Protein AF-A0A3P7G024-F1 (afdb_monomer)

Sequence (417 aa):
MLGVPDSLRPLCWRLLLGYLPVERQQWSVYLQKQREIYNSLVEDVIVHPGQSSMEQDHETTVDHPLNLNPDSQWNNYFKDNEVLAQIDKDVRRLCPEIDFFQRITAYPHRYAFRKGEVKSFLTFASLQSFKWMQVLVLYNFFTNGIVVCLFHFSFIVRTFRHVSPVYDRAGDTNKKIVVPSQNIRSAAKINLSCRIRQENLYSEVPPNSHFSAGNFIALPAKTASNEYSNDVDENVEYHWQVVERVLFMYSKLNPGVRYVQGMNEIMGPLYYVFASDADSEWAEAAEADTYYCFQLLMSEIKDNFIKTLDSSSCGIESLLAEFNERLRNCDPELYNHLIDVGVKPQFYAFRWLSLLLSQEFSLPDVINIWDSLFSSPDRLRFLHWICLAMMEKVRIVLLEGDFTSCLEMLQDNKLLL

InterPro domains:
  IPR000195 Rab-GAP-TBC domain [PF00566] (238-395)
  IPR000195 Rab-GAP-TBC domain [PS50086] (3-377)
  IPR000195 Rab-GAP-TBC domain [SM00164] (3-402)
  IPR035969 Rab-GAP-TBC domain superfamily [SSF47923] (2-159)
  IPR035969 Rab-GAP-TBC domain superfamily [SSF47923] (236-337)
  IPR035969 Rab-GAP-TBC domain superfamily [SSF47923] (315-412)

Secondary structure (DSSP, 8-state):
--SS-TTTHHHHHHHHTT-S-SSGGGHHHHHHHHHHHHHHHHHHHS--TTSS--S----S----TT---TT-HHHHHHHHHHHHHHHHHHHHTSSTT-SGGGSBPSS--TTTS--S--------------SSSTTSSSS-S---TTTHHHHHHHHHHHHHHTT----S-----------------------THHHHHTTTTS-PPP------HHHHH-------SSPPPS---TT--BHHHHHHHHHHHHHHH-TTT---TTHHHHHHHHHHHHHT-SSHHHHHTHHHHHHHHHHHHHHHHGGGG-GGGTTSTTSHHHHHHHHHHHHHHH-HHHHHHHHHHT--GGGTHHHHHHTTTTTTS-HHHHHHHHHHHHH-SSHHHHHHHHHHHHHHHHHHHHHH--HHHHHHHHH-TTS--

Mean predicted aligned error: 15.4 Å

Structure (mmCIF, N/CA/C/O backbone):
data_AF-A0A3P7G024-F1
#
_entry.id   AF-A0A3P7G024-F1
#
loop_
_atom_site.group_PDB
_atom_site.id
_atom_site.type_symbol
_atom_site.label_atom_id
_atom_site.label_alt_id
_atom_site.label_comp_id
_atom_site.label_asym_id
_atom_site.label_entity_id
_atom_site.label_seq_id
_atom_site.pdbx_PDB_ins_code
_atom_site.Cartn_x
_atom_site.Cartn_y
_atom_site.Cartn_z
_atom_site.occupancy
_atom_site.B_iso_or_equiv
_atom_site.auth_seq_id
_atom_site.auth_comp_id
_atom_site.auth_asym_id
_atom_site.auth_atom_id
_atom_site.pdbx_PDB_model_num
ATOM 1 N N . MET A 1 1 ? -13.278 19.323 -1.534 1.00 43.44 1 MET A N 1
ATOM 2 C CA . MET A 1 1 ? -12.087 18.460 -1.642 1.00 43.44 1 MET A CA 1
ATOM 3 C C . MET A 1 1 ? -11.524 18.293 -0.244 1.00 43.44 1 MET A C 1
ATOM 5 O O . MET A 1 1 ? -10.871 19.202 0.251 1.00 43.44 1 MET A O 1
ATOM 9 N N . LEU A 1 2 ? -11.901 17.211 0.435 1.00 61.25 2 LEU A N 1
ATOM 10 C CA . LEU A 1 2 ? -11.216 16.754 1.643 1.00 61.25 2 LEU A CA 1
ATOM 11 C C . LEU A 1 2 ? -10.010 15.959 1.127 1.00 61.25 2 LEU A C 1
ATOM 13 O O . LEU A 1 2 ? -10.226 14.955 0.465 1.00 61.25 2 LEU A O 1
ATOM 17 N N . GLY A 1 3 ? -8.785 16.453 1.295 1.00 73.81 3 GLY A N 1
ATOM 18 C CA . GLY A 1 3 ? -7.581 15.758 0.813 1.00 73.81 3 GLY A CA 1
ATOM 19 C C . GLY A 1 3 ? -6.469 16.693 0.342 1.00 73.81 3 GLY A C 1
ATOM 20 O O . GLY A 1 3 ? -6.651 17.914 0.254 1.00 73.81 3 GLY A O 1
ATOM 21 N N . VAL A 1 4 ? -5.311 16.109 0.041 1.00 85.50 4 VAL A N 1
ATOM 22 C CA . VAL A 1 4 ? -4.217 16.802 -0.645 1.00 85.50 4 VAL A CA 1
ATOM 23 C C . VAL A 1 4 ? -4.645 17.029 -2.101 1.00 85.50 4 VAL A C 1
ATOM 25 O O . VAL A 1 4 ? -5.218 16.126 -2.702 1.00 85.50 4 VAL A O 1
ATOM 28 N N . PRO A 1 5 ? -4.409 18.208 -2.709 1.00 89.75 5 PRO A N 1
ATOM 29 C CA . PRO A 1 5 ? -4.687 18.407 -4.131 1.00 89.75 5 PRO A CA 1
ATOM 30 C C . PRO A 1 5 ? -3.931 17.402 -5.009 1.00 89.75 5 PRO A C 1
ATOM 32 O O . PRO A 1 5 ? -2.753 17.148 -4.757 1.00 89.75 5 PRO A O 1
ATOM 35 N N . ASP A 1 6 ? -4.562 16.903 -6.077 1.00 89.19 6 ASP A N 1
ATOM 36 C CA . ASP A 1 6 ? -3.985 15.854 -6.936 1.00 89.19 6 ASP A CA 1
ATOM 37 C C . ASP A 1 6 ? -2.582 16.195 -7.449 1.00 89.19 6 ASP A C 1
ATOM 39 O O . ASP A 1 6 ? -1.681 15.366 -7.388 1.00 89.19 6 ASP A O 1
ATOM 43 N N . SER A 1 7 ? -2.358 17.452 -7.846 1.00 90.38 7 SER A N 1
ATOM 44 C CA . SER A 1 7 ? -1.065 17.932 -8.352 1.00 90.38 7 SER A CA 1
ATOM 45 C C . SER A 1 7 ? 0.059 17.960 -7.310 1.00 90.38 7 SER A C 1
ATOM 47 O O . SER A 1 7 ? 1.213 18.175 -7.659 1.00 90.38 7 SER A O 1
ATOM 49 N N . LEU A 1 8 ? -0.266 17.852 -6.021 1.00 92.50 8 LEU A N 1
ATOM 50 C CA . LEU A 1 8 ? 0.695 17.909 -4.914 1.00 92.50 8 LEU A CA 1
ATOM 51 C C . LEU A 1 8 ? 0.809 16.584 -4.170 1.00 92.50 8 LEU A C 1
ATOM 53 O O . LEU A 1 8 ? 1.780 16.380 -3.441 1.00 92.50 8 LEU A O 1
ATOM 57 N N . ARG A 1 9 ? -0.168 15.691 -4.342 1.00 94.62 9 ARG A N 1
ATOM 58 C CA . ARG A 1 9 ? -0.246 14.428 -3.616 1.00 94.62 9 ARG A CA 1
ATOM 59 C C . ARG A 1 9 ? 1.017 13.575 -3.737 1.00 94.62 9 ARG A C 1
ATOM 61 O O . ARG A 1 9 ? 1.517 13.173 -2.685 1.00 94.62 9 ARG A O 1
ATOM 68 N N . PRO A 1 10 ? 1.602 13.372 -4.933 1.00 96.75 10 PRO A N 1
ATOM 69 C CA . PRO A 1 10 ? 2.828 12.590 -5.060 1.00 96.75 10 PRO A CA 1
ATOM 70 C C . PRO A 1 10 ? 3.973 13.166 -4.221 1.00 96.75 10 PRO A C 1
ATOM 72 O O . PRO A 1 10 ? 4.681 12.441 -3.527 1.00 96.75 10 PRO A O 1
ATOM 75 N N . LEU A 1 11 ? 4.144 14.490 -4.223 1.00 95.50 11 LEU A N 1
ATOM 76 C CA . LEU A 1 11 ? 5.167 15.149 -3.416 1.00 95.50 11 LEU A CA 1
ATOM 77 C C . LEU A 1 11 ? 4.878 15.029 -1.912 1.00 95.50 11 LEU A C 1
ATOM 79 O O . LEU A 1 11 ? 5.785 14.742 -1.129 1.00 95.50 11 LEU A O 1
ATOM 83 N N . CYS A 1 12 ? 3.621 15.228 -1.503 1.00 95.00 12 CYS A N 1
ATOM 84 C CA . CYS A 1 12 ? 3.207 15.095 -0.110 1.00 95.00 12 CYS A CA 1
ATOM 85 C C . CYS A 1 12 ? 3.445 13.677 0.417 1.00 95.00 12 CYS A C 1
ATOM 87 O O . CYS A 1 12 ? 4.009 13.539 1.496 1.00 95.00 12 CYS A O 1
ATOM 89 N N . TRP A 1 13 ? 3.094 12.634 -0.336 1.00 97.00 13 TRP A N 1
ATOM 90 C CA . TRP A 1 13 ? 3.306 11.245 0.082 1.00 97.00 13 TRP A CA 1
ATOM 91 C C . TRP A 1 13 ? 4.790 10.918 0.254 1.00 97.00 13 TRP A C 1
ATOM 93 O O . TRP A 1 13 ? 5.168 10.344 1.272 1.00 97.00 13 TRP A O 1
ATOM 103 N N . ARG A 1 14 ? 5.655 11.364 -0.669 1.00 96.88 14 ARG A N 1
ATOM 104 C CA . ARG A 1 14 ? 7.112 11.190 -0.539 1.00 96.88 14 ARG A CA 1
ATOM 105 C C . ARG A 1 14 ? 7.671 11.848 0.731 1.00 96.88 14 ARG A C 1
ATOM 107 O O . ARG A 1 14 ? 8.561 11.291 1.367 1.00 96.88 14 ARG A O 1
ATOM 114 N N . LEU A 1 15 ? 7.159 13.016 1.124 1.00 95.50 15 LEU A N 1
ATOM 115 C CA . LEU A 1 15 ? 7.570 13.693 2.362 1.00 95.50 15 LEU A CA 1
ATOM 116 C C . LEU A 1 15 ? 6.996 13.024 3.617 1.00 95.50 15 LEU A C 1
ATOM 118 O O . LEU A 1 15 ? 7.727 12.781 4.572 1.00 95.50 15 LEU A O 1
ATOM 122 N N . LEU A 1 16 ? 5.699 12.714 3.617 1.00 94.56 16 LEU A N 1
ATOM 123 C CA . LEU A 1 16 ? 4.978 12.168 4.771 1.00 94.56 16 LEU A CA 1
ATOM 124 C C . LEU A 1 16 ? 5.382 10.724 5.105 1.00 94.56 16 LEU A C 1
ATOM 126 O O . LEU A 1 16 ? 5.366 10.330 6.269 1.00 94.56 16 LEU A O 1
ATOM 130 N N . LEU A 1 17 ? 5.799 9.948 4.103 1.00 95.81 17 LEU A N 1
ATOM 131 C CA . LEU A 1 17 ? 6.401 8.626 4.301 1.00 95.81 17 LEU A CA 1
ATOM 132 C C . LEU A 1 17 ? 7.885 8.696 4.695 1.00 95.81 17 LEU A C 1
ATOM 134 O O . LEU A 1 17 ? 8.491 7.662 4.949 1.00 95.81 17 LEU A O 1
ATOM 138 N N . GLY A 1 18 ? 8.484 9.892 4.743 1.00 94.44 18 GLY A N 1
ATOM 139 C CA . GLY A 1 18 ? 9.888 10.080 5.112 1.00 94.44 18 GLY A CA 1
ATOM 140 C C . GLY A 1 18 ? 10.888 9.694 4.020 1.00 94.44 18 GLY A C 1
ATOM 141 O O . GLY A 1 18 ? 12.063 9.491 4.320 1.00 94.44 18 GLY A O 1
ATOM 142 N N . TYR A 1 19 ? 10.451 9.586 2.762 1.00 97.31 19 TYR A N 1
ATOM 143 C CA . TYR A 1 19 ? 11.348 9.308 1.640 1.00 97.31 19 TYR A CA 1
ATOM 144 C C . TYR A 1 19 ? 12.172 10.541 1.260 1.00 97.31 19 TYR A C 1
ATOM 146 O O . TYR A 1 19 ? 13.384 10.452 1.091 1.00 97.31 19 TYR A O 1
ATOM 154 N N . LEU A 1 20 ? 11.537 11.709 1.153 1.00 96.06 20 LEU A N 1
ATOM 155 C CA . LEU A 1 20 ? 12.250 12.955 0.875 1.00 96.06 20 LEU A CA 1
ATOM 156 C C . LEU A 1 20 ? 12.789 13.589 2.167 1.00 96.06 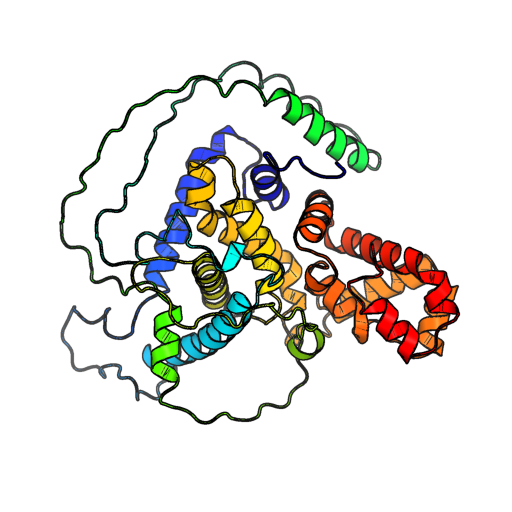20 LEU A C 1
ATOM 158 O O . LEU A 1 20 ? 12.035 13.723 3.133 1.00 96.06 20 LEU A O 1
ATOM 162 N N . PRO A 1 21 ? 14.051 14.067 2.177 1.00 93.50 21 PRO A N 1
ATOM 163 C CA . PRO A 1 21 ? 14.566 14.904 3.258 1.00 93.50 21 PRO A CA 1
ATOM 164 C C . PRO A 1 21 ? 13.685 16.138 3.493 1.00 93.50 21 PRO A C 1
ATOM 166 O O . PRO A 1 21 ? 13.073 16.658 2.560 1.00 93.50 21 PRO A O 1
ATOM 169 N N . VAL A 1 22 ? 13.662 16.673 4.714 1.00 90.81 22 VAL A N 1
ATOM 170 C CA . VAL A 1 22 ? 12.890 17.896 5.011 1.00 90.81 22 VAL A CA 1
ATOM 171 C C . VAL A 1 22 ? 13.504 19.106 4.295 1.00 90.81 22 VAL A C 1
ATOM 173 O O . VAL A 1 22 ? 12.789 19.963 3.767 1.00 90.81 22 VAL A O 1
ATOM 176 N N . GLU A 1 23 ? 14.836 19.173 4.206 1.00 92.69 23 GLU A N 1
ATOM 177 C CA . GLU A 1 23 ? 15.530 20.242 3.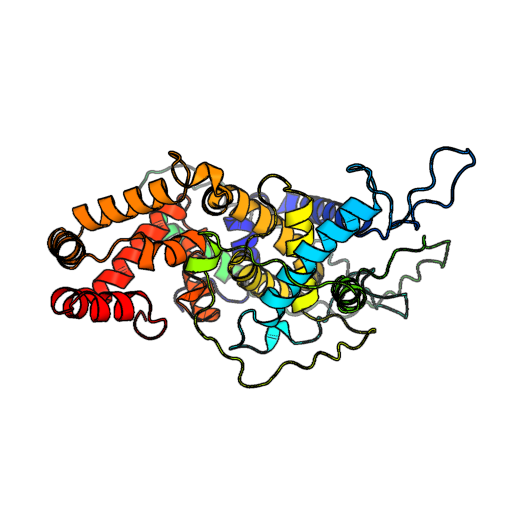497 1.00 92.69 23 GLU A CA 1
ATOM 178 C C . GLU A 1 23 ? 15.469 20.049 1.976 1.00 92.69 23 GLU A C 1
ATOM 180 O O . GLU A 1 23 ? 16.247 19.302 1.380 1.00 92.69 23 GLU A O 1
ATOM 185 N N . ARG A 1 24 ? 14.616 20.838 1.314 1.00 93.38 24 ARG A N 1
ATOM 186 C CA . ARG A 1 24 ? 14.447 20.841 -0.153 1.00 93.38 24 ARG A CA 1
ATOM 187 C C . ARG A 1 24 ? 15.741 20.958 -0.966 1.00 93.38 24 ARG A C 1
ATOM 189 O O . ARG A 1 24 ? 15.818 20.451 -2.079 1.00 93.38 24 ARG A O 1
ATOM 196 N N . GLN A 1 25 ? 16.767 21.612 -0.424 1.00 94.88 25 GLN A N 1
ATOM 197 C CA . GLN A 1 25 ? 18.065 21.776 -1.093 1.00 94.88 25 GLN A CA 1
ATOM 198 C C . GLN A 1 25 ? 18.808 20.444 -1.285 1.00 94.88 25 GLN A C 1
ATOM 200 O O . GLN A 1 25 ? 19.659 20.345 -2.163 1.00 94.88 25 GLN A O 1
ATOM 205 N N . GLN A 1 26 ? 18.484 19.425 -0.486 1.00 93.69 26 GLN A N 1
ATOM 206 C CA . GLN A 1 26 ? 19.110 18.107 -0.555 1.00 93.69 26 GLN A CA 1
ATOM 207 C C . GLN A 1 26 ? 18.417 17.173 -1.557 1.00 93.69 26 GLN A C 1
ATOM 209 O O . GLN A 1 26 ? 18.988 16.144 -1.913 1.00 93.69 26 GLN A O 1
ATOM 214 N N . TRP A 1 27 ? 17.210 17.517 -2.030 1.00 96.62 27 TRP A N 1
ATOM 215 C CA . TRP A 1 27 ? 16.371 16.607 -2.815 1.00 96.62 27 TRP A CA 1
ATOM 216 C C . TRP A 1 27 ? 17.047 16.124 -4.091 1.00 96.62 27 TRP A C 1
ATOM 218 O O . TRP A 1 27 ? 17.073 14.923 -4.319 1.00 96.62 27 TRP A O 1
ATOM 228 N N . SER A 1 28 ? 17.637 17.015 -4.895 1.00 94.81 28 SER A N 1
ATOM 229 C CA . SER A 1 28 ? 18.235 16.628 -6.181 1.00 94.81 28 SER A CA 1
ATOM 230 C C . SER A 1 28 ? 19.342 15.583 -6.015 1.00 94.81 28 SER A C 1
ATOM 232 O O . SER A 1 28 ? 19.326 14.555 -6.683 1.00 94.81 28 SER A O 1
ATOM 234 N N . VAL A 1 29 ? 20.266 15.810 -5.074 1.00 95.88 29 VAL A N 1
ATOM 235 C CA . VAL A 1 29 ? 21.380 14.884 -4.802 1.00 95.88 29 VAL A CA 1
ATOM 236 C C . VAL A 1 29 ? 20.870 13.582 -4.183 1.00 95.88 29 VAL A C 1
ATOM 238 O O . VAL A 1 29 ? 21.322 12.498 -4.550 1.00 95.88 29 VAL A O 1
ATOM 241 N N . TYR A 1 30 ? 19.919 13.678 -3.251 1.00 96.94 30 TYR A N 1
ATOM 242 C CA . TYR A 1 30 ? 19.334 12.517 -2.589 1.00 96.94 30 TYR A CA 1
ATOM 243 C C . TYR A 1 30 ? 18.590 11.615 -3.582 1.00 96.94 30 TYR A C 1
ATOM 245 O O . TYR A 1 30 ? 18.870 10.420 -3.647 1.00 96.94 30 TYR A O 1
ATOM 253 N N . LEU A 1 31 ? 17.686 12.184 -4.382 1.00 97.50 31 LEU A N 1
ATOM 254 C CA . LEU A 1 31 ? 16.882 11.454 -5.361 1.00 97.50 31 LEU A CA 1
ATOM 255 C C . LEU A 1 31 ? 17.751 10.805 -6.425 1.00 97.50 31 LEU A C 1
ATOM 257 O O . LEU A 1 31 ? 17.554 9.630 -6.715 1.00 97.50 31 LEU A O 1
ATOM 261 N N . GLN A 1 32 ? 18.735 11.534 -6.963 1.00 95.88 32 GLN A N 1
ATOM 262 C CA . GLN A 1 32 ? 19.671 10.970 -7.931 1.00 95.88 32 GLN A CA 1
ATOM 263 C C . GLN A 1 32 ? 20.336 9.710 -7.365 1.00 95.88 32 GLN A C 1
ATOM 265 O O . GLN A 1 32 ? 20.283 8.651 -7.986 1.00 95.88 32 GLN A O 1
ATOM 270 N N . LYS A 1 33 ? 20.878 9.798 -6.145 1.00 97.25 33 LYS A N 1
ATOM 271 C CA . LYS A 1 33 ? 21.522 8.666 -5.478 1.00 97.25 33 LYS A CA 1
ATOM 272 C C . LYS A 1 33 ? 20.562 7.492 -5.262 1.00 97.25 33 LYS A C 1
ATOM 274 O O . LYS A 1 33 ? 20.927 6.360 -5.557 1.00 97.25 33 LYS A O 1
ATOM 279 N N . GLN A 1 34 ? 19.360 7.734 -4.736 1.00 97.44 34 GLN A N 1
ATOM 280 C CA . GLN A 1 34 ? 18.395 6.658 -4.475 1.00 97.44 34 GLN A CA 1
ATOM 281 C C . GLN A 1 34 ? 17.948 5.976 -5.772 1.00 97.44 34 GLN A C 1
ATOM 283 O O . GLN A 1 34 ? 17.954 4.754 -5.864 1.00 97.44 34 GLN A O 1
ATOM 288 N N . ARG A 1 35 ? 17.626 6.750 -6.812 1.00 96.50 35 ARG A N 1
ATOM 289 C CA . ARG A 1 35 ? 17.201 6.215 -8.114 1.00 96.50 35 ARG A CA 1
ATOM 290 C C . ARG A 1 35 ? 18.319 5.413 -8.786 1.00 96.50 35 ARG A C 1
ATOM 292 O O . ARG A 1 35 ? 18.057 4.351 -9.342 1.00 96.50 35 ARG A O 1
ATOM 299 N N . GLU A 1 36 ? 19.570 5.864 -8.697 1.00 94.75 36 GLU A N 1
ATOM 300 C CA . GLU A 1 36 ? 20.736 5.108 -9.179 1.00 94.75 36 GLU A CA 1
ATOM 301 C C . GLU A 1 36 ? 20.934 3.790 -8.413 1.00 94.75 36 GLU A C 1
ATOM 303 O O . GLU A 1 36 ? 21.139 2.753 -9.045 1.00 94.75 36 GLU A O 1
ATOM 308 N N . ILE A 1 37 ? 20.816 3.809 -7.079 1.00 95.19 37 ILE A N 1
ATOM 309 C CA . ILE A 1 37 ? 20.909 2.602 -6.242 1.00 95.19 37 ILE A CA 1
ATOM 310 C C . ILE A 1 37 ? 19.818 1.603 -6.621 1.00 95.19 37 ILE A C 1
ATOM 312 O O . ILE A 1 37 ? 20.128 0.439 -6.858 1.00 95.19 37 ILE A O 1
ATOM 316 N N . TYR A 1 38 ? 18.562 2.042 -6.706 1.00 95.12 38 TYR A N 1
ATOM 317 C CA . TYR A 1 38 ? 17.454 1.169 -7.084 1.00 95.12 38 TYR A CA 1
ATOM 318 C C . TYR A 1 38 ? 17.690 0.510 -8.445 1.00 95.12 38 TYR A C 1
ATOM 320 O O . TYR A 1 38 ? 17.604 -0.710 -8.560 1.00 95.12 38 TYR A O 1
ATOM 328 N N . ASN A 1 39 ? 18.071 1.295 -9.456 1.00 91.62 39 ASN A N 1
ATOM 329 C CA . ASN A 1 39 ? 18.332 0.754 -10.786 1.00 91.62 39 ASN A CA 1
ATOM 330 C C . ASN A 1 39 ? 19.502 -0.250 -10.791 1.00 91.62 39 ASN A C 1
ATOM 332 O O . ASN A 1 39 ? 19.434 -1.254 -11.496 1.00 91.62 39 ASN A O 1
ATOM 336 N N . SER A 1 40 ? 20.552 -0.014 -9.993 1.00 90.06 40 SER A N 1
ATOM 337 C CA . SER A 1 40 ? 21.649 -0.980 -9.813 1.00 90.06 40 SER A CA 1
ATOM 338 C C . SER A 1 40 ? 21.158 -2.272 -9.160 1.00 90.06 40 SER A C 1
ATOM 340 O O . SER A 1 40 ? 21.488 -3.356 -9.624 1.00 90.06 40 SER A O 1
ATOM 342 N N . LEU A 1 41 ? 20.326 -2.176 -8.117 1.00 91.06 41 LEU A N 1
ATOM 343 C CA . LEU A 1 41 ? 19.756 -3.349 -7.450 1.00 91.06 41 LEU A CA 1
ATOM 344 C 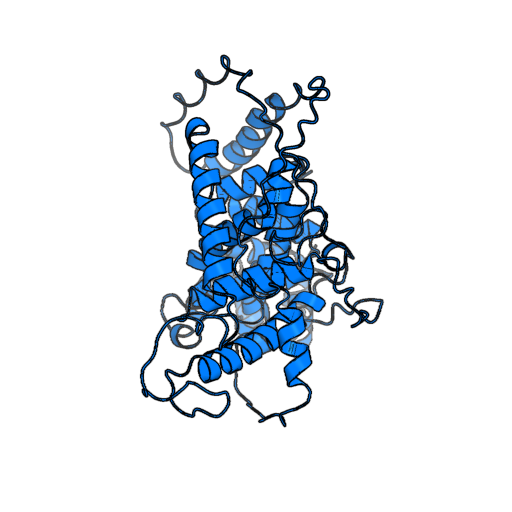C . LEU A 1 41 ? 18.894 -4.173 -8.407 1.00 91.06 41 LEU A C 1
ATOM 346 O O . LEU A 1 41 ? 18.977 -5.396 -8.403 1.00 91.06 41 LEU A O 1
ATOM 350 N N . VAL A 1 42 ? 18.081 -3.516 -9.234 1.00 89.75 42 VAL A N 1
ATOM 351 C CA . VAL A 1 42 ? 17.258 -4.177 -10.254 1.00 89.75 42 VAL A CA 1
ATOM 352 C C . VAL A 1 42 ? 18.126 -4.981 -11.229 1.00 89.75 42 VAL A C 1
ATOM 354 O O . VAL A 1 42 ? 17.781 -6.117 -11.555 1.00 89.75 42 VAL A O 1
ATOM 357 N N . GLU A 1 43 ? 19.268 -4.435 -11.652 1.00 83.69 43 GLU A N 1
ATOM 358 C CA . GLU A 1 43 ? 20.230 -5.138 -12.514 1.00 83.69 43 GLU A CA 1
ATOM 359 C C . GLU A 1 43 ? 20.887 -6.336 -11.822 1.00 83.69 43 GLU A C 1
ATOM 361 O O . GLU A 1 43 ? 21.014 -7.399 -12.429 1.00 83.69 43 GLU A O 1
ATOM 366 N N . ASP A 1 44 ? 21.277 -6.173 -10.560 1.00 83.00 44 ASP A N 1
ATOM 367 C CA . ASP A 1 44 ? 22.003 -7.198 -9.811 1.00 83.00 44 ASP A CA 1
ATOM 368 C C . ASP A 1 44 ? 21.092 -8.353 -9.361 1.00 83.00 44 ASP A C 1
ATOM 370 O O . ASP A 1 44 ? 21.525 -9.503 -9.276 1.00 83.00 44 ASP A O 1
ATOM 374 N N . VAL A 1 45 ? 19.819 -8.068 -9.065 1.00 82.00 45 VAL A N 1
ATOM 375 C CA . VAL A 1 45 ? 18.858 -9.056 -8.548 1.00 82.00 45 VAL A CA 1
ATOM 376 C C . VAL A 1 45 ? 18.160 -9.819 -9.676 1.00 82.00 45 VAL A C 1
ATOM 378 O O . VAL A 1 45 ? 17.908 -11.019 -9.540 1.00 82.00 45 VAL A O 1
ATOM 381 N N . ILE A 1 46 ? 17.847 -9.168 -10.801 1.00 79.44 46 ILE A N 1
ATOM 382 C CA . ILE A 1 46 ? 17.102 -9.785 -11.910 1.00 79.44 46 ILE A CA 1
ATOM 383 C C . ILE A 1 46 ? 18.080 -10.391 -12.925 1.00 79.44 46 ILE A C 1
ATOM 385 O O . ILE A 1 46 ? 18.213 -9.947 -14.063 1.00 79.44 46 ILE A O 1
ATOM 389 N N . VAL A 1 47 ? 18.756 -11.467 -12.520 1.00 70.44 47 VAL A N 1
ATOM 390 C CA . VAL A 1 47 ? 19.730 -12.192 -13.359 1.00 70.44 47 VAL A CA 1
ATOM 391 C C . VAL A 1 47 ? 19.169 -13.559 -13.762 1.00 70.44 47 VAL A C 1
ATOM 393 O O . VAL A 1 47 ? 18.433 -14.178 -12.992 1.00 70.44 47 VAL A O 1
ATOM 396 N N . HIS A 1 48 ? 19.446 -14.022 -14.988 1.00 67.06 48 HIS A N 1
ATOM 397 C CA . HIS A 1 48 ? 19.196 -15.418 -15.370 1.00 67.06 48 HIS A CA 1
ATOM 398 C C . HIS A 1 48 ? 20.424 -16.278 -15.029 1.00 67.06 48 HIS A C 1
ATOM 400 O O . HIS A 1 48 ? 21.540 -15.896 -15.403 1.00 67.06 48 HIS A O 1
ATOM 406 N N . PRO A 1 49 ? 20.241 -17.449 -14.391 1.00 60.66 49 PRO A N 1
ATOM 407 C CA . PRO A 1 49 ? 21.320 -18.407 -14.187 1.00 60.66 49 PRO A CA 1
ATOM 408 C C . PRO A 1 49 ? 22.037 -18.725 -15.508 1.00 60.66 49 PRO A C 1
ATOM 410 O O . PRO A 1 49 ? 21.396 -18.923 -16.542 1.00 60.66 49 PRO A O 1
ATOM 413 N N . GLY A 1 50 ? 23.372 -18.730 -15.484 1.00 58.62 50 GLY A N 1
ATOM 414 C CA . GLY A 1 50 ? 24.226 -18.985 -16.653 1.00 58.62 50 GLY A CA 1
ATOM 415 C C . GLY A 1 50 ? 24.648 -17.750 -17.464 1.00 58.62 50 GLY A C 1
ATOM 416 O O . GLY A 1 50 ? 25.545 -17.865 -18.292 1.00 58.62 50 GLY A O 1
ATOM 417 N N . GLN A 1 51 ? 24.082 -16.559 -17.221 1.00 58.28 51 GLN A N 1
ATOM 418 C CA . GLN A 1 51 ? 24.553 -15.314 -17.862 1.00 58.28 51 GLN A CA 1
ATOM 419 C C . GLN A 1 51 ? 25.768 -14.687 -17.164 1.00 58.28 51 GLN A C 1
ATOM 421 O O . GLN A 1 51 ? 26.527 -13.955 -17.792 1.00 58.28 51 GLN A O 1
ATOM 426 N N . SER A 1 52 ? 25.969 -14.987 -15.881 1.00 51.69 52 SER A N 1
ATOM 427 C CA . SER A 1 52 ? 27.162 -14.610 -15.114 1.00 51.69 52 SER A CA 1
ATOM 428 C C . SER A 1 52 ? 28.388 -15.468 -15.464 1.00 51.69 52 SER A C 1
ATOM 430 O O . SER A 1 52 ? 29.515 -15.065 -15.194 1.00 51.69 52 SER A O 1
ATOM 432 N N . SER A 1 53 ? 28.197 -16.622 -16.113 1.00 43.50 53 SER A N 1
ATOM 433 C CA . SER A 1 53 ? 29.260 -17.571 -16.468 1.00 43.50 53 SER A CA 1
ATOM 434 C C . SER A 1 53 ? 29.835 -17.306 -17.862 1.00 43.50 53 SER A C 1
ATOM 436 O O . SER A 1 53 ? 29.717 -18.128 -18.764 1.00 43.50 53 SER A O 1
ATOM 438 N N . MET A 1 54 ? 30.479 -16.158 -18.048 1.00 43.78 54 MET A N 1
ATOM 439 C CA . MET A 1 54 ? 31.411 -15.940 -19.161 1.00 43.78 54 MET A CA 1
ATOM 440 C C . MET A 1 54 ? 32.715 -15.354 -18.628 1.00 43.78 54 MET A C 1
ATOM 442 O O . MET A 1 54 ? 33.215 -14.387 -19.171 1.00 43.78 54 MET A O 1
ATOM 446 N N . GLU A 1 55 ? 33.267 -15.915 -17.554 1.00 40.53 55 GLU A N 1
ATOM 447 C CA . GLU A 1 55 ? 34.643 -15.633 -17.148 1.00 40.53 55 GLU A CA 1
ATOM 448 C C . GLU A 1 55 ? 35.169 -16.777 -16.264 1.00 40.53 55 GLU A C 1
ATOM 450 O O . GLU A 1 55 ? 34.717 -16.973 -15.142 1.00 40.53 55 GLU A O 1
ATOM 455 N N . GLN A 1 56 ? 36.157 -17.488 -16.819 1.00 39.34 56 GLN A N 1
ATOM 456 C CA . GLN A 1 56 ? 37.182 -18.301 -16.151 1.00 39.34 56 GLN A CA 1
ATOM 457 C C . GLN A 1 56 ? 36.829 -19.747 -15.761 1.00 39.34 56 GLN A C 1
ATOM 459 O O . GLN A 1 56 ? 36.149 -20.032 -14.781 1.00 39.34 56 GLN A O 1
ATOM 464 N N . ASP A 1 57 ? 37.367 -20.657 -16.583 1.00 44.75 57 ASP A N 1
ATOM 465 C CA . ASP A 1 57 ? 38.220 -21.785 -16.194 1.00 44.75 57 ASP A CA 1
ATOM 466 C C . ASP A 1 57 ? 38.143 -22.213 -14.723 1.00 44.75 57 ASP A C 1
ATOM 468 O O . ASP A 1 57 ? 38.635 -21.513 -13.846 1.00 44.75 57 ASP A O 1
ATOM 472 N N . HIS A 1 58 ? 37.576 -23.395 -14.479 1.00 46.06 58 HIS A N 1
ATOM 473 C CA . HIS A 1 58 ? 38.089 -24.479 -13.627 1.00 46.06 58 HIS A CA 1
ATOM 474 C C . HIS A 1 58 ? 36.932 -25.434 -13.278 1.00 46.06 58 HIS A C 1
ATOM 476 O O . HIS A 1 58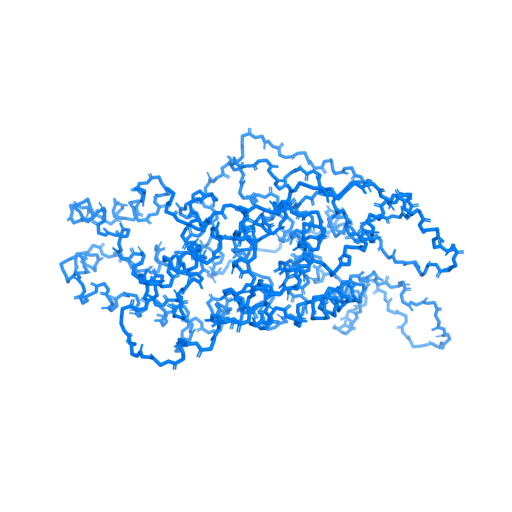 ? 35.800 -25.016 -13.067 1.00 46.06 58 HIS A O 1
ATOM 482 N N . GLU A 1 59 ? 37.227 -26.736 -13.254 1.00 49.25 59 GLU A N 1
ATOM 483 C CA . GLU A 1 59 ? 36.340 -27.906 -13.082 1.00 49.25 59 GLU A CA 1
ATOM 484 C C . GLU A 1 59 ? 35.512 -27.977 -11.771 1.00 49.25 59 GLU A C 1
ATOM 486 O O . GLU A 1 59 ? 35.178 -29.058 -11.288 1.00 49.25 59 GLU A O 1
ATOM 491 N N . THR A 1 60 ? 35.121 -26.859 -11.166 1.00 49.50 60 THR A N 1
ATOM 492 C CA . THR A 1 60 ? 34.167 -26.842 -10.051 1.00 49.50 60 THR A CA 1
ATOM 493 C C . THR A 1 60 ? 32.736 -26.829 -10.573 1.00 49.50 60 THR A C 1
ATOM 495 O O . THR A 1 60 ? 32.244 -25.794 -11.008 1.00 49.50 60 THR A O 1
ATOM 498 N N . THR A 1 61 ? 32.102 -28.008 -10.538 1.00 54.62 61 THR A N 1
ATOM 499 C CA . THR A 1 61 ? 30.647 -28.265 -10.614 1.00 54.62 61 THR A CA 1
ATOM 500 C C . THR A 1 61 ? 29.842 -27.153 -11.295 1.00 54.62 61 THR A C 1
ATOM 502 O O . THR A 1 61 ? 29.313 -26.268 -10.623 1.00 54.62 61 THR A O 1
ATOM 505 N N . VAL A 1 62 ? 29.750 -27.207 -12.626 1.00 64.50 62 VAL A N 1
ATOM 506 C CA . VAL A 1 62 ? 28.922 -26.288 -13.420 1.00 64.50 62 VAL A CA 1
ATOM 507 C C . VAL A 1 62 ? 27.493 -26.323 -12.880 1.00 64.50 62 VAL A C 1
ATOM 509 O O . VAL A 1 62 ? 26.830 -27.360 -12.926 1.00 64.50 62 VAL A O 1
ATOM 512 N N . ASP A 1 63 ? 27.035 -25.203 -12.330 1.00 70.44 63 ASP A N 1
ATOM 513 C CA . ASP A 1 63 ? 25.686 -25.089 -11.795 1.00 70.44 63 ASP A CA 1
ATOM 514 C C . ASP A 1 63 ? 24.660 -25.236 -12.934 1.00 70.44 63 ASP A C 1
ATOM 516 O O . ASP A 1 63 ? 24.683 -24.494 -13.916 1.00 70.44 63 ASP A O 1
ATOM 520 N N . HIS A 1 64 ? 23.776 -26.228 -12.832 1.00 77.81 64 HIS A N 1
ATOM 521 C CA . HIS A 1 64 ? 22.830 -26.630 -13.881 1.00 77.81 64 HIS A CA 1
ATOM 522 C C . HIS A 1 64 ? 21.403 -26.670 -13.306 1.00 77.81 64 HIS A C 1
ATOM 524 O O . HIS A 1 64 ? 21.266 -26.925 -12.111 1.00 77.81 64 HIS A O 1
ATOM 530 N N . PRO A 1 65 ? 20.330 -26.522 -14.114 1.00 73.44 65 PRO A N 1
ATOM 531 C CA . PRO A 1 65 ? 18.934 -26.576 -13.652 1.00 73.44 65 PRO A CA 1
ATOM 532 C C . PRO A 1 65 ? 18.544 -27.735 -12.724 1.00 73.44 65 PRO A C 1
ATOM 534 O O . PRO A 1 65 ? 17.590 -27.632 -11.968 1.00 73.44 65 PRO A O 1
ATOM 537 N N . LEU A 1 66 ? 19.262 -28.857 -12.783 1.00 76.00 66 LEU A N 1
ATOM 538 C CA . LEU A 1 66 ? 18.975 -30.059 -11.993 1.00 76.00 66 LEU A CA 1
ATOM 539 C C . LEU A 1 66 ? 19.866 -30.181 -10.748 1.00 76.00 66 LEU A C 1
ATOM 541 O O . LEU A 1 66 ? 19.879 -31.222 -10.093 1.00 76.00 66 LEU A O 1
ATOM 545 N N . ASN A 1 67 ? 20.654 -29.151 -10.440 1.00 72.56 67 ASN A N 1
ATOM 546 C CA . ASN A 1 67 ? 21.529 -29.140 -9.283 1.00 72.56 67 ASN A CA 1
ATOM 547 C C . ASN A 1 67 ? 20.692 -29.036 -7.999 1.00 72.56 67 ASN A C 1
ATOM 549 O O . ASN A 1 67 ? 20.086 -28.008 -7.708 1.00 72.56 67 ASN A O 1
ATOM 553 N N . LEU A 1 68 ? 20.672 -30.119 -7.221 1.00 75.94 68 LEU A N 1
ATOM 554 C CA . LEU A 1 68 ? 19.919 -30.210 -5.967 1.00 75.94 68 LEU A CA 1
ATOM 555 C C . LEU A 1 68 ? 20.574 -29.441 -4.812 1.00 75.94 68 LEU A C 1
ATOM 557 O O . LEU A 1 68 ? 19.982 -29.358 -3.736 1.00 75.94 68 LEU A O 1
ATOM 561 N N . ASN A 1 69 ? 21.780 -28.892 -5.005 1.00 77.38 69 ASN A N 1
ATOM 562 C CA . ASN A 1 69 ? 22.436 -28.083 -3.986 1.00 77.38 69 ASN A CA 1
ATOM 563 C C . ASN A 1 69 ? 21.531 -26.887 -3.603 1.00 77.38 69 ASN A C 1
ATOM 565 O O . ASN A 1 69 ? 21.136 -26.125 -4.490 1.00 77.38 69 ASN A O 1
ATOM 569 N N . PRO A 1 70 ? 21.196 -26.688 -2.311 1.00 73.75 70 PRO A N 1
ATOM 570 C CA . PRO A 1 70 ? 20.461 -25.511 -1.847 1.00 73.75 70 PRO A CA 1
ATOM 571 C C . PRO A 1 70 ? 21.094 -24.172 -2.248 1.00 73.75 70 PRO A C 1
ATOM 573 O O . PRO A 1 70 ? 20.361 -23.201 -2.427 1.00 73.75 70 PRO A O 1
ATOM 576 N N . ASP A 1 71 ? 22.417 -24.139 -2.436 1.00 75.94 71 ASP A N 1
ATOM 577 C CA . ASP A 1 71 ? 23.176 -22.948 -2.840 1.00 75.94 71 ASP A CA 1
ATOM 578 C C . ASP A 1 71 ? 23.223 -22.736 -4.368 1.00 75.94 71 ASP A C 1
ATOM 580 O O . ASP A 1 71 ? 23.836 -21.784 -4.849 1.00 75.94 71 ASP A O 1
ATOM 584 N N . SER A 1 72 ? 22.582 -23.612 -5.152 1.00 79.50 72 SER A N 1
ATOM 585 C CA . SER A 1 72 ? 22.489 -23.475 -6.609 1.00 79.50 72 SER A CA 1
ATOM 586 C C . SER A 1 72 ? 21.747 -22.191 -7.005 1.00 79.50 72 SER A C 1
ATOM 588 O O . SER A 1 72 ? 20.660 -21.891 -6.496 1.00 79.50 72 SER A O 1
ATOM 590 N N . GLN A 1 73 ? 22.291 -21.454 -7.977 1.00 77.62 73 GLN A N 1
ATOM 591 C CA . GLN A 1 73 ? 21.616 -20.317 -8.606 1.00 77.62 73 GLN A CA 1
ATOM 592 C C . GLN A 1 73 ? 20.323 -20.765 -9.286 1.00 77.62 73 GLN A C 1
ATOM 594 O O . GLN A 1 73 ? 19.342 -20.028 -9.260 1.00 77.62 73 GLN A O 1
ATOM 599 N N . TRP A 1 74 ? 20.291 -21.982 -9.835 1.00 80.50 74 TRP A N 1
ATOM 600 C CA . TRP A 1 74 ? 19.081 -22.562 -10.413 1.00 80.50 74 TRP A CA 1
ATOM 601 C C . TRP A 1 74 ? 18.017 -22.870 -9.362 1.00 80.50 74 TRP A C 1
ATOM 603 O O . TRP A 1 74 ? 16.860 -22.518 -9.563 1.00 80.50 74 TRP A O 1
ATOM 613 N N . ASN A 1 75 ? 18.386 -23.449 -8.217 1.00 77.44 75 ASN A N 1
ATOM 614 C CA . ASN A 1 75 ? 17.436 -23.697 -7.124 1.00 77.44 75 ASN A CA 1
ATOM 615 C C . ASN A 1 75 ? 16.813 -22.382 -6.616 1.00 77.44 75 ASN A C 1
ATOM 617 O O . ASN A 1 75 ? 15.598 -22.281 -6.448 1.00 77.44 75 ASN A O 1
ATOM 621 N N . ASN A 1 76 ? 17.634 -21.340 -6.451 1.00 81.06 76 ASN A N 1
ATOM 622 C CA . ASN A 1 76 ? 17.146 -20.003 -6.110 1.00 81.06 76 ASN A CA 1
ATOM 623 C C . ASN A 1 76 ? 16.268 -19.397 -7.215 1.00 81.06 76 ASN A C 1
ATOM 625 O O . ASN A 1 76 ? 15.242 -18.803 -6.905 1.00 81.06 76 ASN A O 1
ATOM 629 N N . TYR A 1 77 ? 16.622 -19.591 -8.486 1.00 81.50 77 TYR A N 1
ATOM 630 C CA . TYR A 1 77 ? 15.831 -19.129 -9.626 1.00 81.50 77 TYR A CA 1
ATOM 631 C C . TYR A 1 77 ? 14.439 -19.769 -9.683 1.00 81.50 77 TYR A C 1
ATOM 633 O O . TYR A 1 77 ? 13.463 -19.061 -9.903 1.00 81.50 77 TYR A O 1
ATOM 641 N N . PHE A 1 78 ? 14.315 -21.076 -9.434 1.00 83.56 78 PHE A N 1
ATOM 642 C CA . PHE A 1 78 ? 13.003 -21.735 -9.388 1.00 83.56 78 PHE A CA 1
ATOM 643 C C . PHE A 1 78 ? 12.154 -21.245 -8.210 1.00 83.56 78 PHE A C 1
ATOM 645 O O . PHE A 1 78 ? 10.982 -20.928 -8.387 1.00 83.56 78 PHE A O 1
ATOM 652 N N . LYS A 1 79 ? 12.749 -21.074 -7.021 1.00 83.62 79 LYS A N 1
ATOM 653 C CA . LYS A 1 79 ? 12.049 -20.467 -5.873 1.00 83.62 79 LYS A CA 1
ATOM 654 C C . LYS A 1 79 ? 11.591 -19.037 -6.162 1.00 83.62 79 LYS A C 1
ATOM 656 O O . LYS A 1 79 ? 10.515 -18.632 -5.729 1.00 83.62 79 LYS A O 1
ATOM 661 N N . ASP A 1 80 ? 12.406 -18.262 -6.873 1.00 87.50 80 ASP A N 1
ATOM 662 C CA . ASP A 1 80 ? 12.046 -16.909 -7.292 1.00 87.50 80 ASP A CA 1
ATOM 663 C C . ASP A 1 80 ? 10.861 -16.921 -8.259 1.00 87.50 80 ASP A C 1
ATOM 665 O O . ASP A 1 80 ? 9.981 -16.070 -8.146 1.00 87.50 80 ASP A O 1
ATOM 669 N N . ASN A 1 81 ? 10.810 -17.886 -9.177 1.00 85.62 81 ASN A N 1
ATOM 670 C CA . ASN A 1 81 ? 9.709 -18.003 -10.124 1.00 85.62 81 ASN A CA 1
ATOM 671 C C . ASN A 1 81 ? 8.391 -18.416 -9.456 1.00 85.62 81 ASN A C 1
ATOM 673 O O . ASN A 1 81 ? 7.352 -17.885 -9.835 1.00 85.62 81 ASN A O 1
ATOM 677 N N . GLU A 1 82 ? 8.414 -19.265 -8.422 1.00 86.75 82 GLU A N 1
ATOM 678 C CA . GLU A 1 82 ? 7.214 -19.561 -7.619 1.00 86.75 82 GLU A CA 1
ATOM 679 C C . GLU A 1 82 ? 6.629 -18.279 -7.001 1.00 86.75 82 GLU A C 1
ATOM 681 O O . GLU A 1 82 ? 5.422 -18.030 -7.070 1.00 86.75 82 GLU A O 1
ATOM 686 N N . VAL A 1 83 ? 7.496 -17.427 -6.440 1.00 88.69 83 VAL A N 1
ATOM 687 C CA . VAL A 1 83 ? 7.103 -16.124 -5.884 1.00 88.69 83 VAL A CA 1
ATOM 688 C C . VAL A 1 83 ? 6.602 -15.186 -6.984 1.00 88.69 83 VAL A C 1
ATOM 690 O O . VAL A 1 83 ? 5.566 -14.544 -6.814 1.00 88.69 83 VAL A O 1
ATOM 693 N N . LEU A 1 84 ? 7.297 -15.119 -8.123 1.00 89.50 84 LEU A N 1
ATOM 694 C CA . LEU A 1 84 ? 6.882 -14.316 -9.277 1.00 89.50 84 LEU A CA 1
ATOM 695 C C . LEU A 1 84 ? 5.519 -14.748 -9.813 1.00 89.50 84 LEU A C 1
ATOM 697 O O . LEU A 1 84 ? 4.684 -13.894 -10.081 1.00 89.50 84 LEU A O 1
ATOM 701 N N . ALA A 1 85 ? 5.256 -16.050 -9.919 1.00 87.25 85 ALA A N 1
ATOM 702 C CA . ALA A 1 85 ? 3.984 -16.579 -10.393 1.00 87.25 85 ALA A CA 1
ATOM 703 C C . ALA A 1 85 ? 2.812 -16.179 -9.487 1.00 87.25 85 ALA A C 1
ATOM 705 O O . ALA A 1 85 ? 1.687 -16.024 -9.968 1.00 87.25 85 ALA A O 1
ATOM 706 N N . GLN A 1 86 ? 3.052 -16.015 -8.184 1.00 87.81 86 GLN A N 1
ATOM 707 C CA . GLN A 1 86 ? 2.060 -15.461 -7.269 1.00 87.81 86 GLN A CA 1
ATOM 708 C C . GLN A 1 86 ? 1.875 -13.954 -7.496 1.00 87.81 86 GLN A C 1
ATOM 710 O O . GLN A 1 86 ? 0.743 -13.506 -7.664 1.00 87.81 86 GLN A O 1
ATOM 715 N N . ILE A 1 87 ? 2.974 -13.195 -7.561 1.00 92.38 87 ILE A N 1
ATOM 716 C CA . ILE A 1 87 ? 2.938 -11.746 -7.796 1.00 92.38 87 ILE A CA 1
ATOM 717 C C . ILE A 1 87 ? 2.212 -11.424 -9.109 1.00 92.38 87 ILE A C 1
ATOM 719 O O . ILE A 1 87 ? 1.302 -10.605 -9.082 1.00 92.38 87 ILE A O 1
ATOM 723 N N . ASP A 1 88 ? 2.549 -12.078 -10.227 1.00 89.06 88 ASP A N 1
ATOM 724 C CA . ASP A 1 88 ? 1.918 -11.873 -11.544 1.00 89.06 88 ASP A CA 1
ATOM 725 C C . ASP A 1 88 ? 0.395 -12.056 -11.476 1.00 89.06 88 ASP A C 1
ATOM 727 O O . ASP A 1 88 ? -0.360 -11.198 -11.939 1.00 89.06 88 ASP A O 1
ATOM 731 N N . LYS A 1 89 ? -0.079 -13.123 -10.817 1.00 87.62 89 LYS A N 1
ATOM 732 C CA . LYS A 1 89 ? -1.519 -13.366 -10.623 1.00 87.62 89 LYS A CA 1
ATOM 733 C C . LYS A 1 89 ? -2.193 -12.239 -9.843 1.00 87.62 89 LYS A C 1
ATOM 735 O O . LYS A 1 89 ? -3.307 -11.848 -10.199 1.00 87.62 89 LYS A O 1
ATOM 740 N N . ASP A 1 90 ? -1.538 -11.740 -8.800 1.00 90.50 90 ASP A N 1
ATOM 741 C CA . ASP A 1 90 ? -2.090 -10.720 -7.911 1.00 90.50 90 ASP A CA 1
ATOM 742 C C . ASP A 1 90 ? -2.062 -9.324 -8.564 1.00 90.50 90 ASP A C 1
ATOM 744 O O . ASP A 1 90 ? -3.062 -8.606 -8.522 1.00 90.50 90 ASP A O 1
ATOM 748 N N . VAL A 1 91 ? -0.983 -8.946 -9.262 1.00 91.62 91 VAL A N 1
ATOM 749 C CA . VAL A 1 91 ? -0.890 -7.635 -9.939 1.00 91.62 91 VAL A CA 1
ATOM 750 C C . VAL A 1 91 ? -1.771 -7.540 -11.182 1.00 91.62 91 VAL A C 1
ATOM 752 O O . VAL A 1 91 ? -2.263 -6.457 -11.492 1.00 91.62 91 VAL A O 1
ATOM 755 N N . ARG A 1 92 ? -2.044 -8.655 -11.876 1.00 87.56 92 ARG A N 1
ATOM 756 C CA . ARG A 1 92 ? -3.005 -8.678 -12.994 1.00 87.56 92 ARG A CA 1
ATOM 757 C C . ARG A 1 92 ? -4.428 -8.349 -12.553 1.00 87.56 92 ARG A C 1
ATOM 759 O O . ARG A 1 92 ? -5.218 -7.881 -13.366 1.00 87.56 92 ARG A O 1
ATOM 766 N N . ARG A 1 93 ? -4.754 -8.611 -11.286 1.00 87.12 93 ARG A N 1
ATOM 767 C CA . ARG A 1 93 ? -6.077 -8.392 -10.683 1.00 87.12 93 ARG A CA 1
ATOM 768 C C . ARG A 1 93 ? -6.137 -7.131 -9.825 1.00 87.12 93 ARG A C 1
ATOM 770 O O . ARG A 1 93 ? -7.142 -6.920 -9.159 1.00 87.12 93 ARG A O 1
ATOM 777 N N . LEU A 1 94 ? -5.080 -6.324 -9.812 1.00 88.38 94 LEU A N 1
ATOM 778 C CA . LEU A 1 94 ? -4.982 -5.132 -8.979 1.00 88.38 94 LEU A CA 1
ATOM 779 C C . LEU A 1 94 ? -5.934 -4.033 -9.466 1.00 88.38 94 LEU A C 1
ATOM 781 O O . LEU A 1 94 ? -5.905 -3.673 -10.642 1.00 88.38 94 LEU A O 1
ATOM 785 N N . CYS A 1 95 ? -6.737 -3.489 -8.545 1.00 86.62 95 CYS A N 1
ATOM 786 C CA . CYS A 1 95 ? -7.717 -2.421 -8.794 1.00 86.62 95 CYS A CA 1
ATOM 787 C C . CYS A 1 95 ? -8.487 -2.597 -10.125 1.00 86.62 95 CYS A C 1
ATOM 789 O O . CYS A 1 95 ? -8.413 -1.726 -10.995 1.00 86.62 95 CYS A O 1
ATOM 791 N N . PRO A 1 96 ? -9.212 -3.712 -10.323 1.00 85.69 96 PRO A N 1
ATOM 792 C CA . PRO A 1 96 ? -9.820 -4.063 -11.609 1.00 85.69 96 PRO A CA 1
ATOM 793 C C . PRO A 1 96 ? -10.943 -3.102 -12.037 1.00 85.69 96 PRO A C 1
ATOM 795 O O . PRO A 1 96 ? -11.383 -3.139 -13.184 1.00 85.69 96 PRO A O 1
ATOM 798 N N . GLU A 1 97 ? -11.403 -2.234 -11.131 1.00 84.69 97 GLU A N 1
ATOM 799 C CA . GLU A 1 97 ? -12.310 -1.119 -11.402 1.00 84.69 97 GLU A CA 1
ATOM 800 C C . GLU A 1 97 ? -11.699 -0.019 -12.287 1.00 84.69 97 GLU A C 1
ATOM 802 O O . GLU A 1 97 ? -12.444 0.774 -12.867 1.00 84.69 97 GLU A O 1
ATOM 807 N N . ILE A 1 98 ? -10.368 0.038 -12.404 1.00 89.25 98 ILE A N 1
ATOM 808 C CA . ILE A 1 98 ? -9.659 0.970 -13.281 1.00 89.25 98 ILE A CA 1
ATOM 809 C C . ILE A 1 98 ? -8.790 0.219 -14.288 1.00 89.25 98 ILE A C 1
ATOM 811 O O . ILE A 1 98 ? -8.190 -0.814 -14.010 1.00 89.25 98 ILE A O 1
ATOM 815 N N . ASP A 1 99 ? -8.667 0.780 -15.482 1.00 90.31 99 ASP A N 1
ATOM 816 C CA . ASP A 1 99 ? -7.835 0.235 -16.554 1.00 90.31 99 ASP A CA 1
ATOM 817 C C . ASP A 1 99 ? -6.356 0.638 -16.428 1.00 90.31 99 ASP A C 1
ATOM 819 O O . ASP A 1 99 ? -5.527 0.095 -17.151 1.00 90.31 99 ASP A O 1
ATOM 823 N N . PHE A 1 100 ? -6.014 1.559 -15.514 1.00 94.44 100 PHE A N 1
ATOM 824 C CA . PHE A 1 100 ? -4.672 2.140 -15.358 1.00 94.44 100 PHE A CA 1
ATOM 825 C C . PHE A 1 100 ? -3.554 1.092 -15.379 1.00 94.44 100 PHE A C 1
ATOM 827 O O . PHE A 1 100 ? -2.629 1.203 -16.181 1.00 94.44 100 PHE A O 1
ATOM 834 N N . PHE A 1 101 ? -3.657 0.052 -14.545 1.00 93.56 101 PHE A N 1
ATOM 835 C CA . PHE A 1 101 ? -2.608 -0.965 -14.427 1.00 93.56 101 PHE A CA 1
ATOM 836 C C . PHE A 1 101 ? -2.427 -1.786 -15.709 1.00 93.56 101 PHE A C 1
ATOM 838 O O . PHE A 1 101 ? -1.335 -2.289 -15.953 1.00 93.56 101 PHE A O 1
ATOM 845 N N . GLN A 1 102 ? -3.457 -1.862 -16.555 1.00 90.19 102 GLN A N 1
ATOM 846 C CA . GLN A 1 102 ? -3.449 -2.548 -17.851 1.00 90.19 102 GLN A CA 1
ATOM 847 C C . GLN A 1 102 ? -3.027 -1.647 -19.016 1.00 90.19 102 GLN A C 1
ATOM 849 O O . GLN A 1 102 ? -2.951 -2.110 -20.155 1.00 90.19 102 GLN A O 1
ATOM 854 N N . ARG A 1 103 ? -2.750 -0.362 -18.769 1.00 90.81 103 ARG A N 1
ATOM 855 C CA . ARG A 1 103 ? -2.199 0.534 -19.788 1.00 90.81 103 ARG A CA 1
ATOM 856 C C . ARG A 1 103 ? -0.685 0.366 -19.892 1.00 90.81 103 ARG A C 1
ATOM 858 O O . ARG A 1 103 ? -0.005 -0.007 -18.934 1.00 90.81 103 ARG A O 1
ATOM 865 N N . ILE A 1 104 ? -0.174 0.681 -21.078 1.00 90.88 104 ILE A N 1
ATOM 866 C CA . ILE A 1 104 ? 1.261 0.767 -21.354 1.00 90.88 104 ILE A CA 1
ATOM 867 C C . ILE A 1 104 ? 1.830 1.958 -20.576 1.00 90.88 104 ILE A C 1
ATOM 869 O O . ILE A 1 104 ? 1.294 3.064 -20.673 1.00 90.88 104 ILE A O 1
ATOM 873 N N . THR A 1 105 ? 2.915 1.741 -19.831 1.00 91.81 105 THR A N 1
ATOM 874 C CA . THR A 1 105 ? 3.646 2.835 -19.187 1.00 91.81 105 THR A CA 1
ATOM 875 C C . THR A 1 105 ? 4.381 3.663 -20.241 1.00 91.81 105 THR A C 1
ATOM 877 O O . THR A 1 105 ? 5.013 3.130 -21.154 1.00 91.81 105 THR A O 1
ATOM 880 N N . ALA A 1 106 ? 4.332 4.989 -20.106 1.00 90.12 106 ALA A N 1
ATOM 881 C CA . ALA A 1 106 ? 5.133 5.895 -20.931 1.00 90.12 106 ALA A CA 1
ATOM 882 C C . ALA A 1 106 ? 6.638 5.819 -20.605 1.00 90.12 106 ALA A C 1
ATOM 884 O O . ALA A 1 106 ? 7.465 6.254 -21.407 1.00 90.12 106 ALA A O 1
ATOM 885 N N . TYR A 1 107 ? 6.983 5.249 -19.447 1.00 90.81 107 TYR A N 1
ATOM 886 C CA . TYR A 1 107 ? 8.335 5.183 -18.904 1.00 90.81 107 TYR A CA 1
ATOM 887 C C . TYR A 1 107 ? 8.704 3.724 -18.613 1.00 90.81 107 TYR A C 1
ATOM 889 O O . TYR A 1 107 ? 8.659 3.295 -17.459 1.00 90.81 107 TYR A O 1
ATOM 897 N N . PRO A 1 108 ? 8.999 2.919 -19.651 1.00 87.75 108 PRO A N 1
ATOM 898 C CA . PRO A 1 108 ? 9.467 1.560 -19.447 1.00 87.75 108 PRO A CA 1
ATOM 899 C C . PRO A 1 108 ? 10.852 1.563 -18.794 1.00 87.75 108 PRO A C 1
ATOM 901 O O . PRO A 1 108 ? 11.697 2.407 -19.114 1.00 87.75 108 PRO A O 1
ATOM 904 N N . HIS A 1 109 ? 11.136 0.585 -17.936 1.00 84.88 109 HIS A N 1
ATOM 905 C CA . HIS A 1 109 ? 12.465 0.462 -17.343 1.00 84.88 109 HIS A CA 1
ATOM 906 C C . HIS A 1 109 ? 13.535 0.271 -18.429 1.00 84.88 109 HIS A C 1
ATOM 908 O O . HIS A 1 109 ? 13.339 -0.436 -19.422 1.00 84.88 109 HIS A O 1
ATOM 914 N N . ARG A 1 110 ? 14.720 0.860 -18.229 1.00 75.94 110 ARG A N 1
ATOM 915 C CA . ARG A 1 110 ? 15.804 0.922 -19.234 1.00 75.94 110 ARG A CA 1
ATOM 916 C C . ARG A 1 110 ? 16.272 -0.431 -19.795 1.00 75.94 110 ARG A C 1
ATOM 918 O O . ARG A 1 110 ? 16.852 -0.467 -20.878 1.00 75.94 110 ARG A O 1
ATOM 925 N N . TYR A 1 111 ? 16.017 -1.525 -19.076 1.00 68.19 111 TYR A N 1
ATOM 926 C CA . TYR A 1 111 ? 16.305 -2.907 -19.494 1.00 68.19 111 TYR A CA 1
ATOM 927 C C . TYR A 1 111 ? 15.057 -3.795 -19.617 1.00 68.19 111 TYR A C 1
ATOM 929 O O . TYR A 1 111 ? 15.186 -5.006 -19.806 1.00 68.19 111 TYR A O 1
ATOM 937 N N . ALA A 1 112 ? 13.849 -3.228 -19.536 1.00 58.62 112 ALA A N 1
ATOM 938 C CA . ALA A 1 112 ? 12.632 -3.970 -19.863 1.00 58.62 112 ALA A CA 1
ATOM 939 C C . ALA A 1 112 ? 12.711 -4.531 -21.300 1.00 58.62 112 ALA A C 1
ATOM 941 O O . ALA A 1 112 ? 12.272 -5.655 -21.553 1.00 58.62 112 ALA A O 1
ATOM 942 N N . PHE A 1 113 ? 13.396 -3.815 -22.212 1.00 55.25 113 PHE A N 1
ATOM 943 C CA . PHE A 1 113 ? 13.546 -4.188 -23.623 1.00 55.25 113 PHE A CA 1
ATOM 944 C C . PHE A 1 113 ? 14.980 -4.088 -24.156 1.00 55.25 113 PHE A C 1
ATOM 946 O O . PHE A 1 113 ? 15.804 -3.290 -23.709 1.00 55.25 113 PHE A O 1
ATOM 953 N N . ARG A 1 114 ? 15.265 -4.898 -25.185 1.00 37.88 114 ARG A N 1
ATOM 954 C CA . ARG A 1 114 ? 16.493 -4.810 -25.989 1.00 37.88 114 ARG A CA 1
ATOM 955 C C . ARG A 1 114 ? 16.407 -3.531 -26.837 1.00 37.88 114 ARG A C 1
ATOM 957 O O . ARG A 1 114 ? 15.425 -3.354 -27.546 1.00 37.88 114 ARG A O 1
ATOM 964 N N . LYS A 1 115 ? 17.415 -2.651 -26.753 1.00 33.03 115 LYS A N 1
ATOM 965 C CA . LYS A 1 115 ? 17.448 -1.316 -27.386 1.00 33.03 115 LYS A CA 1
ATOM 966 C C . LYS A 1 115 ? 16.889 -1.282 -28.820 1.00 33.03 115 LYS A C 1
ATOM 968 O O . LYS A 1 115 ? 17.557 -1.715 -29.755 1.00 33.03 115 LYS A O 1
ATOM 973 N N . GLY A 1 116 ? 15.752 -0.612 -28.974 1.00 29.73 116 GLY A N 1
ATOM 974 C CA . GLY A 1 116 ? 15.419 0.229 -30.119 1.00 29.73 116 GLY A CA 1
ATOM 975 C C . GLY A 1 116 ? 15.006 1.594 -29.567 1.00 29.73 116 GLY A C 1
ATOM 976 O O . GLY A 1 116 ? 13.959 1.703 -28.953 1.00 29.73 116 GLY A O 1
ATOM 977 N N . GLU A 1 117 ? 15.883 2.591 -29.679 1.00 27.47 117 GLU A N 1
ATOM 978 C CA . GLU A 1 117 ? 15.588 4.030 -29.528 1.00 27.47 117 GLU A CA 1
ATOM 979 C C . GLU A 1 117 ? 14.568 4.464 -28.440 1.00 27.47 117 GLU A C 1
ATOM 981 O O . GLU A 1 117 ? 13.505 4.996 -28.750 1.00 27.47 117 GLU A O 1
ATOM 986 N N . VAL A 1 118 ? 14.913 4.361 -27.150 1.00 36.66 118 VAL A N 1
ATOM 987 C CA . VAL A 1 118 ? 14.180 5.109 -26.106 1.00 36.66 118 VAL A CA 1
ATOM 988 C C . VAL A 1 118 ? 14.664 6.563 -26.108 1.00 36.66 118 VAL A C 1
ATOM 990 O O . VAL A 1 118 ? 15.845 6.843 -25.885 1.00 36.66 118 VAL A O 1
ATOM 993 N N . LYS A 1 119 ? 13.752 7.504 -26.378 1.00 29.19 119 LYS A N 1
ATOM 994 C CA . LYS A 1 119 ? 13.990 8.949 -26.248 1.00 29.19 119 LYS A CA 1
ATOM 995 C C . LYS A 1 119 ? 14.026 9.320 -24.762 1.00 29.19 119 LYS A C 1
ATOM 997 O O . LYS A 1 119 ? 12.995 9.630 -24.185 1.00 29.19 119 LYS A O 1
ATOM 1002 N N . SER A 1 120 ? 15.206 9.302 -24.151 1.00 34.97 120 SER A N 1
ATOM 1003 C CA . SER A 1 120 ? 15.412 9.917 -22.833 1.00 34.97 120 SER A CA 1
ATOM 1004 C C . SER A 1 120 ? 15.299 11.442 -22.980 1.00 34.97 120 SER A C 1
ATOM 1006 O O . SER A 1 120 ? 16.163 12.066 -23.608 1.00 34.97 120 SER A O 1
ATOM 1008 N N . PHE A 1 121 ? 14.257 12.045 -22.411 1.00 32.19 121 PHE A N 1
ATOM 1009 C CA . PHE A 1 121 ? 14.103 13.496 -22.310 1.00 32.19 121 PHE A CA 1
ATOM 1010 C C . PHE A 1 121 ? 14.828 14.001 -21.055 1.00 32.19 121 PHE A C 1
ATOM 1012 O O . PHE A 1 121 ? 14.210 14.293 -20.042 1.00 32.19 121 PHE A O 1
ATOM 1019 N N . LEU A 1 122 ? 16.156 14.131 -21.104 1.00 27.77 122 LEU A N 1
ATOM 1020 C CA . LEU A 1 122 ? 16.876 14.856 -20.052 1.00 27.77 122 LEU A CA 1
ATOM 1021 C C . LEU A 1 122 ? 16.761 16.364 -20.312 1.00 27.77 122 LEU A C 1
ATOM 1023 O O . LEU A 1 122 ? 17.548 16.930 -21.072 1.00 27.77 122 LEU A O 1
ATOM 1027 N N . THR A 1 123 ? 15.797 17.031 -19.678 1.00 32.50 123 THR A N 1
ATOM 1028 C CA . THR A 1 123 ? 15.790 18.496 -19.557 1.00 32.50 123 THR A CA 1
ATOM 1029 C C . THR A 1 123 ? 16.445 18.912 -18.246 1.00 32.50 123 THR A C 1
ATOM 1031 O O . THR A 1 123 ? 15.862 18.791 -17.177 1.00 32.50 123 THR A O 1
ATOM 1034 N N . PHE A 1 124 ? 17.660 19.460 -18.331 1.00 29.17 124 PHE A N 1
ATOM 1035 C CA . PHE A 1 124 ? 18.273 20.221 -17.240 1.00 29.17 124 PHE A CA 1
ATOM 1036 C C . PHE A 1 124 ? 17.470 21.515 -17.015 1.00 29.17 124 PHE A C 1
ATOM 1038 O O . PHE A 1 124 ? 17.755 22.543 -17.630 1.00 29.17 124 PHE A O 1
ATOM 1045 N N . ALA A 1 125 ? 16.469 21.496 -16.133 1.00 32.97 125 ALA A N 1
ATOM 1046 C CA . ALA A 1 125 ? 15.857 22.722 -15.629 1.00 32.97 125 ALA A CA 1
ATOM 1047 C C . ALA A 1 125 ? 16.725 23.288 -14.494 1.00 32.97 125 ALA A C 1
ATOM 1049 O O . ALA A 1 125 ? 16.590 22.960 -13.316 1.00 32.97 125 ALA A O 1
ATOM 1050 N N . SER A 1 126 ? 17.674 24.142 -14.870 1.00 32.16 126 SER A N 1
ATOM 1051 C CA . SER A 1 126 ? 18.513 24.903 -13.951 1.00 32.16 126 SER A CA 1
ATOM 1052 C C . SER A 1 126 ? 17.695 25.890 -13.107 1.00 32.16 126 SER A C 1
ATOM 1054 O O . SER A 1 126 ? 17.070 26.803 -13.640 1.00 32.16 126 SER A O 1
ATOM 1056 N N . LEU A 1 127 ? 17.776 25.732 -11.784 1.00 33.81 127 LEU A N 1
ATOM 1057 C CA . LEU A 1 127 ? 17.891 26.772 -10.748 1.00 33.81 127 LEU A CA 1
ATOM 1058 C C . LEU A 1 127 ? 17.509 28.211 -11.165 1.00 33.81 127 LEU A C 1
ATOM 1060 O O . LEU A 1 127 ? 18.382 29.055 -11.363 1.00 33.81 127 LEU A O 1
ATOM 1064 N N . GLN A 1 128 ? 16.214 28.542 -11.189 1.00 35.84 128 GLN A N 1
ATOM 1065 C CA . GLN A 1 128 ? 15.787 29.948 -11.215 1.00 35.84 128 GLN A CA 1
ATOM 1066 C C . GLN A 1 128 ? 14.456 30.205 -10.490 1.00 35.84 128 GLN A C 1
ATOM 1068 O O . GLN A 1 128 ? 13.528 30.807 -11.011 1.00 35.84 128 GLN A O 1
ATOM 1073 N N . SER A 1 129 ? 14.387 29.812 -9.217 1.00 35.34 129 SER A N 1
ATOM 1074 C CA . SER A 1 129 ? 13.436 30.401 -8.260 1.00 35.34 129 SER A CA 1
ATOM 1075 C C . SER A 1 129 ? 14.055 30.505 -6.860 1.00 35.34 129 SER A C 1
ATOM 1077 O O . SER A 1 129 ? 13.483 30.092 -5.852 1.00 35.34 129 SER A O 1
ATOM 1079 N N . PHE A 1 130 ? 15.273 31.049 -6.792 1.00 34.03 130 PHE A N 1
ATOM 1080 C CA . PHE A 1 130 ? 15.894 31.502 -5.549 1.00 34.03 130 PHE A CA 1
ATOM 1081 C C . PHE A 1 130 ? 15.399 32.917 -5.238 1.00 34.03 130 PHE A C 1
ATOM 1083 O O . PHE A 1 130 ? 15.764 33.834 -5.969 1.00 34.03 130 PHE A O 1
ATOM 1090 N N . LY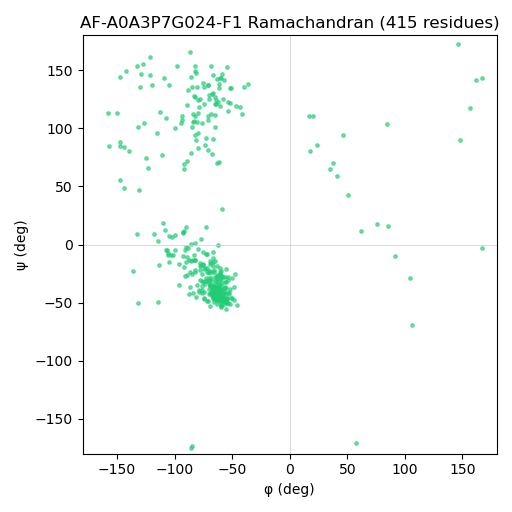S A 1 131 ? 14.608 33.097 -4.165 1.00 37.69 131 LYS A N 1
ATOM 1091 C CA . LYS A 1 131 ? 14.828 34.144 -3.129 1.00 37.69 131 LYS A CA 1
ATOM 1092 C C . LYS A 1 131 ? 13.681 34.418 -2.144 1.00 37.69 131 LYS A C 1
ATOM 1094 O O . LYS A 1 131 ? 13.924 35.171 -1.212 1.00 37.69 131 LYS A O 1
ATOM 1099 N N . TRP A 1 132 ? 12.500 33.797 -2.227 1.00 29.61 132 TRP A N 1
ATOM 1100 C CA . TRP A 1 132 ? 11.406 34.154 -1.290 1.00 29.61 132 TRP A CA 1
ATOM 1101 C C . TRP A 1 132 ? 11.052 33.148 -0.180 1.00 29.61 132 TRP A C 1
ATOM 1103 O O . TRP A 1 132 ? 10.289 33.499 0.712 1.00 29.61 132 TRP A O 1
ATOM 1113 N N . MET A 1 133 ? 11.641 31.947 -0.124 1.00 32.56 133 MET A N 1
ATOM 1114 C CA . MET A 1 133 ? 11.258 30.948 0.901 1.00 32.56 133 MET A CA 1
ATOM 1115 C C . MET A 1 133 ? 12.049 30.985 2.222 1.00 32.56 133 MET A C 1
ATOM 1117 O O . MET A 1 133 ? 11.700 30.259 3.148 1.00 32.56 133 MET A O 1
ATOM 1121 N N . GLN A 1 134 ? 13.082 31.821 2.369 1.00 34.56 134 GLN A N 1
ATOM 1122 C CA . GLN A 1 134 ? 13.964 31.765 3.550 1.00 34.56 134 GLN A CA 1
ATOM 1123 C C . GLN A 1 134 ? 13.357 32.285 4.868 1.00 34.56 134 GLN A C 1
ATOM 1125 O O . GLN A 1 134 ? 13.966 32.087 5.913 1.00 34.56 134 GLN A O 1
ATOM 1130 N N . VAL A 1 135 ? 12.173 32.906 4.871 1.00 34.69 135 VAL A N 1
ATOM 1131 C CA . VAL A 1 135 ? 11.664 33.586 6.081 1.00 34.69 135 VAL A CA 1
ATOM 1132 C C . VAL A 1 135 ? 10.697 32.736 6.926 1.00 34.69 135 VAL A C 1
ATOM 1134 O O . VAL A 1 135 ? 10.516 33.031 8.101 1.00 34.69 135 VAL A O 1
ATOM 1137 N N . LEU A 1 136 ? 10.112 31.646 6.412 1.00 34.53 136 LEU A N 1
ATOM 1138 C CA . LEU A 1 136 ? 8.995 30.975 7.112 1.00 34.53 136 LEU A CA 1
ATOM 1139 C C . LEU A 1 136 ? 9.322 29.655 7.825 1.00 34.53 136 LEU A C 1
ATOM 1141 O O . LEU A 1 136 ? 8.546 29.234 8.678 1.00 34.53 136 LEU A O 1
ATOM 1145 N N . VAL A 1 137 ? 10.466 29.022 7.553 1.00 42.03 137 VAL A N 1
ATOM 1146 C CA . VAL A 1 137 ? 10.812 27.732 8.190 1.00 42.03 137 VAL A CA 1
ATOM 1147 C C . VAL A 1 137 ? 11.272 27.905 9.646 1.00 42.03 137 VAL A C 1
ATOM 1149 O O . VAL A 1 137 ? 11.097 27.004 10.457 1.00 42.03 137 VAL A O 1
ATOM 1152 N N . LEU A 1 138 ? 11.795 29.077 10.024 1.00 34.50 138 LEU A N 1
ATOM 1153 C CA . LEU A 1 138 ? 12.413 29.264 11.343 1.00 34.50 138 LEU A CA 1
ATOM 1154 C C . LEU A 1 138 ? 11.437 29.584 12.488 1.00 34.50 138 LEU A C 1
ATOM 1156 O O . LEU A 1 138 ? 11.840 29.491 13.642 1.00 34.50 138 LEU A O 1
ATOM 1160 N N . TYR A 1 139 ? 10.173 29.940 12.226 1.00 38.69 139 TYR A N 1
ATOM 1161 C CA . TYR A 1 139 ? 9.310 30.458 13.301 1.00 38.69 139 TYR A CA 1
ATOM 1162 C C . TYR A 1 139 ? 8.494 29.403 14.072 1.00 38.69 139 TYR A C 1
ATOM 1164 O O . TYR A 1 139 ? 8.013 29.703 15.157 1.00 38.69 139 TYR A O 1
ATOM 1172 N N . ASN A 1 140 ? 8.348 28.162 13.594 1.00 38.84 140 ASN A N 1
ATOM 1173 C CA . ASN A 1 140 ? 7.365 27.226 14.178 1.00 38.84 140 ASN A CA 1
ATOM 1174 C C . ASN A 1 140 ? 7.939 26.040 14.975 1.00 38.84 140 ASN A C 1
ATOM 1176 O O . ASN A 1 140 ? 7.217 25.091 15.259 1.00 38.84 140 ASN A O 1
ATOM 1180 N N . PHE A 1 141 ? 9.197 26.104 15.425 1.00 39.94 141 PHE A N 1
ATOM 1181 C CA . PHE A 1 141 ? 9.780 25.062 16.293 1.00 39.94 141 PHE A CA 1
ATOM 1182 C C . PHE A 1 141 ? 9.329 25.140 17.772 1.00 39.94 141 PHE A C 1
ATOM 1184 O O . PHE A 1 141 ? 9.800 24.378 18.609 1.00 39.94 141 PHE A O 1
ATOM 1191 N N . PHE A 1 142 ? 8.409 26.043 18.124 1.00 38.59 142 PHE A N 1
ATOM 1192 C CA . PHE A 1 142 ? 7.930 26.238 19.494 1.00 38.59 142 PHE A CA 1
ATOM 1193 C C . PHE A 1 142 ? 6.395 26.292 19.512 1.00 38.59 142 PHE A C 1
ATOM 1195 O O . PHE A 1 142 ? 5.841 27.328 19.167 1.00 38.59 142 PHE A O 1
ATOM 1202 N N . THR A 1 143 ? 5.709 25.202 19.901 1.00 38.44 143 THR A N 1
ATOM 1203 C CA . THR A 1 143 ? 4.566 25.154 20.861 1.00 38.44 143 THR A CA 1
ATOM 1204 C C . THR A 1 143 ? 3.624 23.932 20.694 1.00 38.44 143 THR A C 1
ATOM 1206 O O . THR A 1 143 ? 2.964 23.741 19.683 1.00 38.44 143 THR A O 1
ATOM 1209 N N . ASN A 1 144 ? 3.573 23.119 21.760 1.00 37.34 144 ASN A N 1
ATOM 1210 C CA . ASN A 1 144 ? 2.557 22.170 22.264 1.00 37.34 144 ASN A CA 1
ATOM 1211 C C . ASN A 1 144 ? 1.389 21.657 21.370 1.00 37.34 144 ASN A C 1
ATOM 1213 O O . ASN A 1 144 ? 0.340 22.286 21.244 1.00 37.34 144 ASN A O 1
ATOM 1217 N N . GLY A 1 145 ? 1.453 20.363 21.028 1.00 44.47 145 GLY A N 1
ATOM 1218 C CA . GLY A 1 145 ? 0.665 19.343 21.744 1.00 44.47 145 GLY A CA 1
ATOM 1219 C C . GLY A 1 145 ? -0.565 18.740 21.060 1.00 44.47 145 GLY A C 1
ATOM 1220 O O . GLY A 1 145 ? -0.561 17.551 20.778 1.00 44.47 145 GLY A O 1
ATOM 1221 N N . ILE A 1 146 ? -1.654 19.489 20.863 1.00 45.69 146 ILE A N 1
ATOM 1222 C CA . ILE A 1 146 ? -2.954 18.873 20.480 1.00 45.69 146 ILE A CA 1
ATOM 1223 C C . ILE A 1 146 ? -3.685 19.637 19.363 1.00 45.69 146 ILE A C 1
ATOM 1225 O O . ILE A 1 146 ? -4.425 19.041 18.586 1.00 45.69 146 ILE A O 1
ATOM 1229 N N . VAL A 1 147 ? -3.409 20.930 19.167 1.00 35.97 147 VAL A N 1
ATOM 1230 C CA . VAL A 1 147 ? -4.029 21.740 18.092 1.00 35.97 147 VAL A CA 1
ATOM 1231 C C . VAL A 1 147 ? -3.325 21.550 16.726 1.00 35.97 147 VAL A C 1
ATOM 1233 O O . VAL A 1 147 ? -3.733 22.107 15.706 1.00 35.97 147 VAL A O 1
ATOM 1236 N N . VAL A 1 148 ? -2.301 20.691 16.668 1.00 39.53 148 VAL A N 1
ATOM 1237 C CA . VAL A 1 148 ? -1.440 20.494 15.490 1.00 39.53 148 VAL A CA 1
ATOM 1238 C C . VAL A 1 148 ? -2.153 19.793 14.328 1.00 39.53 148 VAL A C 1
ATOM 1240 O O . VAL A 1 148 ? -1.883 20.145 13.186 1.00 39.53 148 VAL A O 1
ATOM 1243 N N . CYS A 1 149 ? -3.113 18.889 14.551 1.00 39.78 149 CYS A N 1
ATOM 1244 C CA . CYS A 1 149 ? -3.687 18.116 13.435 1.00 39.78 149 CYS A CA 1
ATOM 1245 C C . CYS A 1 149 ? -4.512 18.981 12.460 1.00 39.78 149 CYS A C 1
ATOM 1247 O O . CYS A 1 149 ? -4.388 18.841 11.244 1.00 39.78 149 CYS A O 1
ATOM 1249 N N . LEU A 1 150 ? -5.288 19.946 12.968 1.00 36.53 150 LEU A N 1
ATOM 1250 C CA . LEU A 1 150 ? -6.074 20.848 12.112 1.00 36.53 150 LEU A CA 1
ATOM 1251 C C . LEU A 1 150 ? -5.219 21.961 11.487 1.00 36.53 150 LEU A C 1
ATOM 1253 O O . LEU A 1 150 ? -5.484 22.392 10.361 1.00 36.53 150 LEU A O 1
ATOM 1257 N N . PHE A 1 151 ? -4.159 22.400 12.175 1.00 34.25 151 PHE A N 1
ATOM 1258 C CA . PHE A 1 151 ? -3.232 23.381 11.616 1.00 34.25 151 PHE A CA 1
ATOM 1259 C C . PHE A 1 151 ? -2.287 22.775 10.580 1.00 34.25 151 PHE A C 1
ATOM 1261 O O . PHE A 1 151 ? -2.045 23.445 9.586 1.00 34.25 151 PHE A O 1
ATOM 1268 N N . HIS A 1 152 ? -1.821 21.528 10.720 1.00 38.50 152 HIS A N 1
ATOM 1269 C CA . HIS A 1 152 ? -0.984 20.886 9.700 1.00 38.50 152 HIS A CA 1
ATOM 1270 C C . HIS A 1 152 ? -1.725 20.754 8.370 1.00 38.50 152 HIS A C 1
ATOM 1272 O O . HIS A 1 152 ? -1.173 21.116 7.336 1.00 38.50 152 HIS A O 1
ATOM 1278 N N . PHE A 1 153 ? -2.996 20.345 8.381 1.00 40.03 153 PHE A N 1
ATOM 1279 C CA . PHE A 1 153 ? -3.758 20.198 7.141 1.00 40.03 153 PHE A CA 1
ATOM 1280 C C . PHE A 1 153 ? -4.001 21.550 6.448 1.00 40.03 153 PHE A C 1
ATOM 1282 O O . PHE A 1 153 ? -3.728 21.711 5.260 1.00 40.03 153 PHE A O 1
ATOM 1289 N N . SER A 1 154 ? -4.419 22.573 7.203 1.00 42.50 154 SER A N 1
ATOM 1290 C CA . SER A 1 154 ? -4.624 23.922 6.656 1.00 42.50 154 SER A CA 1
ATOM 1291 C C . SER A 1 154 ? -3.306 24.605 6.261 1.00 42.50 154 SER A C 1
ATOM 1293 O O . SER A 1 154 ? -3.257 25.307 5.255 1.00 42.50 154 SER A O 1
ATOM 1295 N N . PHE A 1 155 ? -2.213 24.378 6.996 1.00 43.91 155 PHE A N 1
ATOM 1296 C CA . PHE A 1 155 ? -0.896 24.961 6.724 1.00 43.91 155 PHE A CA 1
ATOM 1297 C C . PHE A 1 155 ? -0.188 24.288 5.548 1.00 43.91 155 PHE A C 1
ATOM 1299 O O . PHE A 1 155 ? 0.385 25.001 4.726 1.00 43.91 155 PHE A O 1
ATOM 1306 N N . ILE A 1 156 ? -0.278 22.961 5.401 1.00 43.38 156 ILE A N 1
ATOM 1307 C CA . ILE A 1 156 ? 0.159 22.255 4.188 1.00 43.38 156 ILE A CA 1
ATOM 1308 C C . ILE A 1 156 ? -0.652 22.800 3.006 1.00 43.38 156 ILE A C 1
ATOM 1310 O O . ILE A 1 156 ? -0.090 23.343 2.063 1.00 43.38 156 ILE A O 1
ATOM 1314 N N . VAL A 1 157 ? -1.982 22.840 3.076 1.00 42.66 157 VAL A N 1
ATOM 1315 C CA . VAL A 1 157 ? -2.773 23.365 1.950 1.00 42.66 157 VAL A CA 1
ATOM 1316 C C . VAL A 1 157 ? -2.451 24.841 1.644 1.00 42.66 157 VAL A C 1
ATOM 1318 O O . VAL A 1 157 ? -2.348 25.214 0.477 1.00 42.66 157 VAL A O 1
ATOM 1321 N N . ARG A 1 158 ? -2.226 25.699 2.648 1.00 36.53 158 ARG A N 1
ATOM 1322 C CA . ARG A 1 158 ? -2.005 27.148 2.459 1.00 36.53 158 ARG A CA 1
ATOM 1323 C C . ARG A 1 158 ? -0.578 27.510 2.044 1.00 36.53 158 ARG A C 1
ATOM 1325 O O . ARG A 1 158 ? -0.410 28.418 1.232 1.00 36.53 158 ARG A O 1
ATOM 1332 N N . THR A 1 159 ? 0.428 26.789 2.536 1.00 42.16 159 THR A N 1
ATOM 1333 C CA . THR A 1 159 ? 1.829 26.943 2.105 1.00 42.16 159 THR A CA 1
ATOM 1334 C C . THR A 1 159 ? 1.982 26.509 0.653 1.00 42.16 159 THR A C 1
ATOM 1336 O O . THR A 1 159 ? 2.667 27.171 -0.123 1.00 42.16 159 THR A O 1
ATOM 1339 N N . PHE A 1 160 ? 1.275 25.455 0.248 1.00 45.12 160 PHE A N 1
ATOM 1340 C CA . PHE A 1 160 ? 1.369 24.937 -1.108 1.00 45.12 160 PHE A CA 1
ATOM 1341 C C . PHE A 1 160 ? 0.450 25.653 -2.116 1.00 45.12 160 PHE A C 1
ATOM 1343 O O . PHE A 1 160 ? 0.814 25.760 -3.286 1.00 45.12 160 PHE A O 1
ATOM 1350 N N . ARG A 1 161 ? -0.672 26.260 -1.690 1.00 35.94 161 ARG A N 1
ATOM 1351 C CA . ARG A 1 161 ? -1.510 27.113 -2.567 1.00 35.94 161 ARG A CA 1
ATOM 1352 C C . ARG A 1 161 ? -0.756 28.326 -3.124 1.00 35.94 161 ARG A C 1
ATOM 1354 O O . ARG A 1 161 ? -1.132 28.836 -4.170 1.00 35.94 161 ARG A O 1
ATOM 1361 N N . HIS A 1 162 ? 0.314 28.766 -2.460 1.00 35.94 162 HIS A N 1
ATOM 1362 C CA . HIS A 1 162 ? 1.195 29.833 -2.947 1.00 35.94 162 HIS A CA 1
ATOM 1363 C C . HIS A 1 162 ? 2.348 29.343 -3.846 1.00 35.94 162 HIS A C 1
ATOM 1365 O O . HIS A 1 162 ? 3.082 30.171 -4.378 1.00 35.94 162 HIS A O 1
ATOM 1371 N N . VAL A 1 163 ? 2.502 28.027 -4.054 1.00 38.44 163 VAL A N 1
ATOM 1372 C CA . VAL A 1 163 ? 3.517 27.429 -4.950 1.00 38.44 163 VAL A CA 1
ATOM 1373 C C . VAL A 1 163 ? 2.998 27.265 -6.391 1.00 38.44 163 VAL A C 1
ATOM 1375 O O . VAL A 1 163 ? 3.783 27.056 -7.310 1.00 38.44 163 VAL A O 1
ATOM 1378 N N . SER A 1 164 ? 1.696 27.448 -6.623 1.00 32.12 164 SER A N 1
ATOM 1379 C CA . SER A 1 164 ? 1.080 27.465 -7.956 1.00 32.12 164 SER A CA 1
ATOM 1380 C C . SER A 1 164 ? 0.519 28.874 -8.200 1.00 32.12 164 SER A C 1
ATOM 1382 O O . SER A 1 164 ? -0.530 29.187 -7.634 1.00 32.12 164 SER A O 1
ATOM 1384 N N . PRO A 1 165 ? 1.249 29.793 -8.881 1.00 32.62 165 PRO A N 1
ATOM 1385 C CA . PRO A 1 165 ? 1.521 29.681 -10.320 1.00 32.62 165 PRO A CA 1
ATOM 1386 C C . PRO A 1 165 ? 2.867 30.309 -10.780 1.00 32.62 165 PRO A C 1
ATOM 1388 O O . PRO A 1 165 ? 3.019 31.529 -10.799 1.00 32.62 165 PRO A O 1
ATOM 1391 N N . VAL A 1 166 ? 3.835 29.503 -11.231 1.00 29.23 166 VAL A N 1
ATOM 1392 C CA . VAL A 1 166 ? 4.971 29.989 -12.068 1.00 29.23 166 VAL A CA 1
ATOM 1393 C C . VAL A 1 166 ? 5.202 29.086 -13.299 1.00 29.23 166 VAL A C 1
ATOM 1395 O O . VAL A 1 166 ? 6.143 29.271 -14.063 1.00 29.23 166 VAL A O 1
ATOM 1398 N N . TYR A 1 167 ? 4.296 28.143 -13.564 1.00 31.94 167 TYR A N 1
ATOM 1399 C CA . TYR A 1 167 ? 4.365 27.240 -14.713 1.00 31.94 167 TYR A CA 1
ATOM 1400 C C . TYR A 1 167 ? 3.658 27.841 -15.928 1.00 31.94 167 TYR A C 1
ATOM 1402 O O . TYR A 1 167 ? 2.573 27.423 -16.295 1.00 31.94 167 TYR A O 1
ATOM 1410 N N . ASP A 1 168 ? 4.276 28.859 -16.517 1.00 26.58 168 ASP A N 1
ATOM 1411 C CA . ASP A 1 168 ? 4.026 29.256 -17.904 1.00 26.58 168 ASP A CA 1
ATOM 1412 C C . ASP A 1 168 ? 5.252 30.030 -18.398 1.00 26.58 168 ASP A C 1
ATOM 1414 O O . ASP A 1 168 ? 5.330 31.260 -18.282 1.00 26.58 168 ASP A O 1
ATOM 1418 N N . ARG A 1 169 ? 6.252 29.265 -18.865 1.00 27.36 169 ARG A N 1
ATOM 1419 C CA . ARG A 1 169 ? 7.321 29.605 -19.833 1.00 27.36 169 ARG A CA 1
ATOM 1420 C C . ARG A 1 169 ? 8.614 28.851 -19.515 1.00 27.36 169 ARG A C 1
ATOM 1422 O O . ARG A 1 169 ? 9.502 29.373 -18.854 1.00 27.36 169 ARG A O 1
ATOM 1429 N N . ALA A 1 170 ? 8.758 27.663 -20.086 1.00 29.09 170 ALA A N 1
ATOM 1430 C CA . ALA A 1 170 ? 10.068 27.111 -20.417 1.00 29.09 170 ALA A CA 1
ATOM 1431 C C . ALA A 1 170 ? 9.909 26.261 -21.680 1.00 29.09 170 ALA A C 1
ATOM 1433 O O . ALA A 1 170 ? 9.575 25.083 -21.631 1.00 29.09 170 ALA A O 1
ATOM 1434 N N . GLY A 1 171 ? 10.045 26.930 -22.825 1.00 28.19 171 GLY A N 1
ATOM 1435 C CA . GLY A 1 171 ? 10.067 26.296 -24.132 1.00 28.19 171 GLY A CA 1
ATOM 1436 C C . GLY A 1 171 ? 11.401 25.599 -24.397 1.00 28.19 171 GLY A C 1
ATOM 1437 O O . GLY A 1 171 ? 12.465 26.124 -24.081 1.00 28.19 171 GLY A O 1
ATOM 1438 N N . ASP A 1 172 ? 11.275 24.420 -24.994 1.00 27.89 172 ASP A N 1
ATOM 1439 C CA . ASP A 1 172 ? 12.050 23.901 -26.122 1.00 27.89 172 ASP A CA 1
ATOM 1440 C C . ASP A 1 172 ? 13.584 24.050 -26.083 1.00 27.89 172 ASP A C 1
ATOM 1442 O O . ASP A 1 172 ? 14.153 25.025 -26.567 1.00 27.89 172 ASP A O 1
ATOM 1446 N N . THR A 1 173 ? 14.275 23.012 -25.597 1.00 27.34 173 THR A N 1
ATOM 1447 C CA . THR A 1 173 ? 15.631 22.669 -26.067 1.00 27.34 173 THR A CA 1
ATOM 1448 C C . THR A 1 173 ? 15.836 21.147 -26.099 1.00 27.34 173 THR A C 1
ATOM 1450 O O . THR A 1 173 ? 16.401 20.539 -25.195 1.00 27.34 173 THR A O 1
ATOM 1453 N N . ASN A 1 174 ? 15.405 20.513 -27.193 1.00 25.19 174 ASN A N 1
ATOM 1454 C CA . ASN A 1 174 ? 15.756 19.131 -27.539 1.00 25.19 174 ASN A CA 1
ATOM 1455 C C . ASN A 1 174 ? 17.267 18.996 -27.833 1.00 25.19 174 ASN A C 1
ATOM 1457 O O . ASN A 1 174 ? 17.713 19.298 -28.943 1.00 25.19 174 ASN A O 1
ATOM 1461 N N . LYS A 1 175 ? 18.073 18.484 -26.893 1.00 24.77 175 LYS A N 1
ATOM 1462 C CA . LYS A 1 175 ? 19.422 17.968 -27.198 1.00 24.77 175 LYS A CA 1
ATOM 1463 C C . LYS A 1 175 ? 19.450 16.442 -27.120 1.00 24.77 175 LYS A C 1
ATOM 1465 O O . LYS A 1 175 ? 19.423 15.858 -26.045 1.00 24.77 175 LYS A O 1
ATOM 1470 N N . LYS A 1 176 ? 19.562 15.809 -28.293 1.00 23.09 176 LYS A N 1
ATOM 1471 C CA . LYS A 1 176 ? 19.860 14.379 -28.463 1.00 23.09 176 LYS A CA 1
ATOM 1472 C C . LYS A 1 176 ? 21.272 14.085 -27.943 1.00 23.09 176 LYS A C 1
ATOM 1474 O O . LYS A 1 176 ? 22.241 14.502 -28.574 1.00 23.09 176 LYS A O 1
ATOM 1479 N N . ILE A 1 177 ? 21.401 13.347 -26.844 1.00 22.95 177 ILE A N 1
ATOM 1480 C CA . ILE A 1 177 ? 22.671 12.710 -26.476 1.00 22.95 177 ILE A CA 1
ATOM 1481 C C . ILE A 1 177 ? 22.654 11.289 -27.044 1.00 22.95 177 ILE A C 1
ATOM 1483 O O . ILE A 1 177 ? 21.889 10.434 -26.608 1.00 22.95 177 ILE A O 1
ATOM 1487 N N . VAL A 1 178 ? 23.497 11.054 -28.048 1.00 24.06 178 VAL A N 1
ATOM 1488 C CA . VAL A 1 178 ? 23.804 9.720 -28.573 1.00 24.06 178 VAL A CA 1
ATOM 1489 C C . VAL A 1 178 ? 24.893 9.131 -27.680 1.00 24.06 178 VAL A C 1
ATOM 1491 O O . VAL A 1 178 ? 26.045 9.555 -27.750 1.00 24.06 178 VAL A O 1
ATOM 1494 N N . VAL A 1 179 ? 24.535 8.182 -26.815 1.00 27.05 179 VAL A N 1
ATOM 1495 C CA . VAL A 1 179 ? 25.522 7.420 -26.035 1.00 27.05 179 VAL A CA 1
ATOM 1496 C C . VAL A 1 179 ? 26.064 6.288 -26.926 1.00 27.05 179 VAL A C 1
ATOM 1498 O O . VAL A 1 179 ? 25.252 5.546 -27.489 1.00 27.05 179 VAL A O 1
ATOM 1501 N N . PRO A 1 180 ? 27.394 6.139 -27.098 1.00 23.06 180 PRO A N 1
ATOM 1502 C CA . PRO A 1 180 ? 27.972 5.190 -28.048 1.00 23.06 180 PRO A CA 1
ATOM 1503 C C . PRO A 1 180 ? 27.632 3.737 -27.711 1.00 23.06 180 PRO A C 1
ATOM 1505 O O . PRO A 1 180 ? 27.630 3.330 -26.550 1.00 23.06 180 PRO A O 1
ATOM 1508 N N . SER A 1 181 ? 27.396 2.936 -28.750 1.00 28.02 181 SER A N 1
ATOM 1509 C CA . SER A 1 181 ? 27.262 1.481 -28.689 1.00 28.02 181 SER A CA 1
ATOM 1510 C C . SER A 1 181 ? 28.602 0.835 -28.315 1.00 28.02 181 SER A C 1
ATOM 1512 O O . SER A 1 181 ? 29.322 0.336 -29.177 1.00 28.02 181 SER A O 1
ATOM 1514 N N . GLN A 1 182 ? 28.974 0.877 -27.040 1.00 24.67 182 GLN A N 1
ATOM 1515 C CA . GLN A 1 182 ? 30.088 0.101 -26.504 1.00 24.67 182 GLN A CA 1
ATOM 1516 C C . GLN A 1 182 ? 29.534 -0.952 -25.546 1.00 24.67 182 GLN A C 1
ATOM 1518 O O . GLN A 1 182 ? 28.929 -0.615 -24.534 1.00 24.67 182 GLN A O 1
ATOM 1523 N N . ASN A 1 183 ? 29.699 -2.220 -25.939 1.00 24.91 183 ASN A N 1
ATOM 1524 C CA . ASN A 1 183 ? 29.637 -3.434 -25.120 1.00 24.91 183 ASN A CA 1
ATOM 1525 C C . ASN A 1 183 ? 28.620 -3.403 -23.972 1.00 24.91 183 ASN A C 1
ATOM 1527 O O . ASN A 1 183 ? 28.972 -3.459 -22.795 1.00 24.91 183 ASN A O 1
ATOM 1531 N N . ILE A 1 184 ? 27.337 -3.333 -24.325 1.00 31.50 184 ILE A N 1
ATOM 1532 C CA . ILE A 1 184 ? 26.255 -3.535 -23.365 1.00 31.50 184 ILE A CA 1
ATOM 1533 C C . ILE A 1 184 ? 26.284 -5.022 -23.024 1.00 31.50 184 ILE A C 1
ATOM 1535 O O . ILE A 1 184 ? 25.943 -5.853 -23.869 1.00 31.50 184 ILE A O 1
ATOM 1539 N N . ARG A 1 185 ? 26.755 -5.336 -21.808 1.00 32.53 185 ARG A N 1
ATOM 1540 C CA . ARG A 1 185 ? 26.605 -6.641 -21.149 1.00 32.53 185 ARG A CA 1
ATOM 1541 C C . ARG A 1 185 ? 25.234 -7.206 -21.505 1.00 32.53 185 ARG A C 1
ATOM 1543 O O . ARG A 1 185 ? 24.266 -6.449 -21.540 1.00 32.53 185 ARG A O 1
ATOM 1550 N N . SER A 1 186 ? 25.150 -8.497 -21.799 1.00 35.16 186 SER A N 1
ATOM 1551 C CA . SER A 1 186 ? 23.901 -9.197 -22.098 1.00 35.16 186 SER A CA 1
ATOM 1552 C C . SER A 1 186 ? 22.967 -9.183 -20.882 1.00 35.16 186 SER A C 1
ATOM 1554 O O . SER A 1 186 ? 22.785 -10.204 -20.228 1.00 35.16 186 SER A O 1
ATOM 1556 N N . ALA A 1 187 ? 22.409 -8.024 -20.538 1.00 36.09 187 ALA A N 1
ATOM 1557 C CA . ALA A 1 187 ? 21.381 -7.896 -19.532 1.00 36.09 187 ALA A CA 1
ATOM 1558 C C . ALA A 1 187 ? 20.199 -8.731 -20.023 1.00 36.09 187 ALA A C 1
ATOM 1560 O O . ALA A 1 187 ? 19.678 -8.505 -21.124 1.00 36.09 187 ALA A O 1
ATOM 1561 N N . ALA A 1 188 ? 19.829 -9.746 -19.243 1.00 47.00 188 ALA A N 1
ATOM 1562 C CA . ALA A 1 188 ? 18.539 -10.404 -19.349 1.00 47.00 188 ALA A CA 1
ATOM 1563 C C . ALA A 1 188 ? 17.453 -9.354 -19.619 1.00 47.00 188 ALA A C 1
ATOM 1565 O O . ALA A 1 188 ? 17.435 -8.312 -18.964 1.00 47.00 188 ALA A O 1
ATOM 1566 N N . LYS A 1 189 ? 16.536 -9.616 -20.561 1.00 54.19 189 LYS A N 1
ATOM 1567 C CA . LYS A 1 189 ? 15.297 -8.828 -20.635 1.00 54.19 189 LYS A CA 1
ATOM 1568 C C . LYS A 1 189 ? 14.683 -8.850 -19.224 1.00 54.19 189 LYS A C 1
ATOM 1570 O O . LYS A 1 189 ? 14.394 -9.936 -18.729 1.00 54.19 189 LYS A O 1
ATOM 1575 N N . ILE A 1 190 ? 14.458 -7.693 -18.598 1.00 61.56 190 ILE A N 1
ATOM 1576 C CA . ILE A 1 190 ? 13.851 -7.573 -17.250 1.00 61.56 190 ILE A CA 1
ATOM 1577 C C . ILE A 1 190 ? 12.337 -7.887 -17.273 1.00 61.56 190 ILE A C 1
ATOM 1579 O O . ILE A 1 190 ? 11.595 -7.620 -16.335 1.00 61.56 190 ILE A O 1
ATOM 1583 N N . ASN A 1 191 ? 11.846 -8.508 -18.345 1.00 69.50 191 ASN A N 1
ATOM 1584 C CA . ASN A 1 191 ? 10.469 -8.959 -18.438 1.00 69.50 191 ASN A CA 1
ATOM 1585 C C . ASN A 1 191 ? 10.268 -10.201 -17.543 1.00 69.50 191 ASN A C 1
ATOM 1587 O O . ASN A 1 191 ? 10.404 -11.340 -17.995 1.00 69.50 191 ASN A O 1
ATOM 1591 N N . LEU A 1 192 ? 9.990 -9.960 -16.257 1.00 77.50 192 LEU A N 1
ATOM 1592 C CA . LEU A 1 192 ? 9.754 -10.979 -15.232 1.00 77.50 192 LEU A CA 1
ATOM 1593 C C . LEU A 1 192 ? 8.555 -11.865 -15.586 1.00 77.50 192 LEU A C 1
ATOM 1595 O O . LEU A 1 192 ? 8.668 -13.086 -15.493 1.00 77.50 192 LEU A O 1
ATOM 1599 N N . SER A 1 193 ? 7.479 -11.284 -16.123 1.00 69.94 193 SER A N 1
ATOM 1600 C CA . SER A 1 193 ? 6.318 -12.042 -16.605 1.00 69.94 193 SER A CA 1
ATOM 1601 C C . SER A 1 193 ? 6.652 -13.112 -17.666 1.00 69.94 193 SER A C 1
ATOM 1603 O O . SER A 1 193 ? 6.010 -14.164 -17.730 1.00 69.94 193 SER A O 1
ATOM 1605 N N . CYS A 1 194 ? 7.716 -12.925 -18.463 1.00 68.31 194 CYS A N 1
ATOM 1606 C CA . CYS A 1 194 ? 8.197 -13.957 -19.389 1.00 68.31 194 CYS A CA 1
ATOM 1607 C C . CYS A 1 194 ? 8.846 -15.161 -18.683 1.00 68.31 194 CYS A C 1
ATOM 1609 O O . CYS A 1 194 ? 8.849 -16.247 -19.266 1.00 68.31 194 CYS A O 1
ATOM 1611 N N . ARG A 1 195 ? 9.372 -15.011 -17.455 1.00 70.56 195 ARG A N 1
ATOM 1612 C CA . ARG A 1 195 ? 9.946 -16.129 -16.677 1.00 70.56 195 ARG A CA 1
ATOM 1613 C C . ARG A 1 195 ? 8.877 -17.156 -16.305 1.00 70.56 195 ARG A C 1
ATOM 1615 O O . ARG A 1 195 ? 9.117 -18.350 -16.426 1.00 70.56 195 ARG A O 1
ATOM 1622 N N . ILE A 1 196 ? 7.673 -16.695 -15.966 1.00 60.72 196 ILE A N 1
ATOM 1623 C CA . ILE A 1 196 ? 6.550 -17.547 -15.542 1.00 60.72 196 ILE A CA 1
ATOM 1624 C C . ILE A 1 196 ? 6.002 -18.381 -16.710 1.00 60.72 196 ILE A C 1
ATOM 1626 O O . ILE A 1 196 ? 5.684 -19.559 -16.549 1.00 60.72 196 ILE A O 1
ATOM 1630 N N . ARG A 1 197 ? 5.931 -17.812 -17.925 1.00 56.94 197 ARG A N 1
ATOM 1631 C CA . ARG A 1 197 ? 5.458 -18.544 -19.120 1.00 56.94 197 ARG A CA 1
ATOM 1632 C C . ARG A 1 197 ? 6.300 -19.785 -19.437 1.00 56.94 197 ARG A C 1
ATOM 1634 O O . ARG A 1 197 ? 5.776 -20.721 -20.034 1.00 56.94 197 ARG A O 1
ATOM 1641 N N . GLN A 1 198 ? 7.577 -19.799 -19.053 1.00 49.38 198 GLN A N 1
ATOM 1642 C CA . GLN A 1 198 ? 8.465 -20.943 -19.274 1.00 49.38 198 GLN A CA 1
ATOM 1643 C C . GLN A 1 198 ? 8.163 -22.119 -18.325 1.00 49.38 198 GLN A C 1
ATOM 1645 O O . GLN A 1 198 ? 8.492 -23.255 -18.663 1.00 49.38 198 GLN A O 1
ATOM 1650 N N . GLU A 1 199 ? 7.498 -21.880 -17.188 1.00 46.72 199 GLU A N 1
ATOM 1651 C CA . GLU A 1 199 ? 7.229 -22.898 -16.159 1.00 46.72 199 GLU A CA 1
ATOM 1652 C C . GLU A 1 199 ? 5.911 -23.648 -16.321 1.00 46.72 199 GLU A C 1
ATOM 1654 O O . GLU A 1 199 ? 5.842 -24.812 -15.937 1.00 46.72 199 GLU A O 1
ATOM 1659 N N . ASN A 1 200 ? 4.885 -23.060 -16.950 1.00 41.31 200 ASN A N 1
ATOM 1660 C CA . ASN A 1 200 ? 3.585 -23.732 -17.146 1.00 41.31 200 ASN A CA 1
ATOM 1661 C C . ASN A 1 200 ? 3.658 -25.020 -18.004 1.00 41.31 200 ASN A C 1
ATOM 1663 O O . ASN A 1 200 ? 2.640 -25.673 -18.219 1.00 41.31 200 ASN A O 1
ATOM 1667 N N . LEU A 1 201 ? 4.843 -25.411 -18.483 1.00 36.31 201 LEU A N 1
ATOM 1668 C CA . LEU A 1 201 ? 5.093 -26.705 -19.118 1.00 36.31 201 LEU A CA 1
ATOM 1669 C C . LEU A 1 201 ? 5.595 -27.796 -18.149 1.00 36.31 201 LEU A C 1
ATOM 1671 O O . LEU A 1 201 ? 5.618 -28.959 -18.543 1.00 36.31 201 LEU A O 1
ATOM 1675 N N . TYR A 1 202 ? 5.960 -27.474 -16.902 1.00 34.53 202 TYR A N 1
ATOM 1676 C CA . TYR A 1 202 ? 6.521 -28.436 -15.946 1.00 34.53 202 TYR A CA 1
ATOM 1677 C C . TYR A 1 202 ? 6.136 -28.120 -14.490 1.00 34.53 202 TYR A C 1
ATOM 1679 O O . TYR A 1 202 ? 6.912 -27.497 -13.776 1.00 34.53 202 TYR A O 1
ATOM 1687 N N . SER A 1 203 ? 4.966 -28.573 -14.022 1.00 30.06 203 SER A N 1
ATOM 1688 C CA . SER A 1 203 ? 4.766 -29.170 -12.677 1.00 30.06 203 SER A CA 1
ATOM 1689 C C . SER A 1 203 ? 3.285 -29.311 -12.294 1.00 30.06 203 SER A C 1
ATOM 1691 O O . SER A 1 203 ? 2.445 -28.469 -12.608 1.00 30.06 203 SER A O 1
ATOM 1693 N N . GLU A 1 204 ? 2.978 -30.411 -11.600 1.00 27.72 204 GLU A N 1
ATOM 1694 C CA . GLU A 1 204 ? 1.718 -30.665 -10.895 1.00 27.72 204 GLU A CA 1
ATOM 1695 C C . GLU A 1 204 ? 1.715 -29.982 -9.515 1.00 27.72 204 GLU A C 1
ATOM 1697 O O . GLU A 1 204 ? 2.748 -29.869 -8.855 1.00 27.72 204 GLU A O 1
ATOM 1702 N N . VAL A 1 205 ? 0.534 -29.543 -9.073 1.00 31.77 205 VAL A N 1
ATOM 1703 C CA . VAL A 1 205 ? 0.317 -28.746 -7.855 1.00 31.77 205 VAL A CA 1
ATOM 1704 C C . VAL A 1 205 ? 0.322 -29.630 -6.596 1.00 31.77 205 VAL A C 1
ATOM 1706 O O . VAL A 1 205 ? -0.528 -30.518 -6.491 1.00 31.77 205 VAL A O 1
ATOM 1709 N N . PRO A 1 206 ? 1.164 -29.363 -5.578 1.00 30.77 206 PRO A N 1
ATOM 1710 C CA . PRO A 1 206 ? 0.980 -29.937 -4.252 1.00 30.77 206 PRO A CA 1
ATOM 1711 C C . PRO A 1 206 ? -0.078 -29.139 -3.463 1.00 30.77 206 PRO A C 1
ATOM 1713 O O . PRO A 1 206 ? -0.032 -27.905 -3.438 1.00 30.77 206 PRO A O 1
ATOM 1716 N N . PRO A 1 207 ? -1.023 -29.803 -2.773 1.00 29.34 207 PRO A N 1
ATOM 1717 C CA . PRO A 1 207 ? -2.053 -29.128 -1.996 1.00 29.34 207 PRO A CA 1
ATOM 1718 C C . PRO A 1 207 ? -1.508 -28.755 -0.613 1.00 29.34 207 PRO A C 1
ATOM 1720 O O . PRO A 1 207 ? -1.384 -29.613 0.256 1.00 29.34 207 PRO A O 1
ATOM 1723 N N . ASN A 1 208 ? -1.224 -27.474 -0.374 1.00 31.33 208 ASN A N 1
ATOM 1724 C CA . ASN A 1 208 ? -0.960 -26.988 0.981 1.00 31.33 208 ASN A CA 1
ATOM 1725 C C . ASN A 1 208 ? -2.204 -26.317 1.568 1.00 31.33 208 ASN A C 1
ATOM 1727 O O . ASN A 1 208 ? -2.521 -25.160 1.304 1.00 31.33 208 ASN A O 1
ATOM 1731 N N . SER A 1 209 ? -2.889 -27.085 2.410 1.00 28.69 209 SER A N 1
ATOM 1732 C CA . SER A 1 209 ? -3.967 -26.677 3.303 1.00 28.69 209 SER A CA 1
ATOM 1733 C C . SER A 1 209 ? -3.395 -26.069 4.590 1.00 28.69 209 SER A C 1
ATOM 1735 O O . SER A 1 209 ? -3.110 -26.814 5.521 1.00 28.69 209 SER A O 1
ATOM 1737 N N . HIS A 1 210 ? -3.225 -24.748 4.695 1.00 33.47 210 HIS A N 1
ATOM 1738 C CA . HIS A 1 210 ? -2.881 -24.120 5.982 1.00 33.47 210 HIS A CA 1
ATOM 1739 C C . HIS A 1 210 ? -3.466 -22.711 6.144 1.00 33.47 210 HIS A C 1
ATOM 1741 O O . HIS A 1 210 ? -3.549 -21.931 5.198 1.00 33.47 210 HIS A O 1
ATOM 1747 N N . PHE A 1 211 ? -3.852 -22.399 7.384 1.00 36.75 211 PHE A N 1
ATOM 1748 C CA . PHE A 1 211 ? -4.279 -21.081 7.857 1.00 36.75 211 PHE A CA 1
ATOM 1749 C C . PHE A 1 211 ? -3.189 -20.040 7.516 1.00 36.75 211 PHE A C 1
ATOM 1751 O O . PHE A 1 211 ? -2.011 -20.223 7.833 1.00 36.75 211 PHE A O 1
ATOM 1758 N N . SER A 1 212 ? -3.545 -18.993 6.774 1.00 47.06 212 SER A N 1
ATOM 1759 C CA . SER A 1 212 ? -2.622 -17.999 6.214 1.00 47.06 212 SER A CA 1
ATOM 1760 C C . SER A 1 212 ? -3.272 -16.622 6.285 1.00 47.06 212 SER A C 1
ATOM 1762 O O . SER A 1 212 ? -4.486 -16.541 6.107 1.00 47.06 212 SER A O 1
ATOM 1764 N N . ALA A 1 213 ? -2.491 -15.547 6.439 1.00 47.56 213 ALA A N 1
ATOM 1765 C CA . ALA A 1 213 ? -2.965 -14.180 6.187 1.00 47.56 213 ALA A CA 1
ATOM 1766 C C . ALA A 1 213 ? -3.698 -14.092 4.832 1.00 47.56 213 ALA A C 1
ATOM 1768 O O . ALA A 1 213 ? -4.753 -13.477 4.733 1.00 47.56 213 ALA A O 1
ATOM 1769 N N . GLY A 1 214 ? -3.216 -14.836 3.827 1.00 47.00 214 GLY A N 1
ATOM 1770 C CA . GLY A 1 214 ? -3.862 -14.971 2.518 1.00 47.00 214 GLY A CA 1
ATOM 1771 C C . GLY A 1 214 ? -5.303 -15.502 2.550 1.00 47.00 214 GLY A C 1
ATOM 1772 O O . GLY A 1 214 ? -6.083 -15.128 1.686 1.00 47.00 214 GLY A O 1
ATOM 1773 N N . ASN A 1 215 ? -5.706 -16.301 3.548 1.00 52.09 215 ASN A N 1
ATOM 1774 C CA . ASN A 1 215 ? -7.087 -16.800 3.637 1.00 52.09 215 ASN A CA 1
ATOM 1775 C C . ASN A 1 215 ? -8.068 -15.704 4.082 1.00 52.09 215 ASN A C 1
ATOM 1777 O O . ASN A 1 215 ? -9.220 -15.732 3.666 1.00 52.09 215 ASN A O 1
ATOM 1781 N N . PHE A 1 216 ? -7.620 -14.749 4.907 1.00 54.50 216 PHE A N 1
ATOM 1782 C CA . PHE A 1 216 ? -8.427 -13.596 5.338 1.00 54.50 216 PHE A CA 1
ATOM 1783 C C . PHE A 1 216 ? -8.295 -12.394 4.394 1.00 54.50 216 PHE A C 1
ATOM 1785 O O . PHE A 1 216 ? -9.208 -11.581 4.299 1.00 54.50 216 PHE A O 1
ATOM 1792 N N . ILE A 1 217 ? -7.164 -12.288 3.691 1.00 56.94 217 ILE A N 1
ATOM 1793 C CA . ILE A 1 217 ? -6.895 -11.269 2.663 1.00 56.94 217 ILE A CA 1
ATOM 1794 C C . ILE A 1 217 ? -7.498 -11.654 1.306 1.00 56.94 217 ILE A C 1
ATOM 1796 O O . ILE A 1 217 ? -7.559 -10.803 0.417 1.00 56.94 217 ILE A O 1
ATOM 1800 N N . ALA A 1 218 ? -7.928 -12.913 1.140 1.00 50.62 218 ALA A N 1
ATOM 1801 C CA . ALA A 1 218 ? -8.491 -13.434 -0.098 1.00 50.62 218 ALA A CA 1
ATOM 1802 C C . ALA A 1 218 ? -9.469 -12.419 -0.701 1.00 50.62 218 ALA A C 1
ATOM 1804 O O . ALA A 1 218 ? -10.451 -12.038 -0.062 1.00 50.62 218 ALA A O 1
ATOM 1805 N N . LEU A 1 219 ? -9.131 -11.955 -1.911 1.00 49.78 219 LEU A N 1
ATOM 1806 C CA . LEU A 1 219 ? -9.839 -10.897 -2.624 1.00 49.78 219 LEU A CA 1
ATOM 1807 C C . LEU A 1 219 ? -11.354 -11.158 -2.575 1.00 49.78 219 LEU A C 1
ATOM 1809 O O . LEU A 1 219 ? -11.795 -12.176 -3.122 1.00 49.78 219 LEU A O 1
ATOM 1813 N N . PRO A 1 220 ? -12.177 -10.262 -1.998 1.00 47.69 220 PRO A N 1
ATOM 1814 C CA . PRO A 1 220 ? -13.576 -10.232 -2.379 1.00 47.69 220 PRO A CA 1
ATOM 1815 C C . PRO A 1 220 ? -13.631 -9.965 -3.884 1.00 47.69 220 PRO A C 1
ATOM 1817 O O . PRO A 1 220 ? -12.763 -9.286 -4.434 1.00 47.69 220 PRO A O 1
ATOM 1820 N N . ALA A 1 221 ? -14.631 -10.544 -4.549 1.00 44.12 221 ALA A N 1
ATOM 1821 C CA . ALA A 1 221 ? -14.816 -10.540 -5.994 1.00 44.12 221 ALA A CA 1
ATOM 1822 C C . ALA A 1 221 ? -14.983 -9.118 -6.577 1.00 44.12 221 ALA A C 1
ATOM 1824 O O . ALA A 1 221 ? -16.055 -8.740 -7.042 1.00 44.12 221 ALA A O 1
ATOM 1825 N N . LYS A 1 222 ? -13.911 -8.320 -6.605 1.00 49.03 222 LYS A N 1
ATOM 1826 C CA . LYS A 1 222 ? -13.739 -7.248 -7.578 1.00 49.03 222 LYS A CA 1
ATOM 1827 C C . LYS A 1 222 ? -13.465 -7.960 -8.907 1.00 49.03 222 LYS A C 1
ATOM 1829 O O . LYS A 1 222 ? -12.328 -8.236 -9.272 1.00 49.03 222 LYS A O 1
ATOM 1834 N N . THR A 1 223 ? -14.519 -8.420 -9.575 1.00 43.38 223 THR A N 1
ATOM 1835 C CA . THR A 1 223 ? -14.387 -9.068 -10.882 1.00 43.38 223 THR A CA 1
ATOM 1836 C C . THR A 1 223 ? -14.198 -7.982 -11.933 1.00 43.38 223 THR A C 1
ATOM 1838 O O . THR A 1 223 ? -15.009 -7.061 -12.028 1.00 43.38 223 THR A O 1
ATOM 1841 N N . ALA A 1 224 ? -13.130 -8.080 -12.720 1.00 46.09 224 ALA A N 1
ATOM 1842 C CA . ALA A 1 224 ? -12.973 -7.262 -13.914 1.00 46.09 224 ALA A CA 1
ATOM 1843 C C . ALA A 1 224 ? -14.121 -7.547 -14.895 1.00 46.09 224 ALA A C 1
ATOM 1845 O O . ALA A 1 224 ? -14.546 -8.692 -15.040 1.00 46.09 224 ALA A O 1
ATOM 1846 N N . SER A 1 225 ? -14.613 -6.525 -15.594 1.00 48.25 225 SER A N 1
ATOM 1847 C CA . SER A 1 225 ? -15.637 -6.699 -16.635 1.00 48.25 225 SER A CA 1
ATOM 1848 C C . SER A 1 225 ? -15.126 -7.470 -17.858 1.00 48.25 225 SER A C 1
ATOM 1850 O O . SER A 1 225 ? -15.924 -8.077 -18.567 1.00 48.25 225 SER A O 1
ATOM 1852 N N . ASN A 1 226 ? -13.808 -7.472 -18.082 1.00 48.47 226 ASN A N 1
ATOM 1853 C CA . ASN A 1 226 ? -13.142 -8.146 -19.192 1.00 48.47 226 ASN A CA 1
ATOM 1854 C C . ASN A 1 226 ? -12.144 -9.188 -18.666 1.00 48.47 226 ASN A C 1
ATOM 1856 O O . ASN A 1 226 ? -11.373 -8.902 -17.750 1.00 48.47 226 ASN A O 1
ATOM 1860 N N . GLU A 1 227 ? -12.107 -10.370 -19.290 1.00 49.16 227 GLU A N 1
ATOM 1861 C CA . GLU A 1 227 ? -10.966 -11.282 -19.167 1.00 49.16 227 GLU A CA 1
ATOM 1862 C C . GLU A 1 227 ? -9.721 -10.590 -19.739 1.00 49.16 227 GLU A C 1
ATOM 1864 O O . GLU A 1 227 ? -9.712 -10.137 -20.886 1.00 49.16 227 GLU A O 1
ATOM 1869 N N . TYR A 1 228 ? -8.672 -10.458 -18.925 1.00 56.12 228 TYR A N 1
ATOM 1870 C CA . TYR A 1 228 ? -7.420 -9.847 -19.360 1.00 56.12 228 TYR A CA 1
ATOM 1871 C C . TYR A 1 228 ? -6.744 -10.728 -20.414 1.00 56.12 228 TYR A C 1
ATOM 1873 O O . TYR A 1 228 ? -6.571 -11.931 -20.206 1.00 56.12 228 TYR A O 1
ATOM 1881 N N . SER A 1 229 ? -6.331 -10.131 -21.536 1.00 52.25 229 SER A N 1
ATOM 1882 C CA . SER A 1 229 ? -5.549 -10.855 -22.537 1.00 52.25 229 SER A CA 1
ATOM 1883 C C . SER A 1 229 ? -4.200 -11.254 -21.944 1.00 52.25 229 SER A C 1
ATOM 1885 O O . SER A 1 229 ? -3.451 -10.414 -21.443 1.00 52.25 229 SER A O 1
ATOM 1887 N N . ASN A 1 230 ? -3.869 -12.541 -22.032 1.00 56.06 230 ASN A N 1
ATOM 1888 C CA . ASN A 1 230 ? -2.533 -13.023 -21.705 1.00 56.06 230 ASN A CA 1
ATOM 1889 C C . ASN A 1 230 ? -1.499 -12.615 -22.764 1.00 56.06 230 ASN A C 1
ATOM 1891 O O . ASN A 1 230 ? -0.312 -12.811 -22.515 1.00 56.06 230 ASN A O 1
ATOM 1895 N N . ASP A 1 231 ? -1.904 -12.048 -23.907 1.00 58.09 231 ASP A N 1
ATOM 1896 C CA . A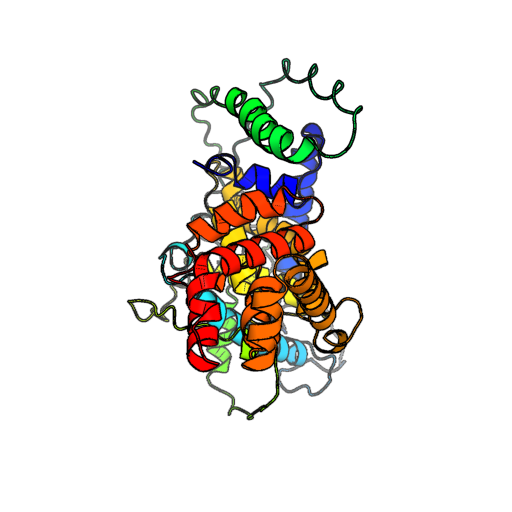SP A 1 231 ? -1.003 -11.597 -24.972 1.00 58.09 231 ASP A CA 1
ATOM 1897 C C . ASP A 1 231 ? -0.378 -10.240 -24.631 1.00 58.09 231 ASP A C 1
ATOM 1899 O O . ASP A 1 231 ? -0.829 -9.176 -25.047 1.00 58.09 231 ASP A O 1
ATOM 1903 N N . VAL A 1 232 ? 0.690 -10.293 -23.839 1.00 66.06 232 VAL A N 1
ATOM 1904 C CA . VAL A 1 232 ? 1.598 -9.164 -23.601 1.00 66.06 232 VAL A CA 1
ATOM 1905 C C . VAL A 1 232 ? 2.476 -8.957 -24.840 1.00 66.06 232 VAL A C 1
ATOM 1907 O O . VAL A 1 232 ? 3.213 -9.877 -25.211 1.00 66.06 232 VAL A O 1
ATOM 1910 N N . ASP A 1 233 ? 2.426 -7.772 -25.457 1.00 71.12 233 ASP A N 1
ATOM 1911 C CA . ASP A 1 233 ? 3.377 -7.375 -26.506 1.00 71.12 233 ASP A CA 1
ATOM 1912 C C . ASP A 1 233 ? 4.792 -7.280 -25.908 1.00 71.12 233 ASP A C 1
ATOM 1914 O O . ASP A 1 233 ? 5.036 -6.574 -24.932 1.00 71.12 233 ASP A O 1
ATOM 1918 N N . GLU A 1 234 ? 5.740 -8.015 -26.493 1.00 70.00 234 GLU A N 1
ATOM 1919 C CA . GLU A 1 234 ? 7.127 -8.084 -26.026 1.00 70.00 234 GLU A CA 1
ATOM 1920 C C . GLU A 1 234 ? 7.914 -6.773 -26.165 1.00 70.00 234 GLU A C 1
ATOM 1922 O O . GLU A 1 234 ? 9.066 -6.733 -25.726 1.00 70.00 234 GLU A O 1
ATOM 1927 N N . ASN A 1 235 ? 7.349 -5.738 -26.793 1.00 75.44 235 ASN A N 1
ATOM 1928 C CA . ASN A 1 235 ? 8.017 -4.461 -27.051 1.00 75.44 235 ASN A CA 1
ATOM 1929 C C . ASN A 1 235 ? 7.529 -3.307 -26.163 1.00 75.44 235 ASN A C 1
ATOM 1931 O O . ASN A 1 235 ? 8.073 -2.206 -26.262 1.00 75.44 235 ASN A O 1
ATOM 1935 N N . VAL A 1 236 ? 6.513 -3.530 -25.327 1.00 84.12 236 VAL A N 1
ATOM 1936 C CA . VAL A 1 236 ? 5.915 -2.502 -24.461 1.00 84.12 236 VAL A CA 1
ATOM 1937 C C . VAL A 1 236 ? 5.834 -2.997 -23.024 1.00 84.12 236 VAL A C 1
ATOM 1939 O O . VAL A 1 236 ? 5.666 -4.190 -22.779 1.00 84.12 236 VAL A O 1
ATOM 1942 N N . GLU A 1 237 ? 5.985 -2.084 -22.063 1.00 89.31 237 GLU A N 1
ATOM 1943 C CA . GLU A 1 237 ? 5.836 -2.398 -20.640 1.00 89.31 237 GLU A CA 1
ATOM 1944 C C . GLU A 1 237 ? 4.504 -1.853 -20.139 1.00 89.31 237 GLU A C 1
ATOM 1946 O O . GLU A 1 237 ? 4.120 -0.730 -20.463 1.00 89.31 237 GLU A O 1
ATOM 1951 N N . TYR A 1 238 ? 3.805 -2.644 -19.341 1.00 91.38 238 TYR A N 1
ATOM 1952 C CA . TYR A 1 238 ? 2.553 -2.265 -18.703 1.00 91.38 238 TYR A CA 1
ATOM 1953 C C . TYR A 1 238 ? 2.789 -1.818 -17.263 1.00 91.38 238 TYR A C 1
ATOM 1955 O O . TYR A 1 238 ? 3.714 -2.279 -16.595 1.00 91.38 238 TYR A O 1
ATOM 1963 N N . HIS A 1 239 ? 1.910 -0.966 -16.742 1.00 94.31 239 HIS A N 1
ATOM 1964 C CA . HIS A 1 239 ? 1.987 -0.513 -15.352 1.00 94.31 239 HIS A CA 1
ATOM 1965 C C . HIS A 1 239 ? 1.981 -1.677 -14.340 1.00 94.31 239 HIS A C 1
ATOM 1967 O O . HIS A 1 239 ? 2.726 -1.635 -13.362 1.00 94.31 239 HIS A O 1
ATOM 1973 N N . TRP A 1 240 ? 1.222 -2.753 -14.585 1.00 93.88 240 TRP A N 1
ATOM 1974 C CA . TRP A 1 240 ? 1.246 -3.945 -13.728 1.00 93.88 240 TRP A CA 1
ATOM 1975 C C . TRP A 1 240 ? 2.611 -4.661 -13.717 1.00 93.88 240 TRP A C 1
ATOM 1977 O O . TRP A 1 240 ? 2.975 -5.217 -12.685 1.00 93.88 240 TRP A O 1
ATOM 1987 N N . GLN A 1 241 ? 3.399 -4.607 -14.802 1.00 92.56 241 GLN A N 1
ATOM 1988 C CA . GLN A 1 241 ? 4.757 -5.183 -14.851 1.00 92.56 241 GLN A CA 1
ATOM 1989 C C . GLN A 1 241 ? 5.753 -4.367 -14.024 1.00 92.56 241 GLN A C 1
ATOM 1991 O O . GLN A 1 241 ? 6.686 -4.915 -13.437 1.00 92.56 241 GLN A O 1
ATOM 1996 N N . VAL A 1 242 ? 5.542 -3.052 -13.934 1.00 95.06 242 VAL A N 1
ATOM 1997 C CA . VAL A 1 242 ? 6.324 -2.199 -13.033 1.00 95.06 242 VAL A CA 1
ATOM 1998 C C . VAL A 1 242 ? 6.028 -2.582 -11.581 1.00 95.06 242 VAL A C 1
ATOM 2000 O O . VAL A 1 242 ? 6.950 -2.826 -10.807 1.00 95.06 242 VAL A O 1
ATOM 2003 N N . VAL A 1 243 ? 4.748 -2.733 -11.222 1.00 96.88 243 VAL A N 1
ATOM 2004 C CA . VAL A 1 243 ? 4.331 -3.188 -9.883 1.00 96.88 243 VAL A CA 1
ATOM 2005 C C . VAL A 1 243 ? 4.867 -4.593 -9.568 1.00 96.88 243 VAL A C 1
ATOM 2007 O O . VAL A 1 243 ? 5.380 -4.807 -8.468 1.00 96.88 243 VAL A O 1
ATOM 2010 N N . GLU A 1 244 ? 4.807 -5.526 -10.528 1.00 95.00 244 GLU A N 1
ATOM 2011 C CA . GLU A 1 244 ? 5.390 -6.876 -10.431 1.00 95.00 244 GLU A CA 1
ATOM 2012 C C . GLU A 1 244 ? 6.862 -6.803 -10.021 1.00 95.00 244 GLU A C 1
ATOM 2014 O O . GLU A 1 244 ? 7.282 -7.428 -9.044 1.00 95.00 244 GLU A O 1
ATOM 2019 N N . ARG A 1 245 ? 7.640 -5.984 -10.736 1.00 94.56 245 ARG A N 1
ATOM 2020 C CA . ARG A 1 245 ? 9.064 -5.809 -10.474 1.00 94.56 245 ARG A CA 1
ATOM 2021 C C . ARG A 1 245 ? 9.329 -5.203 -9.108 1.00 94.56 245 ARG A C 1
ATOM 2023 O O . ARG A 1 245 ? 10.171 -5.727 -8.385 1.00 94.56 245 ARG A O 1
ATOM 2030 N N . VAL A 1 246 ? 8.616 -4.150 -8.711 1.00 96.94 246 VAL A N 1
ATOM 2031 C CA . VAL A 1 246 ? 8.825 -3.524 -7.395 1.00 96.94 246 VAL A CA 1
ATOM 2032 C C . VAL A 1 246 ? 8.531 -4.515 -6.259 1.00 96.94 246 VAL A C 1
ATOM 2034 O O . VAL A 1 246 ? 9.329 -4.626 -5.325 1.00 96.94 246 VAL A O 1
ATOM 2037 N N . LEU A 1 247 ? 7.437 -5.280 -6.348 1.00 96.94 247 LEU A N 1
ATOM 2038 C CA . LEU A 1 247 ? 7.094 -6.312 -5.360 1.00 96.94 247 LEU A CA 1
ATOM 2039 C C . LEU A 1 247 ? 8.124 -7.443 -5.327 1.00 96.94 247 LEU A C 1
ATOM 2041 O O . LEU A 1 247 ? 8.519 -7.888 -4.245 1.00 96.94 247 LEU A O 1
ATOM 2045 N N . PHE A 1 248 ? 8.598 -7.885 -6.493 1.00 94.75 248 PHE A N 1
ATOM 2046 C CA . PHE A 1 248 ? 9.639 -8.902 -6.582 1.00 94.75 248 PHE A CA 1
ATOM 2047 C C . PHE A 1 248 ? 10.946 -8.422 -5.943 1.00 94.75 248 PHE A C 1
ATOM 2049 O O . PHE A 1 248 ? 11.522 -9.124 -5.111 1.00 94.75 248 PHE A O 1
ATOM 2056 N N . MET A 1 249 ? 11.370 -7.195 -6.254 1.00 94.81 249 MET A N 1
ATOM 2057 C CA . MET A 1 249 ? 12.552 -6.572 -5.659 1.00 94.81 249 MET A CA 1
ATOM 2058 C C . MET A 1 249 ? 12.442 -6.493 -4.136 1.00 94.81 249 MET A C 1
ATOM 2060 O O . MET A 1 249 ? 13.372 -6.890 -3.434 1.00 94.81 249 MET A O 1
ATOM 2064 N N . TYR A 1 250 ? 11.294 -6.052 -3.612 1.00 95.88 250 TYR A N 1
ATOM 2065 C CA . TYR A 1 250 ? 11.056 -6.031 -2.170 1.00 95.88 250 TYR A CA 1
ATOM 2066 C C . TYR A 1 250 ? 11.174 -7.433 -1.559 1.00 95.88 250 TYR A C 1
ATOM 2068 O O . TYR A 1 250 ? 11.868 -7.606 -0.555 1.00 95.88 250 TYR A O 1
ATOM 2076 N N . SER A 1 251 ? 10.554 -8.438 -2.185 1.00 94.00 251 SER A N 1
ATOM 2077 C CA . SER A 1 251 ? 10.589 -9.830 -1.726 1.00 94.00 251 SER A CA 1
ATOM 2078 C C . SER A 1 251 ? 12.015 -10.384 -1.650 1.00 94.00 251 SER A C 1
ATOM 2080 O O . SER A 1 251 ? 12.401 -10.984 -0.644 1.00 94.00 251 SER A O 1
ATOM 2082 N N . LYS A 1 252 ? 12.822 -10.131 -2.689 1.00 90.69 252 LYS A N 1
ATOM 2083 C CA . LYS A 1 252 ? 14.222 -10.569 -2.782 1.00 90.69 252 LYS A CA 1
ATOM 2084 C C . LYS A 1 252 ? 15.118 -9.896 -1.750 1.00 90.69 252 LYS A C 1
ATOM 2086 O O . LYS A 1 252 ? 15.965 -10.559 -1.156 1.00 90.69 252 LYS A O 1
ATOM 2091 N N . LEU A 1 253 ? 14.934 -8.595 -1.536 1.00 92.69 253 LEU A N 1
ATOM 2092 C CA . LEU A 1 253 ? 15.770 -7.800 -0.635 1.00 92.69 253 LEU A CA 1
ATOM 2093 C C . LEU A 1 253 ? 15.353 -7.922 0.838 1.00 92.69 253 LEU A C 1
ATOM 2095 O O . LEU A 1 253 ? 16.132 -7.576 1.724 1.00 92.69 253 LEU A O 1
ATOM 2099 N N . ASN A 1 254 ? 14.166 -8.469 1.119 1.00 91.81 254 ASN A N 1
ATOM 2100 C CA . ASN A 1 254 ? 13.648 -8.675 2.472 1.00 91.81 254 ASN A CA 1
ATOM 2101 C C . ASN A 1 254 ? 13.312 -10.159 2.721 1.00 91.81 254 ASN A C 1
ATOM 2103 O O . ASN A 1 254 ? 12.146 -10.493 2.943 1.00 91.81 254 ASN A O 1
ATOM 2107 N N . PRO A 1 255 ? 1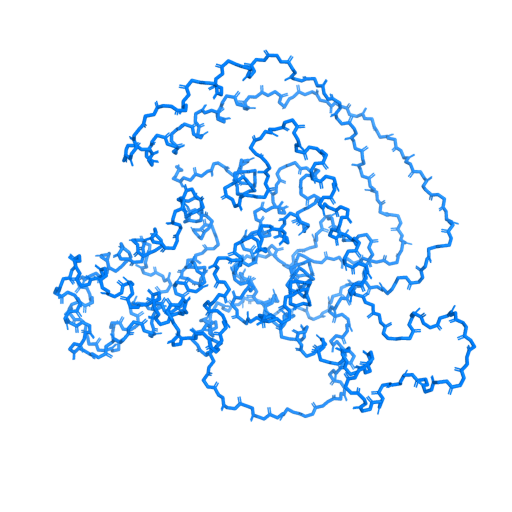4.304 -11.076 2.748 1.00 87.69 255 PRO A N 1
ATOM 2108 C CA . PRO A 1 255 ? 14.070 -12.524 2.816 1.00 87.69 255 PRO A CA 1
ATOM 2109 C C . PRO A 1 255 ? 13.363 -13.003 4.093 1.00 87.69 255 PRO A C 1
ATOM 2111 O O . PRO A 1 255 ? 12.831 -14.113 4.097 1.00 87.69 255 PRO A O 1
ATOM 2114 N N . GLY A 1 256 ? 13.361 -12.191 5.158 1.00 85.62 256 GLY A N 1
ATOM 2115 C CA . GLY A 1 256 ? 12.628 -12.464 6.399 1.00 85.62 256 GLY A CA 1
ATOM 2116 C C . GLY A 1 256 ? 11.120 -12.201 6.316 1.00 85.62 256 GLY A C 1
ATOM 2117 O O . GLY A 1 256 ? 10.384 -12.701 7.157 1.00 85.62 256 GLY A O 1
ATOM 2118 N N . VAL A 1 257 ? 10.667 -11.445 5.310 1.00 88.19 257 VAL A N 1
ATOM 2119 C CA . VAL A 1 257 ? 9.244 -11.142 5.071 1.00 88.19 257 VAL A CA 1
ATOM 2120 C C . VAL A 1 257 ? 8.782 -11.777 3.761 1.00 88.19 257 VAL A C 1
ATOM 2122 O O . VAL A 1 257 ? 7.799 -12.512 3.751 1.00 88.19 257 VAL A O 1
ATOM 2125 N N . ARG A 1 258 ? 9.545 -11.557 2.678 1.00 90.56 258 ARG A N 1
ATOM 2126 C CA . ARG A 1 258 ? 9.202 -11.906 1.290 1.00 90.56 258 ARG A CA 1
ATOM 2127 C C . ARG A 1 258 ? 7.886 -11.256 0.844 1.00 90.56 258 ARG A C 1
ATOM 2129 O O . ARG A 1 258 ? 7.352 -10.376 1.515 1.00 90.56 258 ARG A O 1
ATOM 2136 N N . TYR A 1 259 ? 7.394 -11.654 -0.323 1.00 93.19 259 TYR A N 1
ATOM 2137 C CA . TYR A 1 259 ? 6.062 -11.290 -0.782 1.00 93.19 259 TYR A CA 1
ATOM 2138 C C . TYR A 1 259 ? 4.982 -12.080 -0.035 1.00 93.19 259 TYR A C 1
ATOM 2140 O O . TYR A 1 259 ? 5.073 -13.301 0.105 1.00 93.19 259 TYR A O 1
ATOM 2148 N N . VAL A 1 260 ? 3.933 -11.377 0.389 1.00 90.62 260 VAL A N 1
ATOM 2149 C CA . VAL A 1 260 ? 2.701 -11.955 0.928 1.00 90.62 260 VAL A CA 1
ATOM 2150 C C . VAL A 1 260 ? 1.522 -11.319 0.193 1.00 90.62 260 VAL A C 1
ATOM 2152 O O . VAL A 1 260 ? 1.492 -10.100 0.006 1.00 90.62 260 VAL A O 1
ATOM 2155 N N . GLN A 1 261 ? 0.547 -12.137 -0.213 1.00 87.75 261 GLN A N 1
ATOM 2156 C CA . GLN A 1 261 ? -0.690 -11.658 -0.839 1.00 87.75 261 GLN A CA 1
ATOM 2157 C C . GLN A 1 261 ? -1.326 -10.553 0.020 1.00 87.75 261 GLN A C 1
ATOM 2159 O O . GLN A 1 261 ? -1.395 -10.685 1.243 1.00 87.75 261 GLN A O 1
ATOM 2164 N N . GLY A 1 262 ? -1.768 -9.467 -0.617 1.00 89.44 262 GLY A N 1
ATOM 2165 C CA . GLY A 1 262 ? -2.220 -8.241 0.048 1.00 89.44 262 GLY A CA 1
ATOM 2166 C C . GLY A 1 262 ? -1.203 -7.104 -0.027 1.00 89.44 262 GLY A C 1
ATOM 2167 O O . GLY A 1 262 ? -1.594 -5.945 -0.119 1.00 89.44 262 GLY A O 1
ATOM 2168 N N . MET A 1 263 ? 0.099 -7.402 -0.109 1.00 94.81 263 MET A N 1
ATOM 2169 C CA . MET A 1 263 ? 1.121 -6.370 -0.345 1.00 94.81 263 MET A CA 1
ATOM 2170 C C . MET A 1 263 ? 0.918 -5.633 -1.678 1.00 94.81 263 MET A C 1
ATOM 2172 O O . MET A 1 263 ? 1.259 -4.458 -1.790 1.00 94.81 263 MET A O 1
ATOM 2176 N N . ASN A 1 264 ? 0.336 -6.297 -2.681 1.00 94.75 264 ASN A N 1
ATOM 2177 C CA . ASN A 1 264 ? -0.042 -5.684 -3.957 1.00 94.75 264 ASN A CA 1
ATOM 2178 C C . ASN A 1 264 ? -1.105 -4.585 -3.781 1.00 94.75 264 ASN A C 1
ATOM 2180 O O . ASN A 1 264 ? -1.004 -3.554 -4.439 1.00 94.75 264 ASN A O 1
ATOM 2184 N N . GLU A 1 265 ? -2.059 -4.761 -2.861 1.00 93.56 265 GLU A N 1
ATOM 2185 C CA . GLU A 1 265 ? -3.098 -3.763 -2.551 1.00 93.56 265 GLU A CA 1
ATOM 2186 C C . GLU A 1 265 ? -2.517 -2.530 -1.847 1.00 93.56 265 GLU A C 1
ATOM 2188 O O . GLU A 1 265 ? -3.083 -1.443 -1.919 1.00 93.56 265 GLU A O 1
ATOM 2193 N N . ILE A 1 266 ? -1.352 -2.675 -1.202 1.00 96.25 266 ILE A N 1
ATOM 2194 C CA . ILE A 1 266 ? -0.608 -1.548 -0.632 1.00 96.25 266 ILE A CA 1
ATOM 2195 C C . ILE A 1 266 ? 0.259 -0.871 -1.705 1.00 96.25 266 ILE A C 1
ATOM 2197 O O . ILE A 1 266 ? 0.346 0.355 -1.780 1.00 96.25 266 ILE A O 1
ATOM 2201 N N . MET A 1 267 ? 0.904 -1.672 -2.554 1.00 97.25 267 MET A N 1
ATOM 2202 C CA . MET A 1 267 ? 1.774 -1.190 -3.626 1.00 97.25 267 MET A CA 1
ATOM 2203 C C . MET A 1 267 ? 1.007 -0.400 -4.692 1.00 97.25 267 MET A C 1
ATOM 2205 O O . MET A 1 267 ? 1.489 0.629 -5.163 1.00 97.25 267 MET A O 1
ATOM 2209 N N . GLY A 1 268 ? -0.184 -0.870 -5.069 1.00 97.12 268 GLY A N 1
ATOM 2210 C CA . GLY A 1 268 ? -0.990 -0.290 -6.140 1.00 97.12 268 GLY A CA 1
ATOM 2211 C C . GLY A 1 268 ? -1.282 1.198 -5.959 1.00 97.12 268 GLY A C 1
ATOM 2212 O O . GLY A 1 268 ? -0.919 1.978 -6.841 1.00 97.12 268 GLY A O 1
ATOM 2213 N N . PRO A 1 269 ? -1.872 1.627 -4.829 1.00 97.69 269 PRO A N 1
ATOM 2214 C CA . PRO A 1 269 ? -2.144 3.037 -4.584 1.00 97.69 269 PRO A CA 1
ATOM 2215 C C . PRO A 1 269 ? -0.889 3.916 -4.569 1.00 97.69 269 PRO A C 1
ATOM 2217 O O . PRO A 1 269 ? -0.921 5.011 -5.131 1.00 97.69 269 PRO A O 1
ATOM 2220 N N . LEU A 1 270 ? 0.227 3.442 -3.992 1.00 98.38 270 LEU A N 1
ATOM 2221 C CA . LEU A 1 270 ? 1.509 4.166 -4.026 1.00 98.38 270 LEU A CA 1
ATOM 2222 C C . LEU A 1 270 ? 1.969 4.396 -5.466 1.00 98.38 270 LEU A C 1
ATOM 2224 O O . LEU A 1 270 ? 2.221 5.535 -5.862 1.00 98.38 270 LEU A O 1
ATOM 2228 N N . TYR A 1 271 ? 2.032 3.323 -6.255 1.00 98.56 271 TYR A N 1
ATOM 2229 C CA . TYR A 1 271 ? 2.488 3.403 -7.635 1.00 98.56 271 TYR A CA 1
ATOM 2230 C C . TYR A 1 271 ? 1.565 4.269 -8.490 1.00 98.56 271 TYR A C 1
ATOM 2232 O O . TYR A 1 271 ? 2.050 5.120 -9.228 1.00 98.56 271 TYR A O 1
ATOM 2240 N N . TYR A 1 272 ? 0.244 4.111 -8.359 1.00 98.06 272 TYR A N 1
ATOM 2241 C CA . TYR A 1 272 ? -0.731 4.930 -9.078 1.00 98.06 272 TYR A CA 1
ATOM 2242 C C . TYR A 1 272 ? -0.501 6.423 -8.831 1.00 98.06 272 TYR A C 1
ATOM 2244 O O . TYR A 1 272 ? -0.461 7.200 -9.785 1.00 98.06 272 TYR A O 1
ATOM 2252 N N . VAL A 1 273 ? -0.314 6.826 -7.569 1.00 97.88 273 VAL A N 1
ATOM 2253 C CA . VAL A 1 273 ? -0.075 8.230 -7.217 1.00 97.88 273 VAL A CA 1
ATOM 2254 C C . VAL A 1 273 ? 1.237 8.730 -7.819 1.00 97.88 273 VAL A C 1
ATOM 2256 O O . VAL A 1 273 ? 1.242 9.794 -8.431 1.00 97.88 273 VAL A O 1
ATOM 2259 N N . PHE A 1 274 ? 2.338 7.984 -7.700 1.00 98.25 274 PHE A N 1
ATOM 2260 C CA . PHE A 1 274 ? 3.636 8.443 -8.207 1.00 98.25 274 PHE A CA 1
ATOM 2261 C C . PHE A 1 274 ? 3.752 8.403 -9.735 1.00 98.25 274 PHE A C 1
ATOM 2263 O O . PHE A 1 274 ? 4.394 9.275 -10.311 1.00 98.25 274 PHE A O 1
ATOM 2270 N N . ALA A 1 275 ? 3.124 7.434 -10.399 1.00 97.06 275 ALA A N 1
ATOM 2271 C CA . ALA A 1 275 ? 3.120 7.323 -11.858 1.00 97.06 275 ALA A CA 1
ATOM 2272 C C . ALA A 1 275 ? 2.144 8.304 -12.528 1.00 97.06 275 ALA A C 1
ATOM 2274 O O . ALA A 1 275 ? 2.323 8.636 -13.697 1.00 97.06 275 ALA A O 1
ATOM 2275 N N . SER A 1 276 ? 1.140 8.791 -11.791 1.00 95.06 276 SER A N 1
ATOM 2276 C CA . SER A 1 276 ? 0.208 9.832 -12.248 1.00 95.06 276 SER A CA 1
ATOM 2277 C C . SER A 1 276 ? 0.690 11.255 -11.925 1.00 95.06 276 SER A C 1
ATOM 2279 O O . SER A 1 276 ? -0.112 12.192 -11.948 1.00 95.06 276 SER A O 1
ATOM 2281 N N . ASP A 1 277 ? 1.971 11.434 -11.583 1.00 94.12 277 ASP A N 1
ATOM 2282 C CA . ASP A 1 277 ? 2.556 12.751 -11.326 1.00 94.12 277 ASP A CA 1
ATOM 2283 C C . ASP A 1 277 ? 2.476 13.628 -12.590 1.00 94.12 277 ASP A C 1
ATOM 2285 O O . ASP A 1 277 ? 2.690 13.164 -13.711 1.00 94.12 277 ASP A O 1
ATOM 2289 N N . ALA A 1 278 ? 2.129 14.905 -12.417 1.00 91.75 278 ALA A N 1
ATOM 2290 C CA . ALA A 1 278 ? 1.983 15.834 -13.536 1.00 91.75 278 ALA A CA 1
ATOM 2291 C C . ALA A 1 278 ? 3.342 16.221 -14.142 1.00 91.75 278 ALA A C 1
ATOM 2293 O O . ALA A 1 278 ? 3.409 16.650 -15.296 1.00 91.75 278 ALA A O 1
ATOM 2294 N N . ASP A 1 279 ? 4.414 16.100 -13.358 1.00 92.31 279 ASP A N 1
ATOM 2295 C CA . ASP A 1 279 ? 5.775 16.353 -13.804 1.00 92.31 279 ASP A CA 1
ATOM 2296 C C . ASP A 1 279 ? 6.399 15.072 -14.378 1.00 92.31 279 ASP A C 1
ATOM 2298 O O . ASP A 1 279 ? 6.559 14.065 -13.684 1.00 92.31 279 ASP A O 1
ATOM 2302 N N . SER A 1 280 ? 6.786 15.128 -15.655 1.00 92.25 280 SER A N 1
ATOM 2303 C CA . SER A 1 280 ? 7.374 13.994 -16.374 1.00 92.25 280 SER A CA 1
ATOM 2304 C C . SER A 1 280 ? 8.653 13.462 -15.724 1.00 92.25 280 SER A C 1
ATOM 2306 O O . SER A 1 280 ? 8.902 12.266 -15.826 1.00 92.25 280 SER A O 1
ATOM 2308 N N . GLU A 1 281 ? 9.472 14.304 -15.084 1.00 91.19 281 GLU A N 1
ATOM 2309 C CA . GLU A 1 281 ? 10.711 13.857 -14.426 1.00 91.19 281 GLU A CA 1
ATOM 2310 C C . GLU A 1 281 ? 10.395 13.003 -13.188 1.00 91.19 281 GLU A C 1
ATOM 2312 O O . GLU A 1 281 ? 11.090 12.034 -12.875 1.00 91.19 281 GLU A O 1
ATOM 2317 N N . TRP A 1 282 ? 9.317 13.346 -12.480 1.00 95.38 282 TRP A N 1
ATOM 2318 C CA . TRP A 1 282 ? 8.854 12.594 -11.318 1.00 95.38 282 TRP A CA 1
ATOM 2319 C C . TRP A 1 282 ? 8.091 11.333 -11.710 1.00 95.38 282 TRP A C 1
ATOM 2321 O O . TRP A 1 282 ? 8.285 10.298 -11.071 1.00 95.38 282 TRP A O 1
ATOM 2331 N N . ALA A 1 283 ? 7.275 11.401 -12.764 1.00 94.75 283 ALA A N 1
ATOM 2332 C CA . ALA A 1 283 ? 6.557 10.250 -13.300 1.00 94.75 283 ALA A CA 1
ATOM 2333 C C . ALA A 1 283 ? 7.515 9.197 -13.891 1.00 94.75 283 ALA A C 1
ATOM 2335 O O . ALA A 1 283 ? 7.315 8.003 -13.677 1.00 94.75 283 ALA A O 1
ATOM 2336 N N . GLU A 1 284 ? 8.598 9.616 -14.560 1.00 94.75 284 GLU A N 1
ATOM 2337 C CA . GLU A 1 284 ? 9.627 8.706 -15.091 1.00 94.75 284 GLU A CA 1
ATOM 2338 C C . GLU A 1 284 ? 10.319 7.900 -13.985 1.00 94.75 284 GLU A C 1
ATOM 2340 O O . GLU A 1 284 ? 10.621 6.720 -14.153 1.00 94.75 284 GLU A O 1
ATOM 2345 N N . ALA A 1 285 ? 10.527 8.514 -12.821 1.00 95.69 285 ALA A N 1
ATOM 2346 C CA . ALA A 1 285 ? 11.152 7.868 -11.674 1.00 95.69 285 ALA A CA 1
ATOM 2347 C C . ALA A 1 285 ? 10.155 7.228 -10.691 1.00 95.69 285 ALA A C 1
ATOM 2349 O O . ALA A 1 285 ? 10.554 6.817 -9.596 1.00 95.69 285 ALA A O 1
ATOM 2350 N N . ALA A 1 286 ? 8.874 7.130 -11.066 1.00 97.69 286 ALA A N 1
ATOM 2351 C CA . ALA A 1 286 ? 7.812 6.645 -10.191 1.00 97.69 286 ALA A CA 1
ATOM 2352 C C . ALA A 1 286 ? 8.111 5.262 -9.610 1.00 97.69 286 ALA A C 1
ATOM 2354 O O . ALA A 1 286 ? 7.823 5.026 -8.444 1.00 97.69 286 ALA A O 1
ATOM 2355 N N . GLU A 1 287 ? 8.718 4.360 -10.381 1.00 97.38 287 GLU A N 1
ATOM 2356 C CA . GLU A 1 287 ? 9.072 3.010 -9.931 1.00 97.38 287 GLU A CA 1
ATOM 2357 C C . GLU A 1 287 ? 10.022 3.016 -8.723 1.00 97.38 287 GLU A C 1
ATOM 2359 O O . GLU A 1 287 ? 9.716 2.422 -7.686 1.00 97.38 287 GLU A O 1
ATOM 2364 N N . ALA A 1 288 ? 11.150 3.723 -8.833 1.00 97.31 288 ALA A N 1
ATOM 2365 C CA . ALA A 1 288 ? 12.141 3.808 -7.766 1.00 97.31 288 ALA A CA 1
ATOM 2366 C C . ALA A 1 288 ? 11.564 4.515 -6.532 1.00 97.31 288 ALA A C 1
ATOM 2368 O O . ALA A 1 288 ? 11.722 4.041 -5.407 1.00 97.31 288 ALA A O 1
ATOM 2369 N N . ASP A 1 289 ? 10.848 5.624 -6.741 1.00 98.31 289 ASP A N 1
ATOM 2370 C CA . ASP A 1 289 ? 10.198 6.365 -5.661 1.00 98.31 289 ASP A CA 1
ATOM 2371 C C . ASP A 1 289 ? 9.150 5.482 -4.945 1.00 98.31 289 ASP A C 1
ATOM 2373 O O . ASP A 1 289 ? 9.098 5.446 -3.713 1.00 98.31 289 ASP A O 1
ATOM 2377 N N . THR A 1 290 ? 8.375 4.697 -5.708 1.00 98.62 290 THR A N 1
ATOM 2378 C CA . THR A 1 290 ? 7.415 3.715 -5.178 1.00 98.62 290 THR A CA 1
ATOM 2379 C C . THR A 1 290 ? 8.121 2.671 -4.331 1.00 98.62 290 THR A C 1
ATOM 2381 O O . THR A 1 290 ? 7.675 2.414 -3.216 1.00 98.62 290 THR A O 1
ATOM 2384 N N . TYR A 1 291 ? 9.226 2.095 -4.814 1.00 98.31 291 TYR A N 1
ATOM 2385 C CA . TYR A 1 291 ? 9.989 1.092 -4.074 1.00 98.31 291 TYR A CA 1
ATOM 2386 C C . TYR A 1 291 ? 10.397 1.595 -2.686 1.00 98.31 291 TYR A C 1
ATOM 2388 O O . TYR A 1 291 ? 10.159 0.917 -1.685 1.00 98.31 291 TYR A O 1
ATOM 2396 N N . TYR A 1 292 ? 10.981 2.793 -2.603 1.00 98.31 292 TYR A N 1
ATOM 2397 C CA . TYR A 1 292 ? 11.445 3.335 -1.326 1.00 98.31 292 TYR A CA 1
ATOM 2398 C C . TYR A 1 292 ? 10.295 3.728 -0.400 1.00 98.31 292 TYR A C 1
ATOM 2400 O O . TYR A 1 292 ? 10.346 3.413 0.789 1.00 98.31 292 TYR A O 1
ATOM 2408 N N . CYS A 1 293 ? 9.244 4.363 -0.922 1.00 98.38 293 CYS A N 1
ATOM 2409 C CA . CYS A 1 293 ? 8.047 4.675 -0.142 1.00 98.38 293 CYS A CA 1
ATOM 2410 C C . CYS A 1 293 ? 7.357 3.406 0.377 1.00 98.38 293 CYS A C 1
ATOM 2412 O O . CYS A 1 293 ? 6.971 3.354 1.544 1.00 98.38 293 CYS A O 1
ATOM 2414 N N . PHE A 1 294 ? 7.260 2.365 -0.451 1.00 98.25 294 PHE A N 1
ATOM 2415 C CA . PHE A 1 294 ? 6.736 1.065 -0.049 1.00 98.25 294 PHE A CA 1
ATOM 2416 C C . PHE A 1 294 ? 7.623 0.413 1.012 1.00 98.25 294 PHE A C 1
ATOM 2418 O O . PHE A 1 294 ? 7.113 -0.070 2.015 1.00 98.25 294 PHE A O 1
ATOM 2425 N N . GLN A 1 295 ? 8.948 0.445 0.850 1.00 96.62 295 GLN A N 1
ATOM 2426 C CA . GLN A 1 295 ? 9.877 -0.107 1.835 1.00 96.62 295 GLN A CA 1
ATOM 2427 C C . GLN A 1 295 ? 9.769 0.600 3.193 1.00 96.62 295 GLN A C 1
ATOM 2429 O O . GLN A 1 295 ? 9.795 -0.068 4.226 1.00 96.62 295 GLN A O 1
ATOM 2434 N N . LEU A 1 296 ? 9.626 1.929 3.200 1.00 96.00 296 LEU A N 1
ATOM 2435 C CA . LEU A 1 296 ? 9.418 2.713 4.419 1.00 96.00 296 LEU A CA 1
ATOM 2436 C C . LEU A 1 296 ? 8.089 2.351 5.084 1.00 96.00 296 LEU A C 1
ATOM 2438 O O . LEU A 1 296 ? 8.083 2.025 6.268 1.00 96.00 296 LEU A O 1
ATOM 2442 N N . LEU A 1 297 ? 6.995 2.298 4.322 1.00 95.81 297 LEU A N 1
ATOM 2443 C CA . LEU A 1 297 ? 5.688 1.907 4.850 1.00 95.81 297 LEU A CA 1
ATOM 2444 C C . LEU A 1 297 ? 5.709 0.477 5.409 1.00 95.81 297 LEU A C 1
ATOM 2446 O O . LEU A 1 297 ? 5.296 0.235 6.541 1.00 95.81 297 LEU A O 1
ATOM 2450 N N . MET A 1 298 ? 6.273 -0.466 4.654 1.00 93.12 298 MET A N 1
ATOM 2451 C CA . MET A 1 298 ? 6.427 -1.851 5.082 1.00 93.12 298 MET A CA 1
ATOM 2452 C C . MET A 1 298 ? 7.339 -1.994 6.296 1.00 93.12 298 MET A C 1
ATOM 2454 O O . MET A 1 298 ? 7.141 -2.916 7.075 1.00 93.12 298 MET 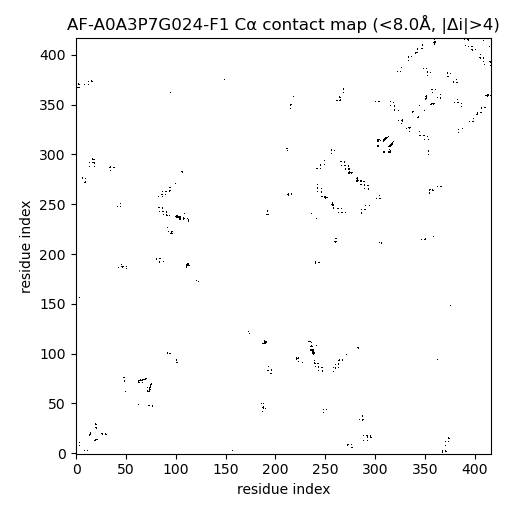A O 1
ATOM 2458 N N . SER A 1 299 ? 8.311 -1.105 6.515 1.00 91.44 299 SER A N 1
ATOM 2459 C CA . SER A 1 299 ? 9.153 -1.171 7.716 1.00 91.44 299 SER A CA 1
ATOM 2460 C C . SER A 1 299 ? 8.348 -1.050 9.016 1.00 91.44 299 SER A C 1
ATOM 2462 O O . SER A 1 299 ? 8.789 -1.569 10.041 1.00 91.44 299 SER A O 1
ATOM 2464 N N . GLU A 1 300 ? 7.158 -0.449 8.941 1.00 90.25 300 GLU A N 1
ATOM 2465 C CA . GLU A 1 300 ? 6.241 -0.264 10.063 1.00 90.25 300 GLU A CA 1
ATOM 2466 C C . GLU A 1 300 ? 5.163 -1.344 10.156 1.00 90.25 300 GLU A C 1
ATOM 2468 O O . GLU A 1 300 ? 4.763 -1.708 11.256 1.00 90.25 300 GLU A O 1
ATOM 2473 N N . ILE A 1 301 ? 4.678 -1.849 9.016 1.00 89.44 301 ILE A N 1
ATOM 2474 C CA . ILE A 1 301 ? 3.534 -2.778 8.975 1.00 89.44 301 ILE A CA 1
ATOM 2475 C C . ILE A 1 301 ? 3.915 -4.230 8.678 1.00 89.44 301 ILE A C 1
ATOM 2477 O O . ILE A 1 301 ? 3.054 -5.104 8.754 1.00 89.44 301 ILE A O 1
ATOM 2481 N N . LYS A 1 302 ? 5.181 -4.518 8.341 1.00 84.75 302 LYS A N 1
ATOM 2482 C CA . LYS A 1 302 ? 5.656 -5.866 7.968 1.00 84.75 302 LYS A CA 1
ATOM 2483 C C . LYS A 1 302 ? 5.365 -6.928 9.020 1.00 84.75 302 LYS A C 1
ATOM 2485 O O . LYS A 1 302 ? 5.122 -8.066 8.640 1.00 84.75 302 LYS A O 1
ATOM 2490 N N . ASP A 1 303 ? 5.363 -6.575 10.304 1.00 86.19 303 ASP A N 1
ATOM 2491 C CA . ASP A 1 303 ? 5.149 -7.537 11.389 1.00 86.19 303 ASP A CA 1
ATOM 2492 C C . ASP A 1 303 ? 3.750 -8.175 11.298 1.00 86.19 303 ASP A C 1
ATOM 2494 O O . ASP A 1 303 ? 3.592 -9.345 11.637 1.00 86.19 303 ASP A O 1
ATOM 2498 N N . ASN A 1 304 ? 2.771 -7.474 10.706 1.00 82.19 304 ASN A N 1
ATOM 2499 C CA . ASN A 1 304 ? 1.428 -7.997 10.424 1.00 82.19 304 ASN A CA 1
ATOM 2500 C C . ASN A 1 304 ? 1.396 -9.071 9.319 1.00 82.19 304 ASN A C 1
ATOM 2502 O O . ASN A 1 304 ? 0.382 -9.743 9.148 1.00 82.19 304 ASN A O 1
ATOM 2506 N N . PHE A 1 305 ? 2.473 -9.215 8.542 1.00 78.50 305 PHE A N 1
ATOM 2507 C CA . PHE A 1 305 ? 2.599 -10.198 7.460 1.00 78.50 305 PHE A CA 1
ATOM 2508 C C . PHE A 1 305 ? 3.465 -11.404 7.854 1.00 78.50 305 PHE A C 1
ATOM 2510 O O . PHE A 1 305 ? 3.528 -12.389 7.113 1.00 78.50 305 PHE A O 1
ATOM 2517 N N . ILE A 1 306 ? 4.141 -11.352 9.007 1.00 76.94 306 ILE A N 1
ATOM 2518 C CA . ILE A 1 306 ? 5.043 -12.411 9.464 1.00 76.94 306 ILE A CA 1
ATOM 2519 C C . ILE A 1 306 ? 4.279 -13.366 10.383 1.00 76.94 306 ILE A C 1
ATOM 2521 O O . ILE A 1 306 ? 4.105 -13.099 11.567 1.00 76.94 306 ILE A O 1
ATOM 2525 N N . LYS A 1 307 ? 3.936 -14.552 9.867 1.00 73.25 307 LYS A N 1
ATOM 2526 C CA . LYS A 1 307 ? 3.173 -15.580 10.606 1.00 73.25 307 LYS A CA 1
ATOM 2527 C C . LYS A 1 307 ? 3.755 -15.939 11.976 1.00 73.25 307 LYS A C 1
ATOM 2529 O O . LYS A 1 307 ? 3.027 -16.187 12.928 1.00 73.25 307 LYS A O 1
ATOM 2534 N N . THR A 1 308 ? 5.083 -15.994 12.096 1.00 73.19 308 THR A N 1
ATOM 2535 C CA . THR A 1 308 ? 5.747 -16.326 13.371 1.00 73.19 308 THR A CA 1
ATOM 2536 C C . THR A 1 308 ? 5.578 -15.242 14.432 1.00 73.19 308 THR A C 1
ATOM 2538 O O . THR A 1 308 ? 5.855 -15.494 15.602 1.00 73.19 308 THR A O 1
ATOM 2541 N N . LEU A 1 309 ? 5.164 -14.041 14.026 1.00 75.25 309 LEU A N 1
ATOM 2542 C CA . LEU A 1 309 ? 4.884 -12.918 14.902 1.00 75.25 309 LEU A CA 1
ATOM 2543 C C . LEU A 1 309 ? 3.390 -12.750 15.177 1.00 75.25 309 LEU A C 1
ATOM 2545 O O . LEU A 1 309 ? 3.082 -11.926 16.027 1.00 75.25 309 LEU A O 1
ATOM 2549 N N . ASP A 1 310 ? 2.478 -13.515 14.564 1.00 77.81 310 ASP A N 1
ATOM 2550 C CA . ASP A 1 310 ? 1.029 -13.299 14.711 1.00 77.81 310 ASP A CA 1
ATOM 2551 C C . ASP A 1 310 ? 0.599 -13.189 16.186 1.00 77.81 310 ASP A C 1
ATOM 2553 O O . ASP A 1 310 ? -0.059 -12.215 16.546 1.00 77.81 310 ASP A O 1
ATOM 2557 N N . SER A 1 311 ? 1.080 -14.100 17.045 1.00 76.25 311 SER A N 1
ATOM 2558 C CA . SER A 1 311 ? 0.819 -14.127 18.500 1.00 76.25 311 SER A CA 1
ATOM 2559 C C . SER A 1 311 ? 1.841 -13.386 19.371 1.00 76.25 311 SER A C 1
ATOM 2561 O O . SER A 1 311 ? 1.878 -13.551 20.592 1.00 76.25 311 SER A O 1
ATOM 2563 N N . SER A 1 312 ? 2.720 -12.597 18.758 1.00 76.69 312 SER A N 1
ATOM 2564 C CA . SER A 1 312 ? 3.705 -11.772 19.459 1.00 76.69 312 SER A CA 1
ATOM 2565 C C . SER A 1 312 ? 3.127 -10.410 19.855 1.00 76.69 312 SER A C 1
ATOM 2567 O O . SER A 1 312 ? 2.111 -9.959 19.329 1.00 76.69 312 SER A O 1
ATOM 2569 N N . SER A 1 313 ? 3.818 -9.698 20.748 1.00 76.31 313 SER A N 1
ATOM 2570 C CA . SER A 1 313 ? 3.413 -8.358 21.192 1.00 76.31 313 SER A CA 1
ATOM 2571 C C . SER A 1 313 ? 3.437 -7.284 20.097 1.00 76.31 313 SER A C 1
ATOM 2573 O O . SER A 1 313 ? 2.886 -6.209 20.317 1.00 76.31 313 SER A O 1
ATOM 2575 N N . CYS A 1 314 ? 4.078 -7.537 18.951 1.00 76.69 314 CYS A N 1
ATOM 2576 C CA . CYS A 1 314 ? 4.130 -6.612 17.812 1.00 76.69 314 CYS A CA 1
ATOM 2577 C C . CYS A 1 314 ? 3.413 -7.137 16.560 1.00 76.69 314 CYS A C 1
ATOM 2579 O O . CYS A 1 314 ? 3.434 -6.473 15.529 1.00 76.69 314 CYS A O 1
ATOM 2581 N N . GLY A 1 315 ? 2.784 -8.312 16.638 1.00 80.62 315 GLY A N 1
ATOM 2582 C CA . GLY A 1 315 ? 2.059 -8.891 15.515 1.00 80.62 315 GLY A CA 1
ATOM 2583 C C . GLY A 1 315 ? 0.620 -8.416 15.400 1.00 80.62 315 GLY A C 1
ATOM 2584 O O . GLY A 1 315 ? 0.117 -7.598 16.178 1.00 80.62 315 GLY A O 1
ATOM 2585 N N . ILE A 1 316 ? -0.074 -9.021 14.444 1.00 81.62 316 ILE A N 1
ATOM 2586 C CA . ILE A 1 316 ? -1.456 -8.682 14.120 1.00 81.62 316 ILE A CA 1
ATOM 2587 C C . ILE A 1 316 ? -2.441 -8.965 15.264 1.00 81.62 316 ILE A C 1
ATOM 2589 O O . ILE A 1 316 ? -3.404 -8.216 15.414 1.00 81.62 316 ILE A O 1
ATOM 2593 N N . GLU A 1 317 ? -2.215 -9.974 16.121 1.00 85.00 317 GLU A N 1
ATOM 2594 C CA . GLU A 1 317 ? -3.089 -10.209 17.283 1.00 85.00 317 GLU A CA 1
ATOM 2595 C C . GLU A 1 317 ? -2.996 -9.071 18.305 1.00 85.00 317 GLU A C 1
ATOM 2597 O O . GLU A 1 317 ? -4.015 -8.686 18.878 1.00 85.00 317 GLU A O 1
ATOM 2602 N N . SER A 1 318 ? -1.805 -8.493 18.492 1.00 86.38 318 SER A N 1
ATOM 2603 C CA . SER A 1 318 ? -1.602 -7.331 19.364 1.00 86.38 318 SER A CA 1
ATOM 2604 C C . SER A 1 318 ? -2.313 -6.099 18.806 1.00 86.38 318 SER A C 1
ATOM 2606 O O . SER A 1 318 ? -3.077 -5.447 19.519 1.00 86.38 318 SER A O 1
ATOM 2608 N N . LEU A 1 319 ? -2.162 -5.842 17.501 1.00 87.69 319 LEU A N 1
ATOM 2609 C CA . LEU A 1 319 ? -2.841 -4.740 16.816 1.00 87.69 319 LEU A CA 1
ATOM 2610 C C . LEU A 1 319 ? -4.374 -4.877 16.893 1.00 87.69 319 LEU A C 1
ATOM 2612 O O . LEU A 1 319 ? -5.080 -3.914 17.192 1.00 87.69 319 LEU A O 1
ATOM 2616 N N . LEU A 1 320 ? -4.897 -6.093 16.705 1.00 91.25 320 LEU A N 1
ATOM 2617 C CA . LEU A 1 320 ? -6.323 -6.395 16.853 1.00 91.25 320 LEU A CA 1
ATOM 2618 C C . LEU A 1 320 ? -6.809 -6.256 18.299 1.00 91.25 320 LEU A C 1
ATOM 2620 O O . LEU A 1 320 ? -7.910 -5.754 18.519 1.00 91.25 320 LEU A O 1
ATOM 2624 N N . ALA A 1 321 ? -6.017 -6.680 19.285 1.00 91.62 321 ALA A N 1
ATOM 2625 C CA . ALA A 1 321 ? -6.350 -6.510 20.697 1.00 91.62 321 ALA A CA 1
ATOM 2626 C C . ALA A 1 321 ? -6.415 -5.023 21.071 1.00 91.62 321 ALA A C 1
ATOM 2628 O O . ALA A 1 321 ? -7.356 -4.587 21.732 1.00 91.62 321 ALA A O 1
ATOM 2629 N N . GLU A 1 322 ? -5.464 -4.230 20.582 1.00 92.56 322 GLU A N 1
ATOM 2630 C CA . GLU A 1 322 ? -5.428 -2.780 20.734 1.00 92.56 322 GLU A CA 1
ATOM 2631 C C . GLU A 1 322 ? -6.622 -2.066 20.089 1.00 92.56 322 GLU A C 1
ATOM 2633 O O . GLU A 1 322 ? -7.159 -1.109 20.660 1.00 92.56 322 GLU A O 1
ATOM 2638 N N . PHE A 1 323 ? -7.031 -2.502 18.899 1.00 93.81 323 PHE A N 1
ATOM 2639 C CA . PHE A 1 323 ? -8.240 -2.024 18.237 1.00 93.81 323 PHE A CA 1
ATOM 2640 C C . PHE A 1 323 ? -9.492 -2.380 19.052 1.00 93.81 323 PHE A C 1
ATOM 2642 O O . PHE A 1 323 ? -10.320 -1.514 19.333 1.00 93.81 323 PHE A O 1
ATOM 2649 N N . ASN A 1 324 ? -9.596 -3.633 19.496 1.00 93.75 324 ASN A N 1
ATOM 2650 C CA . ASN A 1 324 ? -10.750 -4.134 20.236 1.00 93.75 324 ASN A CA 1
ATOM 2651 C C . ASN A 1 324 ? -10.895 -3.468 21.616 1.00 93.75 324 ASN A C 1
ATOM 2653 O O . ASN A 1 324 ? -12.002 -3.173 22.057 1.00 93.75 324 ASN A O 1
ATOM 2657 N N . GLU A 1 325 ? -9.782 -3.167 22.286 1.00 95.44 325 GLU A N 1
ATOM 2658 C CA . GLU A 1 325 ? -9.788 -2.406 23.538 1.00 95.44 325 GLU A CA 1
ATOM 2659 C C . GLU A 1 325 ? -10.255 -0.959 23.313 1.00 95.44 325 GLU A C 1
ATOM 2661 O O . GLU A 1 325 ? -10.984 -0.398 24.129 1.00 95.44 325 GLU A O 1
ATOM 2666 N N . ARG A 1 326 ? -9.909 -0.338 22.179 1.00 94.75 326 ARG A N 1
ATOM 2667 C CA . ARG A 1 326 ? -10.439 0.990 21.828 1.00 94.75 326 ARG A CA 1
ATOM 2668 C C . ARG A 1 326 ? -11.937 0.941 21.529 1.00 94.75 326 ARG A C 1
ATOM 2670 O O . ARG A 1 326 ? -12.647 1.820 22.011 1.00 94.75 326 ARG A O 1
ATOM 2677 N N . LEU A 1 327 ? -12.417 -0.085 20.820 1.00 95.38 327 LEU A N 1
ATOM 2678 C CA . LEU A 1 327 ? -13.852 -0.313 20.615 1.00 95.38 327 LEU A CA 1
ATOM 2679 C C . LEU A 1 327 ? -14.579 -0.432 21.957 1.00 95.38 327 LEU A C 1
ATOM 2681 O O . LEU A 1 327 ? -15.538 0.295 22.192 1.00 95.38 327 LEU A O 1
ATOM 2685 N N . ARG A 1 328 ? -14.064 -1.265 22.871 1.00 96.44 328 ARG A N 1
ATOM 2686 C CA . ARG A 1 328 ? -14.619 -1.441 24.220 1.00 96.44 328 ARG A CA 1
ATOM 2687 C C . ARG A 1 328 ? -14.749 -0.127 24.982 1.00 96.44 328 ARG A C 1
ATOM 2689 O O . ARG A 1 328 ? -15.740 0.079 25.671 1.00 96.44 328 ARG A O 1
ATOM 2696 N N . ASN A 1 329 ? -13.742 0.736 24.884 1.00 95.62 329 ASN A N 1
ATOM 2697 C CA . ASN A 1 329 ? -13.717 2.007 25.602 1.00 95.62 329 ASN A CA 1
ATOM 2698 C C . ASN A 1 329 ? -14.627 3.073 24.971 1.00 95.62 329 ASN A C 1
ATOM 2700 O O . ASN A 1 329 ? -15.143 3.925 25.692 1.00 95.62 329 ASN A O 1
ATOM 2704 N N . CYS A 1 330 ? -14.811 3.049 23.649 1.00 94.25 330 CYS A N 1
ATOM 2705 C CA . CYS A 1 330 ? -15.615 4.046 22.936 1.00 94.25 330 CYS A CA 1
ATOM 2706 C C . CYS A 1 330 ? -17.098 3.673 22.876 1.00 94.25 330 CYS A C 1
ATOM 2708 O O . CYS A 1 330 ? -17.945 4.536 23.086 1.00 94.25 330 CYS A O 1
ATOM 2710 N N . ASP A 1 331 ? -17.402 2.401 22.618 1.00 95.06 331 ASP A N 1
ATOM 2711 C CA . ASP A 1 331 ? -18.763 1.878 22.509 1.00 95.06 331 ASP A CA 1
ATOM 2712 C C . ASP A 1 331 ? -18.868 0.497 23.186 1.00 95.06 331 ASP A C 1
ATOM 2714 O O . ASP A 1 331 ? -18.812 -0.549 22.525 1.00 95.06 331 ASP A O 1
ATOM 2718 N N . PRO A 1 332 ? -19.006 0.468 24.528 1.00 96.44 332 PRO A N 1
ATOM 2719 C CA . PRO A 1 332 ? -19.138 -0.777 25.277 1.00 96.44 332 PRO A CA 1
ATOM 2720 C C . PRO A 1 332 ? -20.363 -1.606 24.867 1.00 96.44 332 PRO A C 1
ATOM 2722 O O . PRO A 1 332 ? -20.341 -2.826 25.006 1.00 96.44 332 PRO A O 1
ATOM 2725 N N . GLU A 1 333 ? -21.438 -0.967 24.398 1.00 97.69 333 GLU A N 1
ATOM 2726 C CA . GLU A 1 333 ? -22.670 -1.649 23.992 1.00 97.69 333 GLU A CA 1
ATOM 2727 C C . GLU A 1 333 ? -22.434 -2.467 22.720 1.00 97.69 333 GLU A C 1
ATOM 2729 O O . GLU A 1 333 ? -22.641 -3.681 22.733 1.00 97.69 333 GLU A O 1
ATOM 2734 N N . LEU A 1 334 ? -21.904 -1.834 21.666 1.00 95.19 334 LEU A N 1
ATOM 2735 C CA . LEU A 1 334 ? -21.552 -2.522 20.422 1.00 95.19 334 LEU A CA 1
ATOM 2736 C C . LEU A 1 334 ? -20.486 -3.596 20.647 1.00 95.19 334 LEU A C 1
ATOM 2738 O O . LEU A 1 334 ? -20.583 -4.692 20.099 1.00 95.19 334 LEU A O 1
ATOM 2742 N N . TYR A 1 335 ? -19.490 -3.310 21.488 1.00 96.69 335 TYR A N 1
ATOM 2743 C CA . TYR A 1 335 ? -18.467 -4.282 21.863 1.00 96.69 335 TYR A CA 1
ATOM 2744 C C . TYR A 1 335 ? -19.067 -5.554 22.481 1.00 96.69 335 TYR A C 1
ATOM 2746 O O . TYR A 1 335 ? -18.737 -6.660 22.053 1.00 96.69 335 TYR A O 1
ATOM 2754 N N . ASN A 1 336 ? -19.941 -5.408 23.485 1.00 96.88 336 ASN A N 1
ATOM 2755 C CA . ASN A 1 336 ? -20.556 -6.556 24.152 1.00 96.88 336 ASN A CA 1
ATOM 2756 C C . ASN A 1 336 ? -21.493 -7.310 23.201 1.00 96.88 336 ASN A C 1
ATOM 2758 O O . ASN A 1 336 ? -21.442 -8.534 23.165 1.00 96.88 336 ASN A O 1
ATOM 2762 N N . HIS A 1 337 ? -22.256 -6.597 22.366 1.00 96.25 337 HIS A N 1
ATOM 2763 C CA . HIS A 1 337 ? -23.115 -7.219 21.356 1.00 96.25 337 HIS A CA 1
ATOM 2764 C C . HIS A 1 337 ? -22.327 -8.095 20.375 1.00 96.25 337 HIS A C 1
ATOM 2766 O O . HIS A 1 337 ? -22.674 -9.254 20.165 1.00 96.25 337 HIS A O 1
ATOM 2772 N N . LEU A 1 338 ? -21.215 -7.596 19.822 1.00 95.50 338 LEU A N 1
ATOM 2773 C CA . LEU A 1 338 ? -20.378 -8.386 18.908 1.00 95.50 338 LEU A CA 1
ATOM 2774 C C . LEU A 1 338 ? -19.788 -9.632 19.585 1.00 95.50 338 LEU A C 1
ATOM 2776 O O . LEU A 1 338 ? -19.663 -10.675 18.939 1.00 95.50 338 LEU A O 1
ATOM 2780 N N . ILE A 1 339 ? -19.460 -9.552 20.880 1.00 95.00 339 ILE A N 1
ATOM 2781 C CA . ILE A 1 339 ? -19.035 -10.717 21.669 1.00 95.00 339 ILE A CA 1
ATOM 2782 C C . ILE A 1 339 ? -20.176 -11.721 21.828 1.00 95.00 339 ILE A C 1
ATOM 2784 O O . ILE A 1 339 ? -19.960 -12.906 21.569 1.00 95.00 339 ILE A O 1
ATOM 2788 N N . ASP A 1 340 ? -21.362 -11.262 22.226 1.00 96.12 340 ASP A N 1
ATOM 2789 C CA . ASP A 1 340 ? -22.529 -12.111 22.485 1.00 96.12 340 ASP A CA 1
ATOM 2790 C C . ASP A 1 340 ? -22.999 -12.829 21.214 1.00 96.12 340 ASP A C 1
ATOM 2792 O O . ASP A 1 340 ? -23.343 -14.012 21.241 1.00 96.12 340 ASP A O 1
ATOM 2796 N N . VAL A 1 341 ? -22.935 -12.138 20.075 1.00 94.94 341 VAL A N 1
ATOM 2797 C CA . VAL A 1 341 ? -23.239 -12.685 18.749 1.00 94.94 341 VAL A CA 1
ATOM 2798 C C . VAL A 1 341 ? -22.113 -13.600 18.223 1.00 94.94 341 VAL A C 1
ATOM 2800 O O . VAL A 1 341 ? -22.328 -14.412 17.322 1.00 94.94 341 VAL A O 1
ATOM 2803 N N . GLY A 1 342 ? -20.907 -13.526 18.793 1.00 93.44 342 GLY A N 1
ATOM 2804 C CA . GLY A 1 342 ? -19.763 -14.365 18.421 1.00 93.44 342 GLY A CA 1
ATOM 2805 C C . GLY A 1 342 ? -18.938 -13.843 17.238 1.00 93.44 342 GLY A C 1
ATOM 2806 O O . GLY A 1 342 ? -18.136 -14.591 16.670 1.00 93.44 342 GLY A O 1
ATOM 2807 N N . VAL A 1 343 ? -19.096 -12.569 16.866 1.00 92.88 343 VAL A N 1
ATOM 2808 C CA . VAL A 1 343 ? -18.317 -11.914 15.806 1.00 92.88 343 VAL A CA 1
ATOM 2809 C C . VAL A 1 343 ? -16.965 -11.486 16.363 1.00 92.88 343 VAL A C 1
ATOM 2811 O O . VAL A 1 343 ? -16.836 -10.505 17.095 1.00 92.88 343 VAL A O 1
ATOM 2814 N N . LYS A 1 344 ? -15.915 -12.222 15.999 1.00 89.69 344 LYS A N 1
ATOM 2815 C CA . LYS A 1 344 ? -14.561 -11.907 16.450 1.00 89.69 344 LYS A CA 1
ATOM 2816 C C . LYS A 1 344 ? -13.882 -10.865 15.547 1.00 89.69 344 LYS A C 1
ATOM 2818 O O . LYS A 1 344 ? -14.019 -10.962 14.326 1.00 89.69 344 LYS A O 1
ATOM 2823 N N . PRO A 1 345 ? -13.055 -9.951 16.098 1.00 88.69 345 PRO A N 1
ATOM 2824 C CA . PRO A 1 345 ? -12.308 -8.960 15.315 1.00 88.69 345 PRO A CA 1
ATOM 2825 C C . PRO A 1 345 ? -11.455 -9.541 14.182 1.00 88.69 345 PRO A C 1
ATOM 2827 O O . PRO A 1 345 ? -11.295 -8.894 13.151 1.00 88.69 345 PRO A O 1
ATOM 2830 N N . GLN A 1 346 ? -10.942 -10.772 14.327 1.00 87.75 346 GLN A N 1
ATOM 2831 C CA . GLN A 1 346 ? -10.142 -11.419 13.278 1.00 87.75 346 GLN A CA 1
ATOM 2832 C C . GLN A 1 346 ? -10.916 -11.595 11.960 1.00 87.75 346 GLN A C 1
ATOM 2834 O O . GLN A 1 346 ? -10.297 -11.646 10.903 1.00 87.75 346 GLN A O 1
ATOM 2839 N N . PHE A 1 347 ? -12.251 -11.687 12.005 1.00 87.56 347 PHE A N 1
ATOM 2840 C CA . PHE A 1 347 ? -13.071 -11.950 10.821 1.00 87.56 347 PHE A CA 1
ATOM 2841 C C . PHE A 1 347 ? -13.285 -10.724 9.924 1.00 87.56 347 PHE A C 1
ATOM 2843 O O . PHE A 1 347 ? -13.640 -10.900 8.763 1.00 87.56 347 PHE A O 1
ATOM 2850 N N . TYR A 1 348 ? -13.063 -9.505 10.424 1.00 88.50 348 TYR A N 1
ATOM 2851 C CA . TYR A 1 348 ? -13.273 -8.272 9.653 1.00 88.50 348 TYR A CA 1
ATOM 2852 C C . TYR A 1 348 ? -12.081 -7.308 9.762 1.00 88.50 348 TYR A C 1
ATOM 2854 O O . TYR A 1 348 ? -11.500 -6.906 8.755 1.00 88.50 348 TYR A O 1
ATOM 2862 N N . ALA A 1 349 ? -11.622 -7.012 10.981 1.00 91.19 349 ALA A N 1
ATOM 2863 C CA . ALA A 1 349 ? -10.607 -5.990 11.221 1.00 91.19 349 ALA A CA 1
ATOM 2864 C C . ALA A 1 349 ? -9.197 -6.414 10.787 1.00 91.19 349 ALA A C 1
ATOM 2866 O O . ALA A 1 349 ? -8.357 -5.551 10.542 1.00 91.19 349 ALA A O 1
ATOM 2867 N N . PHE A 1 350 ? -8.916 -7.717 10.644 1.00 88.94 350 PHE A N 1
ATOM 2868 C CA . PHE A 1 350 ? -7.611 -8.182 10.155 1.00 88.94 350 PHE A CA 1
ATOM 2869 C C . PHE A 1 350 ? -7.262 -7.517 8.819 1.00 88.94 350 PHE A C 1
ATOM 2871 O O . PHE A 1 350 ? -6.184 -6.944 8.665 1.00 88.94 350 PHE A O 1
ATOM 2878 N N . ARG A 1 351 ? -8.201 -7.553 7.869 1.00 86.75 351 ARG A N 1
ATOM 2879 C CA . ARG A 1 351 ? -8.032 -7.019 6.515 1.00 86.75 351 ARG A CA 1
ATOM 2880 C C . ARG A 1 351 ? -7.959 -5.496 6.515 1.00 86.75 351 ARG A C 1
ATOM 2882 O O . ARG A 1 351 ? -7.088 -4.924 5.865 1.00 86.75 351 ARG A O 1
ATOM 2889 N N . TRP A 1 352 ? -8.804 -4.853 7.318 1.00 92.12 352 TRP A N 1
ATOM 2890 C CA . TRP A 1 352 ? -8.812 -3.402 7.499 1.00 92.12 352 TRP A CA 1
ATOM 2891 C C . TRP A 1 352 ? -7.458 -2.869 7.966 1.00 92.12 352 TRP A C 1
ATOM 2893 O O . TRP A 1 352 ? -6.938 -1.906 7.402 1.00 92.12 352 TRP A O 1
ATOM 2903 N N . LEU A 1 353 ? -6.872 -3.516 8.975 1.00 92.12 353 LEU A N 1
ATOM 2904 C CA . LEU A 1 353 ? -5.644 -3.055 9.614 1.00 92.12 353 LEU A CA 1
ATOM 2905 C C . LEU A 1 353 ? -4.393 -3.453 8.827 1.00 92.12 353 LEU A C 1
ATOM 2907 O O . LEU A 1 353 ? -3.523 -2.614 8.601 1.00 92.12 353 LEU A O 1
ATOM 2911 N N . SER A 1 354 ? -4.311 -4.705 8.367 1.00 89.31 354 SER A N 1
ATOM 2912 C CA . SER A 1 354 ? -3.142 -5.198 7.620 1.00 89.31 354 SER A CA 1
ATOM 2913 C C . SER A 1 354 ? -2.987 -4.540 6.248 1.00 89.31 354 SER A C 1
ATOM 2915 O O . SER A 1 354 ? -1.860 -4.348 5.796 1.00 89.31 354 SER A O 1
ATOM 2917 N N . LEU A 1 355 ? -4.094 -4.158 5.602 1.00 92.31 355 LEU A N 1
ATOM 2918 C CA . LEU A 1 355 ? -4.094 -3.580 4.256 1.00 92.31 355 LEU A CA 1
ATOM 2919 C C . LEU A 1 355 ? -4.428 -2.087 4.234 1.00 92.31 355 LEU A C 1
ATOM 2921 O O . LEU A 1 355 ? -4.695 -1.543 3.162 1.00 92.31 355 LEU A O 1
ATOM 2925 N N . LEU A 1 356 ? -4.436 -1.421 5.392 1.00 94.38 356 LEU A N 1
ATOM 2926 C CA . LEU A 1 356 ? -4.720 0.014 5.512 1.00 94.38 356 LEU A CA 1
ATOM 2927 C C . LEU A 1 356 ? -6.022 0.416 4.791 1.00 94.38 356 LEU A C 1
ATOM 2929 O O . LEU A 1 356 ? -6.059 1.419 4.077 1.00 94.38 356 LEU A O 1
ATOM 2933 N N . LEU 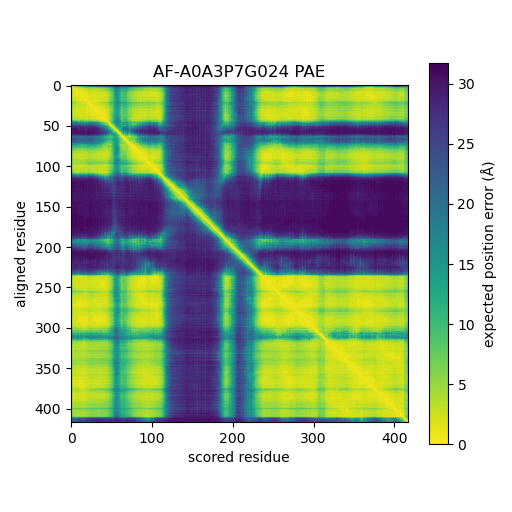A 1 357 ? -7.066 -0.405 4.949 1.00 92.69 357 LEU A N 1
ATOM 2934 C CA . LEU A 1 357 ? -8.394 -0.254 4.338 1.00 92.69 357 LEU A CA 1
ATOM 2935 C C . LEU A 1 357 ? -8.433 -0.302 2.795 1.00 92.69 357 LEU A C 1
ATOM 2937 O O . LEU A 1 357 ? -9.474 -0.023 2.206 1.00 92.69 357 LEU A O 1
ATOM 2941 N N . SER A 1 358 ? -7.345 -0.695 2.122 1.00 92.06 358 SER A N 1
ATOM 2942 C CA . SER A 1 358 ? -7.262 -0.686 0.648 1.00 92.06 358 SER A CA 1
ATOM 2943 C C . SER A 1 358 ? -8.288 -1.582 -0.066 1.00 92.06 358 SER A C 1
ATOM 2945 O O . SER A 1 358 ? -8.658 -1.293 -1.202 1.00 92.06 358 SER A O 1
ATOM 2947 N N . GLN A 1 359 ? -8.790 -2.636 0.588 1.00 88.06 359 GLN A N 1
ATOM 2948 C CA . GLN A 1 359 ? -9.820 -3.511 0.011 1.00 88.06 359 GLN A CA 1
ATOM 2949 C C . GLN A 1 359 ? -11.258 -3.029 0.234 1.00 88.06 359 GLN A C 1
ATOM 2951 O O . GLN A 1 359 ? -12.131 -3.386 -0.557 1.00 88.06 359 GLN A O 1
ATOM 2956 N N . GLU A 1 360 ? -11.500 -2.220 1.268 1.00 86.56 360 GLU A N 1
ATOM 2957 C CA . GLU A 1 360 ? -12.854 -1.792 1.650 1.00 86.56 360 GLU A CA 1
ATOM 2958 C C . GLU A 1 360 ? -13.348 -0.618 0.805 1.00 86.56 360 GLU A C 1
ATOM 2960 O O . GLU A 1 360 ? -14.547 -0.401 0.675 1.00 86.56 360 GLU A O 1
ATOM 2965 N N . PHE A 1 361 ? -12.421 0.136 0.210 1.00 88.88 361 PHE A N 1
ATOM 2966 C CA . PHE A 1 361 ? -12.718 1.364 -0.514 1.00 88.88 361 PHE A CA 1
ATOM 2967 C C . PHE A 1 361 ? -12.264 1.304 -1.978 1.00 88.88 361 PHE A C 1
ATOM 2969 O O . PHE A 1 361 ? -11.444 0.475 -2.389 1.00 88.88 361 PHE A O 1
ATOM 2976 N N . SER A 1 362 ? -12.827 2.197 -2.794 1.00 90.56 362 SER A N 1
ATOM 2977 C CA . SER A 1 362 ? -12.360 2.426 -4.163 1.00 90.56 362 SER A CA 1
ATOM 2978 C C . SER A 1 362 ? -10.978 3.086 -4.146 1.00 90.56 362 SER A C 1
ATOM 2980 O O . SER A 1 362 ? -10.656 3.800 -3.197 1.00 90.56 362 SER A O 1
ATOM 2982 N N . LEU A 1 363 ? -10.155 2.905 -5.187 1.00 92.06 363 LEU A N 1
ATOM 2983 C CA . LEU A 1 363 ? -8.815 3.510 -5.209 1.00 92.06 363 LEU A CA 1
ATOM 2984 C C . LEU A 1 363 ? -8.810 5.033 -4.911 1.00 92.06 363 LEU A C 1
ATOM 2986 O O . LEU A 1 363 ? -7.999 5.455 -4.085 1.00 92.06 363 LEU A O 1
ATOM 2990 N N . PRO A 1 364 ? -9.692 5.870 -5.501 1.00 91.75 364 PRO A N 1
ATOM 2991 C CA . PRO A 1 364 ? -9.768 7.290 -5.147 1.00 91.75 364 PRO A CA 1
ATOM 2992 C C . PRO A 1 364 ? -10.029 7.548 -3.656 1.00 91.75 364 PRO A C 1
ATOM 2994 O O . PRO A 1 364 ? -9.443 8.461 -3.075 1.00 91.75 364 PRO A O 1
ATOM 2997 N N . ASP A 1 365 ? -10.876 6.737 -3.024 1.00 90.94 365 ASP A N 1
ATOM 2998 C CA . ASP A 1 365 ? -11.207 6.870 -1.604 1.00 90.94 365 ASP A CA 1
ATOM 2999 C C . ASP A 1 365 ? -10.062 6.380 -0.712 1.00 90.94 365 ASP A C 1
ATOM 3001 O O . ASP A 1 365 ? -9.709 7.064 0.247 1.00 90.94 365 ASP A O 1
ATOM 3005 N N . VAL A 1 366 ? -9.408 5.268 -1.072 1.00 93.38 366 VAL A N 1
ATOM 3006 C CA . VAL A 1 366 ? -8.181 4.786 -0.411 1.00 93.38 366 VAL A CA 1
ATOM 3007 C C . VAL A 1 366 ? -7.121 5.881 -0.413 1.00 93.38 366 VAL A C 1
ATOM 3009 O O . VAL A 1 366 ? -6.536 6.177 0.625 1.00 93.38 366 VAL A O 1
ATOM 3012 N N . ILE A 1 367 ? -6.919 6.544 -1.553 1.00 94.81 367 ILE A N 1
ATOM 3013 C CA . ILE A 1 367 ? -5.975 7.656 -1.690 1.00 94.81 367 ILE A CA 1
ATOM 3014 C C . ILE A 1 367 ? -6.339 8.818 -0.749 1.00 94.81 367 ILE A C 1
ATOM 3016 O O . ILE A 1 367 ? -5.465 9.344 -0.059 1.00 94.81 367 ILE A O 1
ATOM 3020 N N . ASN A 1 368 ? -7.617 9.199 -0.662 1.00 92.62 368 ASN A N 1
ATOM 3021 C CA . ASN A 1 368 ? -8.069 10.266 0.241 1.00 92.62 368 ASN A CA 1
ATOM 3022 C C . ASN A 1 368 ? -7.920 9.889 1.727 1.00 92.62 368 ASN A C 1
ATOM 3024 O O . ASN A 1 368 ? -7.558 10.729 2.557 1.00 92.62 368 ASN A O 1
ATOM 3028 N N . ILE A 1 369 ? -8.176 8.627 2.078 1.00 91.62 369 ILE A N 1
ATOM 3029 C CA . ILE A 1 369 ? -7.935 8.095 3.424 1.00 91.62 369 ILE A CA 1
ATOM 3030 C C . ILE A 1 369 ? -6.437 8.162 3.733 1.00 91.62 369 ILE A C 1
ATOM 3032 O O . ILE A 1 369 ? -6.040 8.625 4.805 1.00 91.62 369 ILE A O 1
ATOM 3036 N N . TRP A 1 370 ? -5.596 7.764 2.779 1.00 95.94 370 TRP A N 1
ATOM 3037 C CA . TRP A 1 370 ? -4.147 7.721 2.939 1.00 95.94 370 TRP A CA 1
ATOM 3038 C C . TRP A 1 370 ? -3.497 9.103 3.016 1.00 95.94 370 TRP A C 1
ATOM 3040 O O . TRP A 1 370 ? -2.538 9.265 3.768 1.00 95.94 370 TRP A O 1
ATOM 3050 N N . ASP A 1 371 ? -4.065 10.124 2.366 1.00 94.19 371 ASP A N 1
ATOM 3051 C CA . ASP A 1 371 ? -3.672 11.526 2.575 1.00 94.19 371 ASP A CA 1
ATOM 3052 C C . ASP A 1 371 ? -3.713 11.900 4.066 1.00 94.19 371 ASP A C 1
ATOM 3054 O O . ASP A 1 371 ? -2.799 12.546 4.586 1.00 94.19 371 ASP A O 1
ATOM 3058 N N . SER A 1 372 ? -4.762 11.463 4.769 1.00 91.12 372 SER A N 1
ATOM 3059 C CA . SER A 1 372 ? -4.927 11.711 6.204 1.00 91.12 372 SER A CA 1
ATOM 3060 C C . SER A 1 372 ? -4.071 10.758 7.037 1.00 91.12 372 SER A C 1
ATOM 3062 O O . SER A 1 372 ? -3.429 11.187 7.997 1.00 91.12 372 SER A O 1
ATOM 3064 N N . LEU A 1 373 ? -4.004 9.483 6.649 1.00 91.56 373 LEU A N 1
ATOM 3065 C CA . LEU A 1 373 ? -3.233 8.454 7.344 1.00 91.56 373 LEU A CA 1
ATOM 3066 C C . LEU A 1 373 ? -1.740 8.785 7.391 1.00 91.56 373 LEU A C 1
ATOM 3068 O O . LEU A 1 373 ? -1.141 8.747 8.462 1.00 91.56 373 LEU A O 1
ATOM 3072 N N . PHE A 1 374 ? -1.152 9.171 6.257 1.00 93.75 374 PHE A N 1
ATOM 3073 C CA . PHE A 1 374 ? 0.261 9.542 6.171 1.00 93.75 374 PHE A CA 1
ATOM 3074 C C . PHE A 1 374 ? 0.557 10.881 6.846 1.00 93.75 374 PHE A C 1
ATOM 3076 O O . PHE A 1 374 ? 1.686 11.117 7.264 1.00 93.75 374 PHE A O 1
ATOM 3083 N N . SER A 1 375 ? -0.445 11.751 7.005 1.00 90.56 375 SER A N 1
ATOM 3084 C CA . SER A 1 375 ? -0.280 12.994 7.764 1.00 90.56 375 SER A CA 1
ATOM 3085 C C . SER A 1 375 ? -0.169 12.774 9.279 1.00 90.56 375 SER A C 1
ATOM 3087 O O . SER A 1 375 ? 0.345 13.647 9.983 1.00 90.56 375 SER A O 1
ATOM 3089 N N . SER A 1 376 ? -0.631 11.623 9.785 1.00 88.56 376 SER A N 1
ATOM 3090 C CA . SER A 1 376 ? -0.542 11.273 11.202 1.00 88.56 376 SER A CA 1
ATOM 3091 C C . SER A 1 376 ? 0.836 10.685 11.534 1.00 88.56 376 SER A C 1
ATOM 3093 O O . SER A 1 376 ? 1.235 9.699 10.913 1.00 88.56 376 SER A O 1
ATOM 3095 N N . PRO A 1 377 ? 1.552 11.207 12.551 1.00 84.06 377 PRO A N 1
ATOM 3096 C CA . PRO A 1 377 ? 2.811 10.613 13.002 1.00 84.06 377 PRO A CA 1
ATOM 3097 C C . PRO A 1 377 ? 2.622 9.212 13.604 1.00 84.06 377 PRO A C 1
ATOM 3099 O O . PRO A 1 377 ? 3.527 8.390 13.533 1.00 84.06 377 PRO A O 1
ATOM 3102 N N . ASP A 1 378 ? 1.446 8.933 14.175 1.00 88.75 378 ASP A N 1
ATOM 3103 C CA . ASP A 1 378 ? 1.040 7.608 14.654 1.00 88.75 378 ASP A CA 1
ATOM 3104 C C . ASP A 1 378 ? -0.084 7.086 13.747 1.00 88.75 378 ASP A C 1
ATOM 3106 O O . ASP A 1 378 ? -1.282 7.195 14.042 1.00 88.75 378 ASP A O 1
ATOM 3110 N N . ARG A 1 379 ? 0.313 6.620 12.557 1.00 89.62 379 ARG A N 1
ATOM 3111 C CA . ARG A 1 379 ? -0.615 6.195 11.500 1.00 89.62 379 ARG A CA 1
ATOM 3112 C C . ARG A 1 379 ? -1.443 4.974 11.900 1.00 89.62 379 ARG A C 1
ATOM 3114 O O . ARG A 1 379 ? -2.643 4.960 11.657 1.00 89.62 379 ARG A O 1
ATOM 3121 N N . LEU A 1 380 ? -0.847 3.992 12.579 1.00 89.12 380 LEU A N 1
ATOM 3122 C CA . LEU A 1 380 ? -1.545 2.767 12.989 1.00 89.12 380 LEU A CA 1
ATOM 3123 C C . LEU A 1 380 ? -2.609 3.046 14.051 1.00 89.12 380 LEU A C 1
ATOM 3125 O O . LEU A 1 380 ? -3.736 2.564 13.949 1.00 89.12 380 LEU A O 1
ATOM 3129 N N . ARG A 1 381 ? -2.313 3.906 15.029 1.00 89.31 381 ARG A N 1
ATOM 3130 C CA . ARG A 1 381 ? -3.337 4.336 15.982 1.00 89.31 381 ARG A CA 1
ATOM 3131 C C . ARG A 1 381 ? -4.429 5.163 15.319 1.00 89.31 381 ARG A C 1
ATOM 3133 O O . ARG A 1 381 ? -5.588 5.044 15.709 1.00 89.31 381 ARG A O 1
ATOM 3140 N N . PHE A 1 382 ? -4.078 6.020 14.361 1.00 91.88 382 PHE A N 1
ATOM 3141 C CA . PHE A 1 382 ? -5.072 6.785 13.612 1.00 91.88 382 PHE A CA 1
ATOM 3142 C C . PHE A 1 382 ? -5.983 5.869 12.785 1.00 91.88 382 PHE A C 1
ATOM 3144 O O . PHE A 1 382 ? -7.194 6.076 12.777 1.00 91.88 382 PHE A O 1
ATOM 3151 N N . LEU A 1 383 ? -5.439 4.796 12.205 1.00 93.06 383 LEU A N 1
ATOM 3152 C CA . LEU A 1 383 ? -6.201 3.772 11.490 1.00 93.06 383 LEU A CA 1
ATOM 3153 C C . LEU A 1 383 ? -7.286 3.127 12.363 1.00 93.06 383 LEU A C 1
ATOM 3155 O O . LEU A 1 383 ? -8.405 2.942 11.886 1.00 93.06 383 LEU A O 1
ATOM 3159 N N . HIS A 1 384 ? -7.008 2.860 13.647 1.00 92.62 384 HIS A N 1
ATOM 3160 C CA . HIS A 1 384 ? -8.031 2.366 14.580 1.00 92.62 384 HIS A CA 1
ATOM 3161 C C . HIS A 1 384 ? -9.232 3.311 14.662 1.00 92.62 384 HIS A C 1
ATOM 3163 O O . HIS A 1 384 ? -10.370 2.856 14.635 1.00 92.62 384 HIS A O 1
ATOM 3169 N N . TRP A 1 385 ? -8.997 4.623 14.722 1.00 93.81 385 TRP A N 1
ATOM 3170 C CA . TRP A 1 385 ? -10.076 5.609 14.788 1.00 93.81 385 TRP A CA 1
ATOM 3171 C C . TRP A 1 385 ? -10.893 5.676 13.502 1.00 93.81 385 TRP A C 1
ATOM 3173 O O . TRP A 1 385 ? -12.107 5.842 13.577 1.00 93.81 385 TRP A O 1
ATOM 3183 N N . ILE A 1 386 ? -10.255 5.503 12.341 1.00 91.81 386 ILE A N 1
ATOM 3184 C CA . ILE A 1 386 ? -10.966 5.411 11.060 1.00 91.81 386 ILE A CA 1
ATOM 3185 C C . ILE A 1 386 ? -11.867 4.169 11.057 1.00 91.81 386 ILE A C 1
ATOM 3187 O O . ILE A 1 386 ? -13.053 4.283 10.762 1.00 91.81 386 ILE A O 1
ATOM 3191 N N . CYS A 1 387 ? -11.344 3.013 11.476 1.00 91.94 387 CYS A N 1
ATOM 3192 C CA . CYS A 1 387 ? -12.118 1.770 11.564 1.00 91.94 387 CYS A CA 1
ATOM 3193 C C . CYS A 1 387 ? -13.299 1.889 12.547 1.00 91.94 387 CYS A C 1
ATOM 3195 O O . CYS A 1 387 ? -14.405 1.456 12.242 1.00 91.94 387 CYS A O 1
ATOM 3197 N N . LEU A 1 388 ? -13.100 2.520 13.710 1.00 92.19 388 LEU A N 1
ATOM 3198 C CA . LEU A 1 388 ? -14.186 2.769 14.668 1.00 92.19 388 LEU A CA 1
ATOM 3199 C C . LEU A 1 388 ? -15.236 3.735 14.110 1.00 92.19 388 LEU A C 1
ATOM 3201 O O . LEU A 1 388 ? -16.427 3.524 14.312 1.00 92.19 388 LEU A O 1
ATOM 3205 N N . ALA A 1 389 ? -14.819 4.768 13.374 1.00 91.00 389 ALA A N 1
ATOM 3206 C CA . ALA A 1 389 ? -15.747 5.679 12.712 1.00 91.00 389 ALA A CA 1
ATOM 3207 C C . ALA A 1 389 ? -16.575 4.971 11.626 1.00 91.00 389 ALA A C 1
ATOM 3209 O O . ALA A 1 389 ? -17.755 5.280 11.476 1.00 91.00 389 ALA A O 1
ATOM 3210 N N . MET A 1 390 ? -15.988 4.007 10.907 1.00 89.75 390 MET A N 1
ATOM 3211 C CA . MET A 1 390 ? -16.718 3.147 9.968 1.00 89.75 390 MET A CA 1
ATOM 3212 C C . MET A 1 390 ? -17.776 2.307 10.696 1.00 89.75 390 MET A C 1
ATOM 3214 O O . MET A 1 390 ? -18.924 2.271 10.264 1.00 89.75 390 MET A O 1
ATOM 3218 N N . MET A 1 391 ? -17.431 1.701 11.838 1.00 90.81 391 MET A N 1
ATOM 3219 C CA . MET A 1 391 ? -18.389 0.936 12.650 1.00 90.81 391 MET A CA 1
ATOM 3220 C C . MET A 1 391 ? -19.521 1.811 13.202 1.00 90.81 391 MET A C 1
ATOM 3222 O O . MET A 1 391 ? -20.677 1.398 13.174 1.00 90.81 391 MET A O 1
ATOM 3226 N N . GLU A 1 392 ? -19.216 3.037 13.638 1.00 90.38 392 GLU A N 1
ATOM 3227 C CA . GLU A 1 392 ? -20.213 3.994 14.135 1.00 90.38 392 GLU A CA 1
ATOM 3228 C C . GLU A 1 392 ? -21.282 4.316 13.076 1.00 90.38 392 GLU A C 1
ATOM 3230 O O . GLU A 1 392 ? -22.461 4.465 13.397 1.00 90.38 392 GLU A O 1
ATOM 3235 N N . LYS A 1 393 ? -20.905 4.373 11.789 1.00 89.44 393 LYS A N 1
ATOM 3236 C CA . LYS A 1 393 ? -21.850 4.640 10.690 1.00 89.44 393 LYS A CA 1
ATOM 3237 C C . LYS A 1 393 ? -22.892 3.544 10.506 1.00 89.44 393 LYS A C 1
ATOM 3239 O O . LYS A 1 393 ? -24.032 3.854 10.167 1.00 89.44 393 LYS A O 1
ATOM 3244 N N . VAL A 1 394 ? -22.518 2.294 10.757 1.00 90.38 394 VAL A N 1
ATOM 3245 C CA . VAL A 1 394 ? -23.392 1.119 10.609 1.00 90.38 394 VAL A CA 1
ATOM 3246 C C . VAL A 1 394 ? -23.886 0.575 11.954 1.00 90.38 394 VAL A C 1
ATOM 3248 O O . VAL A 1 394 ? -24.559 -0.453 11.998 1.00 90.38 394 VAL A O 1
ATOM 3251 N N . ARG A 1 395 ? -23.611 1.289 13.055 1.00 93.00 395 ARG A N 1
ATOM 3252 C CA . ARG A 1 395 ? -23.868 0.873 14.442 1.00 93.00 395 ARG A CA 1
ATOM 3253 C C . ARG A 1 395 ? -25.276 0.336 14.679 1.00 93.00 395 ARG A C 1
ATOM 3255 O O . ARG A 1 395 ? -25.425 -0.706 15.306 1.00 93.00 395 ARG A O 1
ATOM 3262 N N . ILE A 1 396 ? -26.301 1.042 14.195 1.00 93.00 396 ILE A N 1
ATOM 3263 C CA . ILE A 1 396 ? -27.707 0.655 14.407 1.00 93.00 396 ILE A CA 1
ATOM 3264 C C . ILE A 1 396 ? -27.973 -0.727 13.800 1.00 93.00 396 ILE A C 1
ATOM 3266 O O . ILE A 1 396 ? -28.542 -1.585 14.465 1.00 93.00 396 ILE A O 1
ATOM 3270 N N . VAL A 1 397 ? -27.493 -0.967 12.576 1.00 91.94 397 VAL A N 1
ATOM 3271 C CA . VAL A 1 397 ? -27.683 -2.252 11.892 1.00 91.94 397 VAL A CA 1
ATOM 3272 C C . VAL A 1 397 ? -26.873 -3.362 12.560 1.00 91.94 397 VAL A C 1
ATOM 3274 O O . VAL A 1 397 ? -27.348 -4.488 12.651 1.00 91.94 397 VAL A O 1
ATOM 3277 N N . LEU A 1 398 ? -25.681 -3.047 13.078 1.00 93.88 398 LEU A N 1
ATOM 3278 C CA . LEU A 1 398 ? -24.882 -4.010 13.836 1.00 93.88 398 LEU A CA 1
ATOM 3279 C C . LEU A 1 398 ? -25.581 -4.447 15.130 1.00 93.88 398 LEU A C 1
ATOM 3281 O O . LEU A 1 398 ? -25.595 -5.633 15.427 1.00 93.88 398 LEU A O 1
ATOM 3285 N N . LEU A 1 399 ? -26.186 -3.525 15.885 1.00 95.44 399 LEU A N 1
ATOM 3286 C CA . LEU A 1 399 ? -26.880 -3.854 17.141 1.00 95.44 399 LEU A CA 1
ATOM 3287 C C . LEU A 1 399 ? -28.161 -4.673 16.938 1.00 95.44 399 LEU A C 1
ATOM 3289 O O . LEU A 1 399 ? -28.542 -5.450 17.809 1.00 95.44 399 LEU A O 1
ATOM 3293 N N . GLU A 1 400 ? -28.831 -4.510 15.799 1.00 94.69 400 GLU A N 1
ATOM 3294 C CA . GLU A 1 400 ? -30.020 -5.294 15.440 1.00 94.69 400 GLU A CA 1
ATOM 3295 C C . GLU A 1 400 ? -29.666 -6.630 14.761 1.00 94.69 400 GLU A C 1
ATOM 3297 O O . GLU A 1 400 ? -30.525 -7.506 14.631 1.00 94.69 400 GLU A O 1
ATOM 3302 N N . GLY A 1 401 ? -28.412 -6.786 14.328 1.00 91.75 401 GLY A N 1
ATOM 3303 C CA . GLY A 1 401 ? -27.927 -7.920 13.555 1.00 91.75 401 GLY A CA 1
ATOM 3304 C C . GLY A 1 401 ? -27.554 -9.148 14.389 1.00 91.75 401 GLY A C 1
ATOM 3305 O O . GLY A 1 401 ? -27.085 -9.061 15.525 1.00 91.75 401 GLY A O 1
ATOM 3306 N N . ASP A 1 402 ? -27.727 -10.316 13.777 1.00 93.75 402 ASP A N 1
ATOM 3307 C CA . ASP A 1 402 ? -27.142 -11.591 14.187 1.00 93.75 402 ASP A CA 1
ATOM 3308 C C . ASP A 1 402 ? -25.718 -11.781 13.621 1.00 93.75 402 ASP A C 1
ATOM 3310 O O . ASP A 1 402 ? -25.133 -10.882 13.018 1.00 93.75 402 ASP A O 1
ATOM 3314 N N . PHE A 1 403 ? -25.132 -12.967 13.809 1.00 93.00 403 PHE A N 1
ATOM 3315 C CA . PHE A 1 403 ? -23.747 -13.237 13.408 1.00 93.00 403 PHE A CA 1
ATOM 3316 C C . PHE A 1 403 ? -23.507 -13.002 11.918 1.00 93.00 403 PHE A C 1
ATOM 3318 O O . PHE A 1 403 ? -22.517 -12.371 11.544 1.00 93.00 403 PHE A O 1
ATOM 3325 N N . THR A 1 404 ? -24.410 -13.498 11.073 1.00 92.12 404 THR A N 1
ATOM 3326 C CA . THR A 1 404 ? -24.266 -13.417 9.621 1.00 92.12 404 THR A CA 1
ATOM 3327 C C . THR A 1 404 ? -24.459 -11.987 9.135 1.00 92.12 404 THR A C 1
ATOM 3329 O O . THR A 1 404 ? -23.600 -11.485 8.417 1.00 92.12 404 THR A O 1
ATOM 3332 N N . SER A 1 405 ? -25.517 -11.304 9.576 1.00 91.25 405 SER A N 1
ATOM 3333 C CA . SER A 1 405 ? -25.791 -9.918 9.168 1.00 91.25 405 SER A CA 1
ATOM 3334 C C . SER A 1 405 ? -24.719 -8.932 9.641 1.00 91.25 405 SER A C 1
ATOM 3336 O O . SER A 1 405 ? -24.305 -8.068 8.869 1.00 91.25 405 SER A O 1
ATOM 3338 N N . CYS A 1 406 ? -24.196 -9.090 10.862 1.00 92.62 406 CYS A N 1
ATOM 3339 C CA . CYS A 1 406 ? -23.061 -8.301 11.343 1.00 92.62 406 CYS A CA 1
ATOM 3340 C C . CYS A 1 406 ? -21.805 -8.530 10.498 1.00 92.62 406 CYS A C 1
ATOM 3342 O O . CYS A 1 406 ? -21.114 -7.573 10.154 1.00 92.62 406 CYS A O 1
ATOM 3344 N N . LEU A 1 407 ? -21.494 -9.786 10.162 1.00 90.25 407 LEU A N 1
ATOM 3345 C CA . LEU A 1 407 ? -20.306 -10.102 9.376 1.00 90.25 407 LEU A CA 1
ATOM 3346 C C . LEU A 1 407 ? -20.415 -9.579 7.941 1.00 90.25 407 LEU A C 1
ATOM 3348 O O . LEU A 1 407 ? -19.460 -8.988 7.448 1.00 90.25 407 LEU A O 1
ATOM 3352 N N . GLU A 1 408 ? -21.574 -9.746 7.302 1.00 89.19 408 GLU A N 1
ATOM 3353 C CA . GLU A 1 408 ? -21.851 -9.183 5.977 1.00 89.19 408 GLU A CA 1
ATOM 3354 C C . GLU A 1 408 ? -21.714 -7.657 5.993 1.00 89.19 408 GLU A C 1
ATOM 3356 O O . GLU A 1 408 ? -21.026 -7.102 5.142 1.00 89.19 408 GLU A O 1
ATOM 3361 N N . MET A 1 409 ? -22.271 -6.982 7.004 1.00 88.69 409 MET A N 1
ATOM 3362 C CA . MET A 1 409 ? -22.178 -5.525 7.137 1.00 88.69 409 MET A CA 1
ATOM 3363 C C . MET A 1 409 ? -20.738 -5.031 7.330 1.00 88.69 409 MET A C 1
ATOM 3365 O O . MET A 1 409 ? -20.348 -4.011 6.769 1.00 88.69 409 MET A O 1
ATOM 3369 N N . LEU A 1 410 ? -19.933 -5.746 8.120 1.00 89.69 410 LEU A N 1
ATOM 3370 C CA . LEU A 1 410 ? -18.532 -5.393 8.371 1.00 89.69 410 LEU A CA 1
ATOM 3371 C C . LEU A 1 410 ? -17.600 -5.772 7.207 1.00 89.69 410 LEU A C 1
ATOM 3373 O O . LEU A 1 410 ? -16.467 -5.307 7.166 1.00 89.69 410 LEU A O 1
ATOM 3377 N N . GLN A 1 411 ? -18.023 -6.632 6.283 1.00 86.06 411 GLN A N 1
ATOM 3378 C CA . GLN A 1 411 ? -17.211 -7.046 5.133 1.00 86.06 411 GLN A CA 1
ATOM 3379 C C . GLN A 1 411 ? -17.661 -6.415 3.807 1.00 86.06 411 GLN A C 1
ATOM 3381 O O . GLN A 1 411 ? -16.965 -6.592 2.801 1.00 86.06 411 GLN A O 1
ATOM 3386 N N . ASP A 1 412 ? -18.805 -5.722 3.775 1.00 79.31 412 ASP A N 1
ATOM 3387 C CA . ASP A 1 412 ? -19.336 -5.105 2.560 1.00 79.31 412 ASP A CA 1
ATOM 3388 C C . ASP A 1 412 ? -18.647 -3.771 2.234 1.00 79.31 412 ASP A C 1
ATOM 3390 O O . ASP A 1 412 ? -18.838 -2.745 2.891 1.00 79.31 412 ASP A O 1
ATOM 3394 N N . ASN A 1 413 ? -17.917 -3.778 1.120 1.00 63.09 413 ASN A N 1
ATOM 3395 C CA . ASN A 1 413 ? -17.217 -2.626 0.553 1.00 63.09 413 ASN A CA 1
ATOM 3396 C C . ASN A 1 413 ? -18.149 -1.454 0.175 1.00 63.09 413 ASN A C 1
ATOM 3398 O O . ASN A 1 413 ? -17.678 -0.339 -0.039 1.00 63.09 413 ASN A O 1
ATOM 3402 N N . LYS A 1 414 ? -19.461 -1.678 -0.009 1.00 57.16 414 LYS A N 1
ATOM 3403 C CA . LYS A 1 414 ? -20.375 -0.652 -0.553 1.00 57.16 414 LYS A CA 1
ATOM 3404 C C . LYS A 1 414 ? -21.061 0.220 0.495 1.00 57.16 414 LYS A C 1
ATOM 3406 O O . LYS A 1 414 ? -21.565 1.280 0.129 1.00 57.16 414 LYS A O 1
ATOM 3411 N N . LEU A 1 415 ? -21.122 -0.217 1.751 1.00 49.00 415 LEU A N 1
ATOM 3412 C CA . LEU A 1 415 ? -21.955 0.421 2.781 1.00 49.00 415 LEU A CA 1
ATOM 3413 C C . LEU A 1 415 ? -21.178 1.330 3.744 1.00 49.00 415 LEU A C 1
ATOM 3415 O O . LEU A 1 415 ? -21.799 2.048 4.522 1.00 49.00 415 LEU A O 1
ATOM 3419 N N . LEU A 1 416 ? -19.842 1.321 3.696 1.00 50.34 416 LEU A N 1
ATOM 3420 C CA . LEU A 1 416 ? -18.980 2.041 4.647 1.00 50.34 416 LEU A CA 1
ATOM 3421 C C . LEU A 1 416 ? -18.580 3.464 4.185 1.00 50.34 416 LEU A C 1
ATOM 3423 O O . LEU A 1 416 ? -17.732 4.095 4.821 1.00 50.34 416 LEU A O 1
ATOM 3427 N N . LEU A 1 417 ? -19.202 3.971 3.110 1.00 45.91 417 LEU A N 1
ATOM 3428 C CA . LEU A 1 417 ? -19.179 5.377 2.663 1.00 45.91 417 LEU A CA 1
ATOM 3429 C C . LEU A 1 417 ? -20.400 6.127 3.212 1.00 45.91 417 LEU A C 1
ATOM 3431 O O . LEU A 1 417 ? -20.232 7.291 3.652 1.00 45.91 417 LEU A O 1
#

Organism: Wuchereria bancrofti (NCBI:txid6293)

Radius of gyration: 24.18 Å; Cα contacts (8 Å, |Δi|>4): 360; chains: 1; bounding box: 68×65×56 Å

Solvent-accessible surface area (backbone atoms only — not comparable to full-atom values): 25630 Å² total; per-residue (Å²): 132,84,61,65,56,79,91,45,36,44,62,49,49,37,44,52,56,60,63,45,67,88,57,71,89,49,41,67,66,49,50,53,52,52,45,52,50,46,55,50,48,53,59,72,68,59,64,57,77,70,70,81,70,82,74,80,92,69,97,68,76,81,85,44,86,81,43,82,50,83,87,28,61,39,45,50,50,53,56,50,42,57,54,45,51,51,43,52,60,51,38,75,56,48,67,46,94,49,65,67,45,79,34,71,43,96,59,56,60,90,47,47,46,81,91,72,85,80,84,78,82,82,74,87,81,72,92,82,82,87,82,82,74,83,76,68,77,78,74,70,89,73,82,80,94,74,68,54,70,69,46,51,55,53,46,54,54,54,63,50,57,70,67,65,84,78,92,82,85,82,81,88,80,93,74,88,81,84,77,78,96,65,86,76,70,87,69,51,62,59,48,62,74,61,60,44,68,69,44,83,81,70,82,84,85,81,89,81,88,70,96,47,72,48,72,71,50,51,75,72,86,72,70,48,95,61,86,78,76,85,82,70,60,87,88,63,43,36,38,30,57,53,52,36,48,44,49,50,51,51,20,68,76,33,76,90,67,40,75,54,77,54,53,57,56,53,46,47,60,50,36,52,43,28,52,63,38,86,48,66,75,54,24,57,44,12,65,48,56,30,43,52,40,48,52,47,55,40,72,74,53,46,45,54,72,31,75,93,29,31,90,35,89,74,7,42,52,36,56,50,49,56,42,51,50,49,41,41,73,76,39,50,65,63,42,50,50,34,56,76,53,64,55,55,62,76,81,45,50,47,45,40,64,71,36,71,36,39,84,49,40,55,70,74,52,34,51,40,52,43,49,54,38,46,68,38,95,56,34,71,66,49,48,45,52,54,54,50,53,43,48,60,75,48,38,71,60,44,74,75,37,52,50,66,56,33,50,50,63,65,65,41,52,82,77,70,120

Nearest PDB structures (foldseek):
  2qfz-assembly2_B  TM=8.389E-01  e=1.921E-08  Homo sapiens
  2qfz-assembly1_A  TM=8.491E-01  e=3.743E-08  Homo sapiens
  2g77-assembly1_A  TM=8.139E-01  e=6.172E-08  Saccharomyces cerevisiae
  6d0s-assembly1_A  TM=8.423E-01  e=1.130E-05  Homo sapiens
  4nc6-assembly1_A  TM=8.221E-01  e=8.014E-05  Homo sapiens

pLDDT: mean 73.5, std 24.66, range [22.95, 98.62]

Foldseek 3Di:
DLFDPLQCLLVLLCVLLPVADPDPVCRVVSVVVLLVVVLVLLQVVLDDPPLVPPDDDDPDDRQDLPDPPPPGPNVVLVVLLVLLVVLLVQLVLAQLVDCQQVDFAPADRPQLDDDDDDPDPDDPPDDDDPDDPPPPPPPPPDDDDDPVLVCVVVVVNVVVVVVPDPPDDDDDDDDDDDDDPDDDRPRDNSQSVVSNVVPVVDDDDDDDDDDALCVLLVADPPDRPDDDDPDDDSVTHGNSSLLSSLLSSCQSVCVQQHDDRLLSLQLVLQLVSQCPHPDPVSNNSSSSSSSVSSVSVCVQLSQQRRPVNCPPCRYLVVLLVVLLVVCCVPPVLLSVLCVVLPPGCSNFVSNCQNNVCSRLERSVVSSSSVSSLSSDPCSSVVSSVLLSLLCVQCVVQSNVDHRVSNSCSRHHSPRSD